Protein AF-A0A0D7ADA8-F1 (afdb_monomer)

Radius of gyration: 44.38 Å; Cα contacts (8 Å, |Δi|>4): 176; chains: 1; bounding box: 100×110×118 Å

Sequence (399 aa):
MSAPSDAFVVPSPTFPLQNDAFPFSFSVSSGVSNNANGSPLSYSKDSFSQSRFEQGPRHSTNMATVTPTATLSRASALVLMPTEPTPIGPSMGDIPQSFIQLLHHQFNLDDSQEDVLQTVMTLGQQGVALLSKADLACRLYHTAQLESIQMLLRHESNAQALQRQKGQELVQDLHKVLDEHFKLNKEQQFNVLIICDTFIDKRHQAQLSKSPEQYGMKNVFRSPHKEKAMRAFCKEMGTAERNKLQRELVASVSMRAVSLERFTYNSSAKFKMGGLDINGDVTIVAHNVLLHAATLNLLQKYGRDKLDEEGADSHGQEGSATPPSKKCKAQGRMPKGGSFWEKVEAWFNSEVLSWGKYDLSSTAWKRWVEQLTQADQALFGEYSLEDTSAGELVQGHST

Solvent-accessible surface area (backbone atoms only — not comparable to full-atom values): 25901 Å² total; per-residue (Å²): 140,82,83,83,83,84,77,85,79,78,81,74,86,78,74,82,84,70,87,68,74,76,94,77,83,83,83,88,78,94,78,88,81,92,86,87,86,84,85,87,86,85,82,86,87,80,89,81,82,88,80,87,79,84,86,78,86,85,83,84,80,85,80,83,85,83,79,85,82,83,81,81,80,84,76,80,86,81,87,76,80,90,76,83,87,81,87,82,74,82,80,78,77,74,84,58,70,67,57,57,54,48,46,32,63,74,50,65,52,53,75,72,54,44,51,50,47,53,48,54,50,52,51,42,71,71,37,98,68,67,55,52,72,68,55,48,52,52,49,49,51,51,49,44,52,52,53,38,52,51,5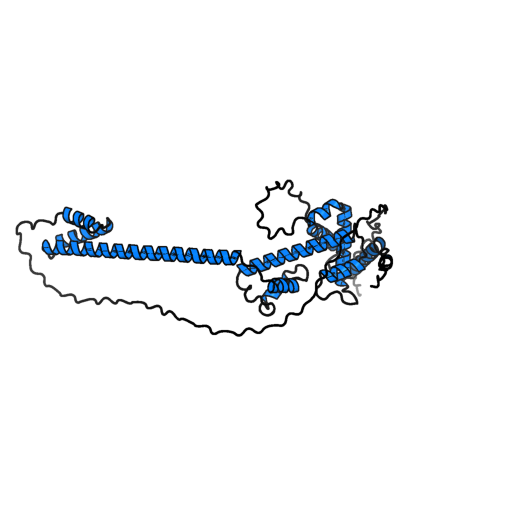0,52,52,49,51,52,50,50,51,52,50,52,51,50,49,53,52,51,52,52,52,51,50,51,51,48,53,54,50,72,67,56,68,80,51,74,68,44,50,49,46,49,46,68,59,49,41,61,81,86,50,77,61,42,60,56,52,49,69,73,47,26,68,86,52,74,33,59,88,34,57,96,38,73,54,47,45,47,47,51,52,51,49,54,52,50,52,53,49,50,52,49,42,49,49,48,52,50,53,54,34,32,74,53,91,52,64,44,27,70,67,60,47,49,53,54,48,30,64,73,58,35,86,91,49,67,57,98,83,53,55,68,68,57,52,49,53,51,45,52,52,51,53,43,50,52,53,49,37,74,74,64,40,62,75,68,62,60,63,78,61,68,83,82,78,80,93,81,84,73,97,65,78,85,72,78,80,73,76,83,82,67,79,75,69,95,68,72,53,73,65,56,51,45,49,54,52,48,51,53,50,33,68,74,74,39,83,90,44,79,86,39,70,65,48,42,53,49,49,50,52,50,44,53,52,48,42,74,75,29,50,85,75,64,79,71,84,77,76,82,79,79,86,74,77,80,80,86,128

Structure (mmCIF, N/CA/C/O backbone):
data_AF-A0A0D7ADA8-F1
#
_entry.id   AF-A0A0D7ADA8-F1
#
loop_
_atom_site.group_PDB
_atom_site.id
_atom_site.type_symbol
_atom_site.label_atom_id
_atom_site.label_alt_id
_atom_site.label_comp_id
_atom_site.label_asym_id
_atom_site.label_entity_id
_atom_site.label_seq_id
_atom_site.pdbx_PDB_ins_code
_atom_site.Cartn_x
_atom_site.Cartn_y
_atom_site.Cartn_z
_atom_site.occupancy
_atom_site.B_iso_or_equiv
_atom_site.auth_seq_id
_atom_site.auth_comp_id
_atom_site.auth_asym_id
_atom_site.auth_atom_id
_atom_site.pdbx_PDB_model_num
ATOM 1 N N . MET A 1 1 ? 42.608 -60.941 -27.410 1.00 42.28 1 MET A N 1
ATOM 2 C CA . MET A 1 1 ? 41.394 -60.587 -28.172 1.00 42.28 1 MET A CA 1
ATOM 3 C C . MET A 1 1 ? 40.698 -59.493 -27.387 1.00 42.28 1 MET A C 1
ATOM 5 O O . MET A 1 1 ? 40.030 -59.793 -26.409 1.00 42.28 1 MET A O 1
ATOM 9 N N . SER A 1 2 ? 40.986 -58.241 -27.731 1.00 37.28 2 SER A N 1
ATOM 10 C CA . SER A 1 2 ? 40.467 -57.056 -27.044 1.00 37.28 2 SER A CA 1
ATOM 11 C C . SER A 1 2 ? 39.406 -56.429 -27.939 1.00 37.28 2 SER A C 1
ATOM 13 O O . SER A 1 2 ? 39.697 -56.116 -29.092 1.00 37.28 2 SER A O 1
ATOM 15 N N . ALA A 1 3 ? 38.181 -56.322 -27.433 1.00 44.38 3 ALA A N 1
ATOM 16 C CA . ALA A 1 3 ? 37.078 -55.660 -28.118 1.00 44.38 3 ALA A CA 1
ATOM 17 C C . ALA A 1 3 ? 37.224 -54.130 -27.996 1.00 44.38 3 ALA A C 1
ATOM 19 O O . ALA A 1 3 ? 37.675 -53.661 -26.947 1.00 44.38 3 ALA A O 1
ATOM 20 N N . PRO A 1 4 ? 36.876 -53.350 -29.034 1.00 51.28 4 PRO A N 1
ATOM 21 C CA . PRO A 1 4 ? 36.928 -51.898 -28.977 1.00 51.28 4 PRO A CA 1
ATOM 22 C C . PRO A 1 4 ? 35.694 -51.337 -28.259 1.00 51.28 4 PRO A C 1
ATOM 24 O O . PRO A 1 4 ? 34.573 -51.801 -28.453 1.00 51.28 4 PRO A O 1
ATOM 27 N N . SER A 1 5 ? 35.931 -50.332 -27.422 1.00 48.91 5 SER A N 1
ATOM 28 C CA . SER A 1 5 ? 34.905 -49.549 -26.740 1.00 48.91 5 SER A CA 1
ATOM 29 C C . SER A 1 5 ? 34.323 -48.514 -27.703 1.00 48.91 5 SER A C 1
ATOM 31 O O . SER A 1 5 ? 35.020 -47.572 -28.082 1.00 48.91 5 SER A O 1
ATOM 33 N N . ASP A 1 6 ? 33.053 -48.669 -28.072 1.00 42.69 6 ASP A N 1
ATOM 34 C CA . ASP A 1 6 ? 32.308 -47.661 -28.825 1.00 42.69 6 ASP A CA 1
ATOM 35 C C . ASP A 1 6 ? 31.996 -46.455 -27.929 1.00 42.69 6 ASP A C 1
ATOM 37 O O . ASP A 1 6 ? 31.254 -46.537 -26.946 1.00 42.69 6 ASP A O 1
ATOM 41 N N . ALA A 1 7 ? 32.595 -45.316 -28.271 1.00 41.50 7 ALA A N 1
ATOM 42 C CA . ALA A 1 7 ? 32.301 -44.029 -27.670 1.00 41.50 7 ALA A CA 1
ATOM 43 C C . ALA A 1 7 ? 30.978 -43.488 -28.236 1.00 41.50 7 ALA A C 1
ATOM 45 O O . ALA A 1 7 ? 30.870 -43.178 -29.422 1.00 41.50 7 ALA A O 1
ATOM 46 N N . PHE A 1 8 ? 29.977 -43.344 -27.369 1.00 36.53 8 PHE A N 1
ATOM 47 C CA . PHE A 1 8 ? 28.739 -42.625 -27.663 1.00 36.53 8 PHE A CA 1
ATOM 48 C C . PHE A 1 8 ? 29.050 -41.135 -27.880 1.00 36.53 8 PHE A C 1
ATOM 50 O O . PHE A 1 8 ? 29.253 -40.378 -26.930 1.00 36.53 8 PHE A O 1
ATOM 57 N N . VAL A 1 9 ? 29.088 -40.710 -29.142 1.00 40.50 9 VAL A N 1
ATOM 58 C CA . VAL A 1 9 ? 29.107 -39.294 -29.525 1.00 40.50 9 VAL A CA 1
ATOM 59 C C . VAL A 1 9 ? 27.675 -38.772 -29.425 1.00 40.50 9 VAL A C 1
ATOM 61 O O . VAL A 1 9 ? 26.824 -39.097 -30.249 1.00 40.50 9 VAL A O 1
ATOM 64 N N . VAL A 1 10 ? 27.396 -37.976 -28.393 1.00 37.38 10 VAL A N 1
ATOM 65 C CA . VAL A 1 10 ? 26.149 -37.207 -28.292 1.00 37.38 10 VAL A CA 1
ATOM 66 C C . VAL A 1 10 ? 26.245 -36.039 -29.281 1.00 37.38 10 VAL A C 1
ATOM 68 O O . VAL A 1 10 ? 27.181 -35.245 -29.165 1.00 37.38 10 VAL A O 1
ATOM 71 N N . PRO A 1 11 ? 25.334 -35.905 -30.262 1.00 33.88 11 PRO A N 1
ATOM 72 C CA . PRO A 1 11 ? 25.368 -34.778 -31.182 1.00 33.88 11 PRO A CA 1
ATOM 73 C C . PRO A 1 11 ? 25.036 -33.481 -30.436 1.00 33.88 11 PRO A C 1
ATOM 75 O O . PRO A 1 11 ? 23.972 -33.343 -29.832 1.00 33.88 11 PRO A O 1
ATOM 78 N N . SER A 1 12 ? 25.962 -32.524 -30.487 1.00 32.34 12 SER A N 1
ATOM 79 C CA . SER A 1 12 ? 25.741 -31.151 -30.037 1.00 32.34 12 SER A CA 1
ATOM 80 C C . SER A 1 12 ? 24.554 -30.533 -30.789 1.00 32.34 12 SER A C 1
ATOM 82 O O . SER A 1 12 ? 24.484 -30.672 -32.016 1.00 32.34 12 SER A O 1
ATOM 84 N N . PRO A 1 13 ? 23.634 -29.823 -30.109 1.00 31.88 13 PRO A N 1
ATOM 85 C CA . PRO A 1 13 ? 22.543 -29.133 -30.778 1.00 31.88 13 PRO A CA 1
ATOM 86 C C . PRO A 1 13 ? 23.129 -28.047 -31.679 1.00 31.88 13 PRO A C 1
ATOM 88 O O . PRO A 1 13 ? 23.690 -27.050 -31.223 1.00 31.88 13 PRO A O 1
ATOM 91 N N . THR A 1 14 ? 23.025 -28.280 -32.982 1.00 31.91 14 THR A N 1
ATOM 92 C CA . THR A 1 14 ? 23.343 -27.287 -34.001 1.00 31.91 14 THR A CA 1
ATOM 93 C C . THR A 1 14 ? 22.164 -26.325 -34.036 1.00 31.91 14 THR A C 1
ATOM 95 O O . THR A 1 14 ? 21.100 -26.661 -34.549 1.00 31.91 14 THR A O 1
ATOM 98 N N . PHE A 1 15 ? 22.324 -25.156 -33.419 1.00 32.06 15 PHE A N 1
ATOM 99 C CA . PHE A 1 15 ? 21.358 -24.074 -33.557 1.00 32.06 15 PHE A CA 1
ATOM 100 C C . PHE A 1 15 ? 21.415 -23.568 -35.002 1.00 32.06 15 PHE A C 1
ATOM 102 O O . PHE A 1 15 ? 22.510 -23.242 -35.475 1.00 32.06 15 PHE A O 1
ATOM 109 N N . PRO A 1 16 ? 20.287 -23.508 -35.728 1.00 35.12 16 PRO A N 1
ATOM 110 C CA . PRO A 1 16 ? 20.278 -22.890 -37.039 1.00 35.12 16 PRO A CA 1
ATOM 111 C C . PRO A 1 16 ? 20.618 -21.406 -36.867 1.00 35.12 16 PRO A C 1
ATOM 113 O O . PRO A 1 16 ? 19.888 -20.659 -36.220 1.00 35.12 16 PRO A O 1
ATOM 116 N N . LEU A 1 17 ? 21.743 -20.979 -37.447 1.00 34.62 17 LEU A N 1
ATOM 117 C CA . LEU A 1 17 ? 21.990 -19.575 -37.767 1.00 34.62 17 LEU A CA 1
ATOM 118 C C . LEU A 1 17 ? 21.013 -19.204 -38.882 1.00 34.62 17 LEU A C 1
ATOM 120 O O . LEU A 1 17 ? 21.334 -19.272 -40.069 1.00 34.62 17 LEU A O 1
ATOM 124 N N . GLN A 1 18 ? 19.778 -18.916 -38.492 1.00 36.44 18 GLN A N 1
ATOM 125 C CA . GLN A 1 18 ? 18.768 -18.412 -39.396 1.00 36.44 18 GLN A CA 1
ATOM 126 C C . GLN A 1 18 ? 19.123 -16.950 -39.680 1.00 36.44 18 GLN A C 1
ATOM 128 O O . GLN A 1 18 ? 18.967 -16.079 -38.828 1.00 36.44 18 GLN A O 1
ATOM 133 N N . ASN A 1 19 ? 19.674 -16.710 -40.873 1.00 34.88 19 ASN A N 1
ATOM 134 C CA . ASN A 1 19 ? 19.850 -15.394 -41.494 1.00 34.88 19 ASN A CA 1
ATOM 135 C C . ASN A 1 19 ? 18.474 -14.798 -41.857 1.00 34.88 19 ASN A C 1
ATOM 137 O O .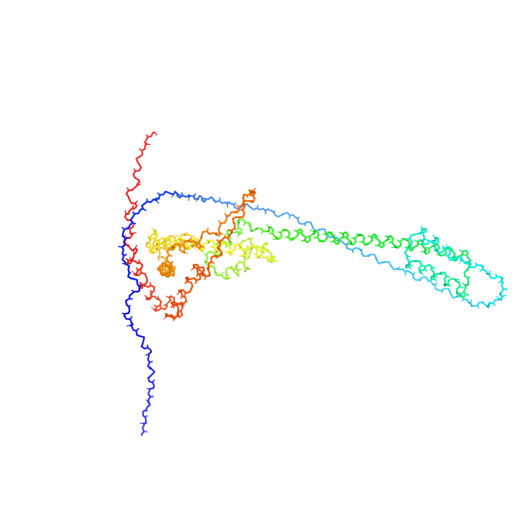 ASN A 1 19 ? 18.216 -14.452 -43.010 1.00 34.88 19 ASN A O 1
ATOM 141 N N . ASP A 1 20 ? 17.572 -14.708 -40.884 1.00 31.95 20 ASP A N 1
ATOM 142 C CA . ASP A 1 20 ? 16.373 -13.903 -41.037 1.00 31.95 20 ASP A CA 1
ATOM 143 C C . ASP A 1 20 ? 16.789 -12.445 -40.860 1.00 31.95 20 ASP A C 1
ATOM 145 O O . ASP A 1 20 ? 17.442 -12.063 -39.887 1.00 31.95 20 ASP A O 1
ATOM 149 N N . ALA A 1 21 ? 16.467 -11.645 -41.871 1.00 38.59 21 ALA A N 1
ATOM 150 C CA . ALA A 1 21 ? 16.665 -10.210 -41.863 1.00 38.59 21 ALA A CA 1
ATOM 151 C C . ALA A 1 21 ? 16.181 -9.603 -40.535 1.00 38.59 21 ALA A C 1
ATOM 153 O O . ALA A 1 21 ? 15.123 -9.968 -40.020 1.00 38.59 21 ALA A O 1
ATOM 154 N N . PHE A 1 22 ? 16.964 -8.659 -40.004 1.00 35.09 22 PHE A N 1
ATOM 155 C CA . PHE A 1 22 ? 16.597 -7.840 -38.850 1.00 35.09 22 PHE A CA 1
ATOM 156 C C . PHE A 1 22 ? 15.132 -7.367 -38.986 1.00 35.09 22 PHE A C 1
ATOM 158 O O . PHE A 1 22 ? 14.791 -6.788 -40.019 1.00 35.09 22 PHE A O 1
ATOM 165 N N . PRO A 1 23 ? 14.259 -7.547 -37.976 1.00 38.81 23 PRO A N 1
ATOM 166 C CA . PRO A 1 23 ? 12.827 -7.228 -38.084 1.00 38.81 23 PRO A CA 1
ATOM 167 C C . PRO A 1 23 ? 12.511 -5.719 -38.150 1.00 38.81 23 PRO A C 1
ATOM 169 O O . PRO A 1 23 ? 11.345 -5.323 -38.144 1.00 38.81 23 PRO A O 1
ATOM 172 N N . PHE A 1 24 ? 13.532 -4.865 -38.222 1.00 36.19 24 PHE A N 1
ATOM 173 C CA . PHE A 1 24 ? 13.419 -3.415 -38.179 1.00 36.19 24 PHE A CA 1
ATOM 174 C C . PHE A 1 24 ? 13.913 -2.791 -39.493 1.00 36.19 24 PHE A C 1
ATOM 176 O O . PHE A 1 24 ? 15.051 -2.338 -39.584 1.00 36.19 24 PHE A O 1
ATOM 183 N N . SER A 1 25 ? 13.068 -2.754 -40.530 1.00 31.48 25 SER A N 1
ATOM 184 C CA . SER A 1 25 ? 13.300 -1.893 -41.700 1.00 31.48 25 SER A CA 1
ATOM 185 C C . SER A 1 25 ? 12.502 -0.596 -41.542 1.00 31.48 25 SER A C 1
ATOM 187 O O . SER A 1 25 ? 11.271 -0.626 -41.602 1.00 31.48 25 SER A O 1
ATOM 189 N N . PHE A 1 26 ? 13.177 0.537 -41.349 1.00 34.75 26 PHE A N 1
ATOM 190 C CA . PHE A 1 26 ? 12.529 1.847 -41.241 1.00 34.75 26 PHE A CA 1
ATOM 191 C C . PHE A 1 26 ? 12.723 2.665 -42.523 1.00 34.75 26 PHE A C 1
ATOM 193 O O . PHE A 1 26 ? 13.843 2.861 -42.986 1.00 34.75 26 PHE A O 1
ATOM 200 N N . SER A 1 27 ? 11.623 3.174 -43.084 1.00 27.77 27 SER A N 1
ATOM 201 C CA . SER A 1 27 ? 11.638 4.229 -44.102 1.00 27.77 27 SER A CA 1
ATOM 202 C C . SER A 1 27 ? 11.464 5.575 -43.402 1.00 27.77 27 SER A C 1
ATOM 204 O O . SER A 1 27 ? 10.384 5.885 -42.900 1.00 27.77 27 SER A O 1
ATOM 206 N N . VAL A 1 28 ? 12.535 6.365 -43.331 1.00 29.48 28 VAL A N 1
ATOM 207 C CA . VAL A 1 28 ? 12.525 7.689 -42.694 1.00 29.48 28 VAL A CA 1
ATOM 208 C C . VAL A 1 28 ? 11.731 8.661 -43.572 1.00 29.48 28 VAL A C 1
ATOM 210 O O . VAL A 1 28 ? 12.122 8.945 -44.700 1.00 29.48 28 VAL A O 1
ATOM 213 N N . SER A 1 29 ? 10.600 9.160 -43.068 1.00 28.16 29 SER A N 1
ATOM 214 C CA . SER A 1 29 ? 9.854 10.269 -43.677 1.00 28.16 29 SER A CA 1
ATOM 215 C C . SER A 1 29 ? 10.071 11.525 -42.838 1.00 28.16 29 SER A C 1
ATOM 217 O O . SER A 1 29 ? 9.552 11.641 -41.730 1.00 28.16 29 SER A O 1
ATOM 219 N N . SER A 1 30 ? 10.872 12.453 -43.355 1.00 29.62 30 SER A N 1
ATOM 220 C CA . SER A 1 30 ? 11.250 13.694 -42.677 1.00 29.62 30 SER A CA 1
ATOM 221 C C . SER A 1 30 ? 10.092 14.700 -42.690 1.00 29.62 30 SER A C 1
ATOM 223 O O . SER A 1 30 ? 9.851 15.365 -43.694 1.00 29.62 30 SER A O 1
ATOM 225 N N . GLY A 1 31 ? 9.374 14.826 -41.573 1.00 29.75 31 GLY A N 1
ATOM 226 C CA . GLY A 1 31 ? 8.365 15.866 -41.347 1.00 29.75 31 GLY A CA 1
ATOM 227 C C . GLY A 1 31 ? 8.666 16.624 -40.059 1.00 29.75 31 GLY A C 1
ATOM 228 O O . GLY A 1 31 ? 8.329 16.158 -38.975 1.00 29.75 31 GLY A O 1
ATOM 229 N N . VAL A 1 32 ? 9.328 17.777 -40.170 1.00 30.55 32 VAL A N 1
ATOM 230 C CA . VAL A 1 32 ? 9.709 18.626 -39.031 1.00 30.55 32 VAL A CA 1
ATOM 231 C C . VAL A 1 32 ? 8.608 19.653 -38.764 1.00 30.55 32 VAL A C 1
ATOM 233 O O . VAL A 1 32 ? 8.248 20.423 -39.650 1.00 30.55 32 VAL A O 1
ATOM 236 N N . SER A 1 33 ? 8.111 19.706 -37.528 1.00 29.31 33 SER A N 1
ATOM 237 C CA . SER A 1 33 ? 7.335 20.837 -37.010 1.00 29.31 33 SER A CA 1
ATOM 238 C C . SER A 1 33 ? 7.832 21.172 -35.605 1.00 29.31 33 SER A C 1
ATOM 240 O O . SER A 1 33 ? 7.621 20.410 -34.662 1.00 29.31 33 SER A O 1
ATOM 242 N N . ASN A 1 34 ? 8.507 22.314 -35.478 1.00 29.88 34 ASN A N 1
ATOM 243 C CA . ASN A 1 34 ? 9.082 22.817 -34.233 1.00 29.88 34 ASN A CA 1
ATOM 244 C C . ASN A 1 34 ? 8.034 23.562 -33.402 1.00 29.88 34 ASN A C 1
ATOM 246 O O . ASN A 1 34 ? 7.414 24.504 -33.892 1.00 29.88 34 ASN A O 1
ATOM 250 N N . ASN A 1 35 ? 7.901 23.207 -32.122 1.00 28.59 35 ASN A N 1
ATOM 251 C CA . ASN A 1 35 ? 7.433 24.144 -31.102 1.00 28.59 35 ASN A CA 1
ATOM 252 C C . ASN A 1 35 ? 7.954 23.717 -29.718 1.00 28.59 35 ASN A C 1
ATOM 254 O O . ASN A 1 35 ? 7.573 22.664 -29.205 1.00 28.59 35 ASN A O 1
ATOM 258 N N . ALA A 1 36 ? 8.844 24.511 -29.122 1.00 30.97 36 ALA A N 1
ATOM 259 C CA . ALA A 1 36 ? 9.392 24.276 -27.789 1.00 30.97 36 ALA A CA 1
ATOM 260 C C . ALA A 1 36 ? 9.512 25.606 -27.036 1.00 30.97 36 ALA A C 1
ATOM 262 O O . ALA A 1 36 ? 10.201 26.513 -27.488 1.00 30.97 36 ALA A O 1
ATOM 263 N N . ASN A 1 37 ? 8.853 25.700 -25.880 1.00 30.20 37 ASN A N 1
ATOM 264 C CA . ASN A 1 37 ? 9.139 26.687 -24.844 1.00 30.20 37 ASN A CA 1
ATOM 265 C C . ASN A 1 37 ? 8.843 26.044 -23.482 1.00 30.20 37 ASN A C 1
ATOM 267 O O . ASN A 1 37 ? 7.718 25.616 -23.227 1.00 30.20 37 ASN A O 1
ATOM 271 N N . GLY A 1 38 ? 9.857 25.947 -22.623 1.00 27.59 38 GLY A N 1
ATOM 272 C CA . GLY A 1 38 ? 9.728 25.417 -21.266 1.00 27.59 38 GLY A CA 1
ATOM 273 C C . GLY A 1 38 ? 11.063 25.447 -20.525 1.00 27.59 38 GLY A C 1
ATOM 274 O O . GLY A 1 38 ? 11.937 24.627 -20.795 1.00 27.59 38 GLY A O 1
ATOM 275 N N . SER A 1 39 ? 11.209 26.407 -19.612 1.00 29.11 39 SER A N 1
ATOM 276 C CA . SER A 1 39 ? 12.407 26.647 -18.797 1.00 29.11 39 SER A CA 1
ATOM 277 C C . SER A 1 39 ? 12.591 25.611 -17.671 1.00 29.11 39 SER A C 1
ATOM 279 O O . SER A 1 39 ? 11.596 25.108 -17.142 1.00 29.11 39 SER A O 1
ATOM 281 N N . PRO A 1 40 ? 13.835 25.321 -17.238 1.00 33.53 40 PRO A N 1
ATOM 282 C CA . PRO A 1 40 ? 14.104 24.417 -16.121 1.00 33.53 40 PRO A CA 1
ATOM 283 C C . PRO A 1 40 ? 14.093 25.131 -14.753 1.00 33.53 40 PRO A C 1
ATOM 285 O O . PRO A 1 40 ? 14.643 26.218 -14.594 1.00 33.53 40 PRO A O 1
ATOM 288 N N . LEU A 1 41 ? 13.491 24.479 -13.750 1.00 29.95 41 LEU A N 1
ATOM 289 C CA . LEU A 1 41 ? 13.550 24.846 -12.329 1.00 29.95 41 LEU A CA 1
ATOM 290 C C . LEU A 1 41 ? 14.868 24.363 -11.700 1.00 29.95 41 LEU A C 1
ATOM 292 O O . LEU A 1 41 ? 15.186 23.175 -11.770 1.00 29.95 41 LEU A O 1
ATOM 296 N N . SER A 1 42 ? 15.593 25.266 -11.036 1.00 26.70 42 SER A N 1
ATOM 297 C CA . SER A 1 42 ? 16.746 24.949 -10.189 1.00 26.70 42 SER A CA 1
ATOM 298 C C . SER A 1 42 ? 16.309 24.721 -8.735 1.00 26.70 42 SER A C 1
ATOM 300 O O . SER A 1 42 ? 15.427 25.406 -8.220 1.00 26.70 42 SER A O 1
ATOM 302 N N . TYR A 1 43 ? 16.926 23.747 -8.061 1.00 30.22 43 TYR A N 1
ATOM 303 C CA . TYR A 1 43 ? 16.758 23.501 -6.626 1.00 30.22 43 TYR A CA 1
ATOM 304 C C . TYR A 1 43 ? 18.103 23.703 -5.920 1.00 30.22 43 TYR A C 1
ATOM 306 O O . TYR A 1 43 ? 19.067 22.990 -6.202 1.00 30.22 43 TYR A O 1
ATOM 314 N N . SER A 1 44 ? 18.155 24.665 -4.996 1.00 28.20 44 SER A N 1
ATOM 315 C CA . SER A 1 44 ? 19.285 24.875 -4.084 1.00 28.20 44 SER A CA 1
ATOM 316 C C . SER A 1 44 ? 19.301 23.828 -2.970 1.00 28.20 44 SER A C 1
ATOM 318 O O . SER A 1 44 ? 18.273 23.525 -2.363 1.00 28.20 44 SER A O 1
ATOM 320 N N . LYS A 1 45 ? 20.496 23.299 -2.691 1.00 31.44 45 LYS A N 1
ATOM 321 C CA . LYS A 1 45 ? 20.826 22.509 -1.500 1.00 31.44 45 LYS A CA 1
ATOM 322 C C . LYS A 1 45 ? 21.252 23.467 -0.390 1.00 31.44 45 LYS A C 1
ATOM 324 O O . LYS A 1 45 ? 22.342 24.018 -0.488 1.00 31.44 45 LYS A O 1
ATOM 329 N N . ASP A 1 46 ? 20.454 23.586 0.665 1.00 31.08 46 ASP A N 1
ATOM 330 C CA . ASP A 1 46 ? 20.906 24.187 1.921 1.00 31.08 46 ASP A CA 1
ATOM 331 C C . ASP A 1 46 ? 21.049 23.126 3.014 1.00 31.08 46 ASP A C 1
ATOM 333 O O . ASP A 1 46 ? 20.153 22.322 3.284 1.00 31.08 46 ASP A O 1
ATOM 337 N N . SER A 1 47 ? 22.238 23.132 3.610 1.00 36.75 47 SER A N 1
ATOM 338 C CA . SER A 1 47 ? 22.695 22.292 4.711 1.00 36.75 47 SER A CA 1
ATOM 339 C C . SER A 1 47 ? 21.937 22.611 6.000 1.00 36.75 47 SER A C 1
ATOM 341 O O . SER A 1 47 ? 21.936 23.756 6.448 1.00 36.75 47 SER A O 1
ATOM 343 N N . PHE A 1 48 ? 21.348 21.597 6.640 1.00 32.06 48 PHE A N 1
ATOM 344 C CA . PHE A 1 48 ? 20.679 21.749 7.934 1.00 32.06 48 PHE A CA 1
ATOM 345 C C . PHE A 1 48 ? 21.456 21.025 9.041 1.00 32.06 48 PHE A C 1
ATOM 347 O O . PHE A 1 48 ? 21.600 19.802 9.039 1.00 32.06 48 PHE A O 1
ATOM 354 N N . SER A 1 49 ? 21.974 21.814 9.980 1.00 33.72 49 SER A N 1
ATOM 355 C CA . SER A 1 49 ? 22.713 21.375 11.164 1.00 33.72 49 SER A CA 1
ATOM 356 C C . SER A 1 49 ? 21.785 20.723 12.198 1.00 33.72 49 SER A C 1
ATOM 358 O O . SER A 1 49 ? 20.722 21.249 12.520 1.00 33.72 49 SER A O 1
ATOM 360 N N . GLN A 1 50 ? 22.211 19.582 12.746 1.00 32.78 50 GLN A N 1
ATOM 361 C CA . GLN A 1 50 ? 21.513 18.821 13.786 1.00 32.78 50 GLN A CA 1
ATOM 362 C C . GLN A 1 50 ? 21.463 19.585 15.121 1.00 32.78 50 GLN A C 1
ATOM 364 O O . GLN A 1 50 ? 22.492 19.796 15.761 1.00 32.78 50 GLN A O 1
ATOM 369 N N . SER A 1 51 ? 20.260 19.935 15.588 1.00 32.53 51 SER A N 1
ATOM 370 C CA . SER A 1 51 ? 20.029 20.393 16.963 1.00 32.53 51 SER A CA 1
ATOM 371 C C . SER A 1 51 ? 19.699 19.210 17.877 1.00 32.53 51 SER A C 1
ATOM 373 O O . SER A 1 51 ? 18.684 18.530 17.711 1.00 32.53 51 SER A O 1
ATOM 375 N N . ARG A 1 52 ? 20.568 18.992 18.862 1.00 36.47 52 ARG A N 1
ATOM 376 C CA . ARG A 1 52 ? 20.454 18.037 19.970 1.00 36.47 52 ARG A CA 1
ATOM 377 C C . ARG A 1 52 ? 19.346 18.489 20.934 1.00 36.47 52 ARG A C 1
ATOM 379 O O . ARG A 1 52 ? 19.493 19.533 21.557 1.00 36.47 52 ARG A O 1
ATOM 386 N N . PHE A 1 53 ? 18.267 17.715 21.069 1.00 36.94 53 PHE A N 1
ATOM 387 C CA . PHE A 1 53 ? 17.214 17.960 22.065 1.00 36.94 53 PHE A CA 1
ATOM 388 C C . PHE A 1 53 ? 17.372 17.023 23.267 1.00 36.94 53 PHE A C 1
ATOM 390 O O . PHE A 1 53 ? 17.476 15.803 23.116 1.00 36.94 53 PHE A O 1
ATOM 397 N N . GLU A 1 54 ? 17.419 17.624 24.454 1.00 36.78 54 GLU A N 1
ATOM 398 C CA . GLU A 1 54 ? 17.526 16.970 25.755 1.00 36.78 54 GLU A CA 1
ATOM 399 C C . GLU A 1 54 ? 16.251 16.197 26.124 1.00 36.78 54 GLU A C 1
ATOM 401 O O . GLU A 1 54 ? 15.128 16.602 25.821 1.00 36.78 54 GLU A O 1
ATOM 406 N N . GLN A 1 55 ? 16.442 15.060 26.794 1.00 35.34 55 GLN A N 1
ATOM 407 C CA . GLN A 1 55 ? 15.378 14.206 27.313 1.00 35.34 55 GLN A CA 1
ATOM 408 C C . GLN A 1 55 ? 14.906 14.724 28.677 1.00 35.34 55 GLN A C 1
ATOM 410 O O . GLN A 1 55 ? 15.683 14.772 29.627 1.00 35.34 55 GLN A O 1
ATOM 415 N N . GLY A 1 56 ? 13.621 15.071 28.781 1.00 37.19 56 GLY A N 1
ATOM 416 C CA . GLY A 1 56 ? 12.963 15.382 30.053 1.00 37.19 56 GLY A CA 1
ATOM 417 C C . GLY A 1 56 ? 12.528 14.131 30.843 1.00 37.19 56 GLY A C 1
ATOM 418 O O . GLY A 1 56 ? 12.422 13.041 30.267 1.00 37.19 56 GLY A O 1
ATOM 419 N N . PRO A 1 57 ? 12.252 14.261 32.157 1.00 44.91 57 PRO A N 1
ATOM 420 C CA . PRO A 1 57 ? 12.052 13.133 33.064 1.00 44.91 57 PRO A CA 1
ATOM 421 C C . PRO A 1 57 ? 10.639 12.548 32.953 1.00 44.91 57 PRO A C 1
ATOM 423 O O . PRO A 1 57 ? 9.642 13.267 32.918 1.00 44.91 57 PRO A O 1
ATOM 426 N N . ARG A 1 58 ? 10.548 11.215 32.948 1.00 37.97 58 ARG A N 1
ATOM 427 C CA . ARG A 1 58 ? 9.284 10.469 33.002 1.00 37.97 58 ARG A CA 1
ATOM 428 C C . ARG A 1 58 ? 8.822 10.327 34.453 1.00 37.97 58 ARG A C 1
ATOM 430 O O . ARG A 1 58 ? 9.464 9.629 35.232 1.00 37.97 58 ARG A O 1
ATOM 437 N N . HIS A 1 59 ? 7.688 10.931 34.796 1.00 35.03 59 HIS A N 1
ATOM 438 C CA . HIS A 1 59 ? 6.971 10.623 36.031 1.00 35.03 59 HIS A CA 1
ATOM 439 C C . HIS A 1 59 ? 6.091 9.382 35.821 1.00 35.03 59 HIS A C 1
ATOM 441 O O . HIS A 1 59 ? 5.116 9.420 35.075 1.00 35.03 59 HIS A O 1
ATOM 447 N N . SER A 1 60 ? 6.458 8.275 36.472 1.00 35.91 60 SER A N 1
ATOM 448 C CA . SER A 1 60 ? 5.600 7.098 36.651 1.00 35.91 60 SER A CA 1
ATOM 449 C C . SER A 1 60 ? 4.640 7.348 37.808 1.00 35.91 60 SER A C 1
ATOM 451 O O . SER A 1 60 ? 5.074 7.464 38.953 1.00 35.91 60 SER A O 1
ATOM 453 N N . THR A 1 61 ? 3.340 7.380 37.532 1.00 39.97 61 THR A N 1
ATOM 454 C CA . THR A 1 61 ? 2.303 7.364 38.569 1.00 39.97 61 THR A CA 1
ATOM 455 C C . THR A 1 61 ? 1.717 5.957 38.643 1.00 39.97 61 THR A C 1
ATOM 457 O O . THR A 1 61 ? 0.922 5.551 37.800 1.00 39.97 61 THR A O 1
ATOM 460 N N . ASN A 1 62 ? 2.156 5.199 39.648 1.00 40.28 62 ASN A N 1
ATOM 461 C CA . ASN A 1 62 ? 1.570 3.917 40.026 1.00 40.28 62 ASN A CA 1
ATOM 462 C C . ASN A 1 62 ? 0.196 4.163 40.664 1.00 40.28 62 ASN A C 1
ATOM 464 O O . ASN A 1 62 ? 0.118 4.780 41.724 1.00 40.28 62 ASN A O 1
ATOM 468 N N . MET A 1 63 ? -0.874 3.652 40.054 1.00 40.28 63 MET A N 1
ATOM 469 C CA . MET A 1 63 ? -2.187 3.554 40.695 1.00 40.28 63 MET A CA 1
ATOM 470 C C . MET A 1 63 ? -2.343 2.144 41.266 1.00 40.28 63 MET A C 1
ATOM 472 O O . MET A 1 63 ? -2.528 1.172 40.534 1.00 40.28 63 MET A O 1
ATOM 476 N N . ALA A 1 64 ? -2.211 2.037 42.588 1.00 36.06 64 ALA A N 1
ATOM 477 C CA . ALA A 1 64 ? -2.474 0.817 43.334 1.00 36.06 64 ALA A CA 1
ATOM 478 C C . ALA A 1 64 ? -3.976 0.496 43.292 1.00 36.06 64 ALA A C 1
ATOM 480 O O . ALA A 1 64 ? -4.816 1.317 43.655 1.00 36.06 64 ALA A O 1
ATOM 481 N N . THR A 1 65 ? -4.304 -0.713 42.842 1.00 41.88 65 THR A N 1
ATOM 482 C CA . THR A 1 65 ? -5.660 -1.269 42.883 1.00 41.88 65 THR A CA 1
ATOM 483 C C . THR A 1 65 ? -5.913 -1.782 44.298 1.00 41.88 65 THR A C 1
ATOM 485 O O . THR A 1 65 ? -5.273 -2.737 44.731 1.00 41.88 65 THR A O 1
ATOM 488 N N . VAL A 1 66 ? -6.800 -1.117 45.038 1.00 42.62 66 VAL A N 1
ATOM 489 C CA . VAL A 1 66 ? -7.212 -1.531 46.385 1.00 42.62 66 VAL A CA 1
ATOM 490 C C . VAL A 1 66 ? -8.462 -2.395 46.255 1.00 42.62 66 VAL A C 1
ATOM 492 O O . VAL A 1 66 ? -9.521 -1.913 45.861 1.00 42.62 66 VAL A O 1
ATOM 495 N N . THR A 1 67 ? -8.326 -3.679 46.574 1.00 43.16 67 THR A N 1
ATOM 496 C CA . THR A 1 67 ? -9.423 -4.652 46.638 1.00 43.16 67 THR A CA 1
ATOM 497 C C . THR A 1 67 ? -10.015 -4.643 48.051 1.00 43.16 67 THR A C 1
ATOM 499 O O . THR A 1 67 ? -9.294 -4.980 48.993 1.00 43.16 67 THR A O 1
ATOM 502 N N . PRO A 1 68 ? -11.295 -4.290 48.258 1.00 47.22 68 PRO A N 1
ATOM 503 C CA . PRO A 1 68 ? -11.925 -4.456 49.561 1.00 47.22 68 PRO A CA 1
ATOM 504 C C . PRO A 1 68 ? -12.437 -5.896 49.716 1.00 47.22 68 PRO A C 1
ATOM 506 O O . PRO A 1 68 ? -13.479 -6.270 49.182 1.00 47.22 68 PRO A O 1
ATOM 509 N N . THR A 1 69 ? -11.700 -6.709 50.473 1.00 41.22 69 THR A N 1
ATOM 510 C CA . THR A 1 69 ? -12.170 -8.005 50.982 1.00 41.22 69 THR A CA 1
ATOM 511 C C . THR A 1 69 ? -12.993 -7.756 52.244 1.00 41.22 69 THR A C 1
ATOM 513 O O . THR A 1 69 ? -12.438 -7.548 53.321 1.00 41.22 69 THR A O 1
ATOM 516 N N . ALA A 1 70 ? -14.319 -7.752 52.118 1.00 38.69 70 ALA A N 1
ATOM 517 C CA . ALA A 1 70 ? -15.228 -7.728 53.260 1.00 38.69 70 ALA A CA 1
ATOM 518 C C . ALA A 1 70 ? -15.552 -9.167 53.690 1.00 38.69 70 ALA A C 1
ATOM 520 O O . ALA A 1 70 ? -16.400 -9.842 53.108 1.00 38.69 70 ALA A O 1
ATOM 521 N N . THR A 1 71 ? -14.846 -9.648 54.710 1.00 36.88 71 THR A N 1
ATOM 522 C CA . THR A 1 71 ? -15.100 -10.926 55.381 1.00 36.88 71 THR A CA 1
ATOM 523 C C . THR A 1 71 ? -16.246 -10.733 56.377 1.00 36.88 71 THR A C 1
ATOM 525 O O . THR A 1 71 ? -16.057 -10.161 57.449 1.00 36.88 71 THR A O 1
ATOM 528 N N . LEU A 1 72 ? -17.457 -11.173 56.027 1.00 38.94 72 LEU A N 1
ATOM 529 C CA . LEU A 1 72 ? -18.599 -11.166 56.945 1.00 38.94 72 LEU A CA 1
ATOM 530 C C . LEU A 1 72 ? -18.465 -12.308 57.963 1.00 38.94 72 LEU A C 1
ATOM 532 O O . LEU A 1 72 ? -18.529 -13.490 57.628 1.00 38.94 72 LEU A O 1
ATOM 536 N N . SER A 1 73 ? -18.266 -11.907 59.218 1.00 37.34 73 SER A N 1
ATOM 537 C CA . SER A 1 73 ? -18.252 -12.747 60.414 1.00 37.34 73 SER A CA 1
ATOM 538 C C . SER A 1 73 ? -19.559 -13.523 60.576 1.00 37.34 73 SER A C 1
ATOM 540 O O . SER A 1 73 ? -20.638 -12.948 60.714 1.00 37.34 73 SER A O 1
ATOM 542 N N . ARG A 1 74 ? -19.437 -14.851 60.617 1.00 40.34 74 ARG A N 1
ATOM 543 C CA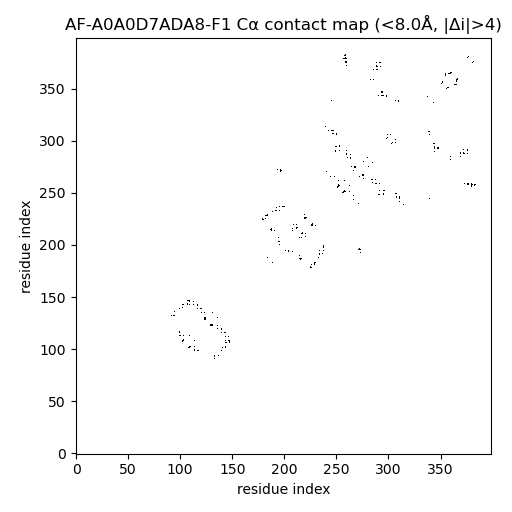 . ARG A 1 74 ? -20.499 -15.807 60.937 1.00 40.34 74 ARG A CA 1
ATOM 544 C C . ARG A 1 74 ? -20.724 -15.805 62.452 1.00 40.34 74 ARG A C 1
ATOM 546 O O . ARG A 1 74 ? -19.960 -16.422 63.188 1.00 40.34 74 ARG A O 1
ATOM 553 N N . ALA A 1 75 ? -21.741 -15.080 62.908 1.00 38.09 75 ALA A N 1
ATOM 554 C CA . ALA A 1 75 ? -22.160 -15.083 64.305 1.00 38.09 75 ALA A CA 1
ATOM 555 C C . ALA A 1 75 ? -22.905 -16.380 64.669 1.00 38.09 75 ALA A C 1
ATOM 557 O O . ALA A 1 75 ? -23.595 -16.992 63.853 1.00 38.09 75 ALA A O 1
ATOM 558 N N . SER A 1 76 ? -22.690 -16.780 65.916 1.00 42.75 76 SER A N 1
ATOM 559 C CA . SER A 1 76 ? -23.014 -18.039 66.576 1.00 42.75 76 SER A CA 1
ATOM 560 C C . SER A 1 76 ? -24.472 -18.495 66.479 1.00 42.75 76 SER A C 1
ATOM 562 O O . SER A 1 76 ? -25.404 -17.727 66.704 1.00 42.75 76 SER A O 1
ATOM 564 N N . ALA A 1 77 ? -24.648 -19.797 66.243 1.00 35.50 77 ALA A N 1
ATO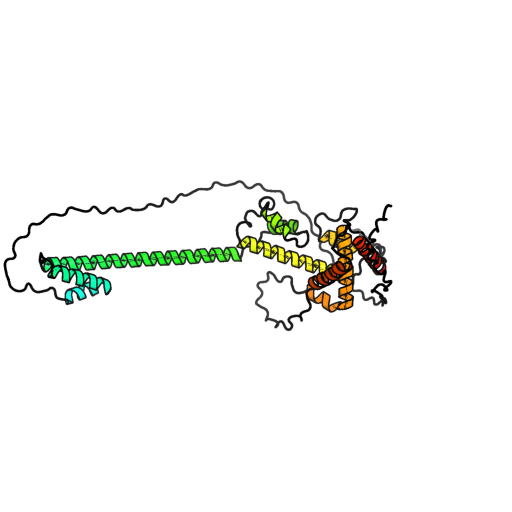M 565 C CA . ALA A 1 77 ? -25.918 -20.494 66.389 1.00 35.50 77 ALA A CA 1
ATOM 566 C C . ALA A 1 77 ? -26.214 -20.738 67.880 1.00 35.50 77 ALA A C 1
ATOM 568 O O . ALA A 1 77 ? -25.502 -21.489 68.546 1.00 35.50 77 ALA A O 1
ATOM 569 N N . LEU A 1 78 ? -27.268 -20.103 68.396 1.00 37.19 78 LEU A N 1
ATOM 570 C CA . LEU A 1 78 ? -27.896 -20.464 69.666 1.00 37.19 78 LEU A CA 1
ATOM 571 C C . LEU A 1 78 ? -28.861 -21.626 69.414 1.00 37.19 78 LEU A C 1
ATOM 573 O O . LEU A 1 78 ? -29.826 -21.499 68.663 1.00 37.19 78 LEU A O 1
ATOM 577 N N . VAL A 1 79 ? -28.571 -22.764 70.039 1.00 41.53 79 VAL A N 1
ATOM 578 C CA . VAL A 1 79 ? -29.432 -23.948 70.074 1.00 41.53 79 VAL A CA 1
ATOM 579 C C . VAL A 1 79 ? -30.589 -23.659 71.034 1.00 41.53 79 VAL A C 1
ATOM 581 O O . VAL A 1 79 ? -30.398 -23.630 72.247 1.00 41.53 79 VAL A O 1
ATOM 584 N N . LEU A 1 80 ? -31.780 -23.414 70.487 1.00 37.00 80 LEU A N 1
ATOM 585 C CA . LEU A 1 80 ? -33.035 -23.340 71.238 1.00 37.00 80 LEU A CA 1
ATOM 586 C C . LEU A 1 80 ? -33.669 -24.736 71.304 1.00 37.00 80 LEU A C 1
ATOM 588 O O . LEU A 1 80 ? -33.819 -25.412 70.288 1.00 37.00 80 LEU A O 1
ATOM 592 N N . MET A 1 81 ? -33.999 -25.162 72.523 1.00 44.19 81 MET A N 1
ATOM 593 C CA . MET A 1 81 ? -34.695 -26.415 72.825 1.00 44.19 81 MET A CA 1
ATOM 594 C C . MET A 1 81 ? -36.153 -26.377 72.324 1.00 44.19 81 MET A C 1
ATOM 596 O O . MET A 1 81 ? -36.762 -25.306 72.350 1.00 44.19 81 MET A O 1
ATOM 600 N N . PRO A 1 82 ? -36.737 -27.519 71.910 1.00 46.66 82 PRO A N 1
ATOM 601 C CA . PRO A 1 82 ? -38.115 -27.582 71.445 1.00 46.66 82 PRO A CA 1
ATOM 602 C C . PRO A 1 82 ? -39.078 -27.647 72.636 1.00 46.66 82 PRO A C 1
ATOM 604 O O . PRO A 1 82 ? -39.110 -28.636 73.366 1.00 46.66 82 PRO A O 1
ATOM 607 N N . THR A 1 83 ? -39.863 -26.591 72.832 1.00 42.44 83 THR A N 1
ATOM 608 C CA . THR A 1 83 ? -41.031 -26.584 73.721 1.00 42.44 83 THR A CA 1
ATOM 609 C C . THR A 1 83 ? -42.258 -27.100 72.968 1.00 42.44 83 THR A C 1
ATOM 611 O O . THR A 1 83 ? -42.500 -26.717 71.824 1.00 42.44 83 THR A O 1
ATOM 614 N N . GLU A 1 84 ? -43.016 -27.989 73.613 1.00 42.53 84 GLU A N 1
ATOM 615 C CA . GLU A 1 84 ? -44.223 -28.621 73.071 1.00 42.53 84 GLU A CA 1
ATOM 616 C C . GLU A 1 84 ? -45.313 -27.607 72.667 1.00 42.53 84 GLU A C 1
ATOM 618 O O . GLU A 1 84 ? -45.510 -26.599 73.353 1.00 42.53 84 GLU A O 1
ATOM 623 N N . PRO A 1 85 ? -46.059 -27.878 71.578 1.00 51.09 85 PRO A N 1
ATOM 624 C CA . PRO A 1 85 ? -47.106 -26.995 71.081 1.00 51.09 85 PRO A CA 1
ATOM 625 C C . PRO A 1 85 ? -48.419 -27.153 71.865 1.00 51.09 85 PRO A C 1
ATOM 627 O O . PRO A 1 85 ? -49.095 -28.179 71.800 1.00 51.09 85 PRO A O 1
ATOM 630 N N . THR A 1 86 ? -48.822 -26.092 72.562 1.00 47.09 86 THR A N 1
ATOM 631 C CA . THR A 1 86 ? -50.155 -25.942 73.167 1.00 47.09 86 THR A CA 1
ATOM 632 C C . THR A 1 86 ? -51.202 -25.618 72.084 1.00 47.09 86 THR A C 1
ATOM 634 O O . THR A 1 86 ? -50.941 -24.755 71.241 1.00 47.09 86 THR A O 1
ATOM 637 N N . PRO A 1 87 ? -52.396 -26.247 72.071 1.00 55.00 87 PRO A N 1
ATOM 638 C CA . PRO A 1 87 ? -53.344 -26.085 70.974 1.00 55.00 87 PRO A CA 1
ATOM 639 C C . PRO A 1 87 ? -54.262 -24.854 71.102 1.00 55.00 87 PRO A C 1
ATOM 641 O O . PRO A 1 87 ? -54.931 -24.654 72.111 1.00 55.00 87 PRO A O 1
ATOM 644 N N . ILE A 1 88 ? -54.333 -24.121 69.983 1.00 54.25 88 ILE A N 1
ATOM 645 C CA . ILE A 1 88 ? -55.501 -23.445 69.383 1.00 54.25 88 ILE A CA 1
ATOM 646 C C . ILE A 1 88 ? -56.153 -22.335 70.226 1.00 54.25 88 ILE A C 1
ATOM 648 O O . ILE A 1 88 ? -57.192 -22.505 70.861 1.00 54.25 88 ILE A O 1
ATOM 652 N N . GLY A 1 89 ? -55.570 -21.139 70.113 1.00 54.34 89 GLY A N 1
ATOM 653 C CA . GLY A 1 89 ? -56.287 -19.868 70.235 1.00 54.34 89 GLY A CA 1
ATOM 654 C C . GLY A 1 89 ? -56.827 -19.394 68.872 1.00 54.34 89 GLY A C 1
ATOM 655 O O . GLY A 1 89 ? -56.407 -19.914 67.836 1.00 54.34 89 GLY A O 1
ATOM 656 N N . PRO A 1 90 ? -57.761 -18.425 68.852 1.00 49.34 90 PRO A N 1
ATOM 657 C CA . PRO A 1 90 ? -58.430 -17.951 67.641 1.00 49.34 90 PRO A CA 1
ATOM 658 C C . PRO A 1 90 ? -57.414 -17.497 66.589 1.00 49.34 90 PRO A C 1
ATOM 660 O O . PRO A 1 90 ? -56.566 -16.660 66.886 1.00 49.34 90 PRO A O 1
ATOM 663 N N . SER A 1 91 ? -57.529 -18.075 65.385 1.00 54.94 91 SER A N 1
ATOM 664 C CA . SER A 1 91 ? -56.897 -17.681 64.117 1.00 54.94 91 SER A CA 1
ATOM 665 C C . SER A 1 91 ? -56.283 -16.279 64.178 1.00 54.94 91 SER A C 1
ATOM 667 O O . SER A 1 91 ? -56.987 -15.284 63.979 1.00 54.94 91 SER A O 1
ATOM 669 N N . MET A 1 92 ? -54.983 -16.187 64.480 1.00 56.91 92 MET A N 1
ATOM 670 C CA . MET A 1 92 ? -54.261 -14.918 64.410 1.00 56.91 92 MET A CA 1
ATOM 671 C C . MET A 1 92 ? -54.364 -14.412 62.972 1.00 56.91 92 MET A C 1
ATOM 673 O O . MET A 1 92 ? -53.818 -15.023 62.066 1.00 56.91 92 MET A O 1
ATOM 677 N N . GLY A 1 93 ? -55.137 -13.343 62.767 1.00 67.56 93 GLY A N 1
ATOM 678 C CA . GLY A 1 93 ? -55.536 -12.891 61.438 1.00 67.56 93 GLY A CA 1
ATOM 679 C C . GLY A 1 93 ? -54.341 -12.612 60.532 1.00 67.56 93 GLY A C 1
ATOM 680 O O . GLY A 1 93 ? -53.504 -11.758 60.857 1.00 67.56 93 GLY A O 1
ATOM 681 N N . ASP A 1 94 ? -54.320 -13.294 59.389 1.00 83.75 94 ASP A N 1
ATOM 682 C CA . ASP A 1 94 ? -53.270 -13.218 58.380 1.00 83.75 94 ASP A CA 1
ATOM 683 C C . ASP A 1 94 ? -52.940 -11.767 57.990 1.00 83.75 94 ASP A C 1
ATOM 685 O O . ASP A 1 94 ? -53.767 -10.844 58.076 1.00 83.75 94 ASP A O 1
ATOM 689 N N . ILE A 1 95 ? -51.686 -11.527 57.601 1.00 90.06 95 ILE A N 1
ATOM 690 C CA . ILE A 1 95 ? -51.326 -10.272 56.938 1.00 90.06 95 ILE A CA 1
ATOM 691 C C . ILE A 1 95 ? -52.005 -10.295 55.564 1.00 90.06 95 ILE A C 1
ATOM 693 O O . ILE A 1 95 ? -51.807 -11.249 54.816 1.00 90.06 95 ILE A O 1
ATOM 697 N N . PRO A 1 96 ? -52.826 -9.289 55.224 1.00 92.81 96 PRO A N 1
ATOM 698 C CA . PRO A 1 96 ? -53.524 -9.284 53.949 1.00 92.81 96 PRO A CA 1
ATOM 699 C C . PRO A 1 96 ? -52.533 -9.094 52.797 1.00 92.81 96 PRO A C 1
ATOM 701 O O . PRO A 1 96 ? -51.613 -8.282 52.898 1.00 92.81 96 PRO A O 1
ATOM 704 N N . GLN A 1 97 ? -52.776 -9.765 51.669 1.00 92.88 97 GLN A N 1
ATOM 705 C CA . GLN A 1 97 ? -51.964 -9.643 50.448 1.00 92.88 97 GLN A CA 1
ATOM 706 C C . GLN A 1 97 ? -51.822 -8.189 49.969 1.00 92.88 97 GLN A C 1
ATOM 708 O O . GLN A 1 97 ? -50.792 -7.797 49.423 1.00 92.88 97 GLN A O 1
ATOM 713 N N . SER A 1 98 ? -52.832 -7.355 50.236 1.00 95.25 98 SER A N 1
ATOM 714 C CA . SER A 1 98 ? -52.810 -5.922 49.934 1.00 95.25 98 SER A CA 1
ATOM 715 C C . SER A 1 98 ? -51.656 -5.178 50.617 1.00 95.25 98 SER A C 1
ATOM 717 O O . SER A 1 98 ? -51.254 -4.122 50.140 1.00 95.25 98 SER A O 1
ATOM 719 N N . PHE A 1 99 ? -51.106 -5.704 51.720 1.00 96.31 99 PHE A N 1
ATOM 720 C CA . PHE A 1 99 ? -49.927 -5.135 52.371 1.00 96.31 99 PHE A CA 1
ATOM 721 C C . PHE A 1 99 ? -48.662 -5.322 51.524 1.00 96.31 99 PHE A C 1
ATOM 723 O O . PHE A 1 99 ? -47.889 -4.379 51.392 1.00 96.31 99 PHE A O 1
ATOM 730 N N . ILE A 1 100 ? -48.478 -6.486 50.889 1.00 97.31 100 ILE A N 1
ATOM 731 C CA . ILE A 1 100 ? -47.361 -6.714 49.957 1.00 97.31 100 ILE A CA 1
ATOM 732 C C . ILE A 1 100 ? -47.495 -5.794 48.746 1.00 97.31 100 ILE A C 1
ATOM 734 O O . ILE A 1 100 ? -46.533 -5.121 48.397 1.00 97.31 100 ILE A O 1
ATOM 738 N N . GLN A 1 101 ? -48.696 -5.685 48.171 1.00 97.12 101 GLN A N 1
ATOM 739 C CA . GLN A 1 101 ? -48.954 -4.786 47.039 1.00 97.12 101 GLN A CA 1
ATOM 740 C C . GLN A 1 101 ? -48.673 -3.319 47.389 1.00 97.12 101 GLN A C 1
ATOM 742 O O . GLN A 1 101 ? -48.113 -2.580 46.579 1.00 97.12 101 GLN A O 1
ATOM 747 N N . LEU A 1 102 ? -49.023 -2.899 48.612 1.00 97.94 102 LEU A N 1
ATOM 748 C CA . LEU A 1 102 ? -48.698 -1.566 49.109 1.00 97.94 102 LEU A CA 1
ATOM 749 C C . LEU A 1 102 ? -47.182 -1.360 49.190 1.00 97.94 102 LEU A C 1
ATOM 751 O O . LEU A 1 102 ? -46.703 -0.331 48.724 1.00 97.94 102 LEU A O 1
ATOM 755 N N . LEU A 1 103 ? -46.428 -2.318 49.744 1.00 97.75 103 LEU A N 1
ATOM 756 C CA . LEU A 1 103 ? -44.964 -2.235 49.816 1.00 97.75 103 LEU A CA 1
ATOM 757 C C . LEU A 1 103 ? -44.323 -2.247 48.425 1.00 97.75 103 LEU A C 1
ATOM 759 O O . LEU A 1 103 ? -43.440 -1.435 48.167 1.00 97.75 103 LEU A O 1
ATOM 763 N N . HIS A 1 104 ? -44.796 -3.110 47.527 1.00 97.56 104 HIS A N 1
ATOM 764 C CA . HIS A 1 104 ? -44.358 -3.174 46.135 1.00 97.56 104 HIS A CA 1
ATOM 765 C C . HIS A 1 104 ? -44.500 -1.809 45.453 1.00 97.56 104 HIS A C 1
ATOM 767 O O . HIS A 1 104 ? -43.522 -1.269 44.941 1.00 97.56 104 HIS A O 1
ATOM 773 N N . HIS A 1 105 ? -45.676 -1.182 45.554 1.00 97.69 105 HIS A N 1
ATOM 774 C CA . HIS A 1 105 ? -45.901 0.150 44.995 1.00 97.69 105 HIS A CA 1
ATOM 775 C C . HIS A 1 105 ? -45.119 1.247 45.742 1.00 97.69 105 HIS A C 1
ATOM 777 O O . HIS A 1 105 ? -44.625 2.189 45.122 1.00 97.69 105 HIS A O 1
ATOM 783 N N . GLN A 1 106 ? -45.015 1.179 47.071 1.00 98.00 106 GLN A N 1
ATOM 784 C CA . GLN A 1 106 ? -44.345 2.208 47.874 1.00 98.00 106 GLN A CA 1
ATOM 785 C C . GLN A 1 106 ? -42.836 2.248 47.614 1.00 98.00 106 GLN A C 1
ATOM 787 O O . GLN A 1 106 ? -42.257 3.330 47.529 1.00 98.00 106 GLN A O 1
ATOM 792 N N . PHE A 1 107 ? -42.208 1.079 47.498 1.00 97.81 107 PHE A N 1
ATOM 793 C CA . PHE A 1 107 ? -40.775 0.933 47.245 1.00 97.81 107 PHE A CA 1
ATOM 794 C C . PHE A 1 107 ? -40.437 0.784 45.758 1.00 97.81 107 PHE A C 1
ATOM 796 O O . PHE A 1 107 ? -39.260 0.690 45.415 1.00 97.81 107 PHE A O 1
ATOM 803 N N . ASN A 1 108 ? -41.456 0.821 44.892 1.00 97.00 108 ASN A N 1
ATOM 804 C CA . ASN A 1 108 ? -41.346 0.703 43.442 1.00 97.00 108 ASN A CA 1
ATOM 805 C C . ASN A 1 108 ? -40.569 -0.556 43.021 1.00 97.00 108 ASN A C 1
ATOM 807 O O . ASN A 1 108 ? -39.680 -0.494 42.174 1.00 97.00 108 ASN A O 1
ATOM 811 N N . LEU A 1 109 ? -40.864 -1.664 43.703 1.00 96.50 109 LEU A N 1
ATOM 812 C CA . LEU A 1 109 ? -40.210 -2.951 43.496 1.00 96.50 109 LEU A CA 1
ATOM 813 C C . LEU A 1 109 ? -40.582 -3.526 42.124 1.00 96.50 109 LEU A C 1
ATOM 815 O O . LEU A 1 109 ? -41.578 -3.119 41.530 1.00 96.50 109 LEU A O 1
ATOM 819 N N . ASP A 1 110 ? -39.763 -4.444 41.620 1.00 96.88 110 ASP A N 1
ATOM 820 C CA . ASP A 1 110 ? -40.121 -5.251 40.453 1.00 96.88 110 ASP A CA 1
ATOM 821 C C . ASP A 1 110 ? -40.841 -6.551 40.862 1.00 96.88 110 ASP A C 1
ATOM 823 O O . ASP A 1 110 ? -40.831 -6.946 42.033 1.00 96.88 110 ASP A O 1
ATOM 827 N N . ASP A 1 111 ? -41.436 -7.243 39.886 1.00 97.00 111 ASP A N 1
ATOM 828 C CA . ASP A 1 111 ? -42.176 -8.492 40.116 1.00 97.00 111 ASP A CA 1
ATOM 829 C C . ASP A 1 111 ? -41.304 -9.560 40.814 1.00 97.00 111 ASP A C 1
ATOM 831 O O . ASP A 1 111 ? -41.772 -10.308 41.671 1.00 97.00 111 ASP A O 1
ATOM 835 N N . SER A 1 112 ? -40.000 -9.601 40.507 1.00 97.00 112 SER A N 1
ATOM 836 C CA . SER A 1 112 ? -39.076 -10.569 41.113 1.00 97.00 112 SER A CA 1
ATOM 837 C C . SER A 1 112 ? -38.799 -10.272 42.588 1.00 97.00 112 SER A C 1
ATOM 839 O O . SER A 1 112 ? -38.601 -11.183 43.392 1.00 97.00 112 SER A O 1
ATOM 841 N N . GLN A 1 113 ? -38.808 -8.998 42.966 1.00 96.88 113 GLN A N 1
ATOM 842 C CA . GLN A 1 113 ? -38.684 -8.542 44.344 1.00 96.88 113 GLN A CA 1
ATOM 843 C C . GLN A 1 113 ? -40.003 -8.701 45.105 1.00 96.88 113 GLN A C 1
ATOM 845 O O . GLN A 1 113 ? -39.981 -8.998 46.303 1.00 96.88 113 GLN A O 1
ATOM 850 N N . GLU A 1 114 ? -41.149 -8.572 44.429 1.00 96.94 114 GLU A N 1
ATOM 851 C CA . GLU A 1 114 ? -42.446 -8.950 44.998 1.00 96.94 114 GLU A CA 1
ATOM 852 C C . GLU A 1 114 ? -42.468 -10.437 45.380 1.00 96.94 114 GLU A C 1
ATOM 854 O O . GLU A 1 114 ? -42.871 -10.776 46.497 1.00 96.94 114 GLU A O 1
ATOM 859 N N . ASP A 1 115 ? -41.948 -11.316 44.519 1.00 97.31 115 ASP A N 1
ATOM 860 C CA . ASP A 1 115 ? -41.827 -12.753 44.803 1.00 97.31 115 ASP A CA 1
ATOM 861 C C . ASP A 1 115 ? -40.962 -13.032 46.046 1.00 97.31 115 ASP A C 1
ATOM 863 O O . ASP A 1 115 ? -41.266 -13.927 46.847 1.00 97.31 115 ASP A O 1
ATOM 867 N N . VAL A 1 116 ? -39.907 -12.236 46.271 1.00 97.44 116 VAL A N 1
ATOM 868 C CA . VAL A 1 116 ? -39.091 -12.310 47.497 1.00 97.44 116 VAL A CA 1
ATOM 869 C C . VAL A 1 116 ? -39.931 -11.951 48.726 1.00 97.44 116 VAL A C 1
ATOM 871 O O . VAL A 1 116 ? -39.875 -12.664 49.733 1.00 97.44 116 VAL A O 1
ATOM 874 N N . LEU A 1 117 ? -40.758 -10.903 48.654 1.00 97.38 117 LEU A N 1
ATOM 875 C CA . LEU A 1 117 ? -41.671 -10.542 49.746 1.00 97.38 117 LEU A CA 1
ATOM 876 C C . LEU A 1 117 ? -42.720 -11.630 50.000 1.00 97.38 117 LEU A C 1
ATOM 878 O O . LEU A 1 117 ? -42.967 -11.978 51.159 1.00 97.38 117 LEU A O 1
ATOM 882 N N . GLN A 1 118 ? -43.294 -12.216 48.946 1.00 96.56 118 GLN A N 1
ATOM 883 C CA . GLN A 1 118 ? -44.237 -13.331 49.080 1.00 96.56 118 GLN A CA 1
ATOM 884 C C . GLN A 1 118 ? -43.583 -14.563 49.709 1.00 96.56 118 GLN A C 1
ATOM 886 O O . GLN A 1 118 ? -44.185 -15.231 50.557 1.00 96.56 118 GLN A O 1
ATOM 891 N N . THR A 1 119 ? -42.326 -14.833 49.364 1.00 96.56 119 THR A N 1
ATOM 892 C CA . THR A 1 119 ? -41.548 -15.922 49.961 1.00 96.56 119 THR A CA 1
ATOM 893 C C . THR A 1 119 ? -41.320 -15.679 51.455 1.00 96.56 119 THR A C 1
ATOM 895 O O . THR A 1 119 ? -41.555 -16.575 52.266 1.00 96.56 119 THR A O 1
ATOM 898 N N . VAL A 1 120 ? -40.931 -14.460 51.851 1.00 95.94 120 VAL A N 1
ATOM 899 C CA . VAL A 1 120 ? -40.759 -14.089 53.269 1.00 95.94 120 VAL A CA 1
ATOM 900 C C . VAL A 1 120 ? -42.074 -14.209 54.041 1.00 95.94 120 VAL A C 1
ATOM 902 O O . VAL A 1 120 ? -42.076 -14.729 55.159 1.00 95.94 120 VAL A O 1
ATOM 905 N N . MET A 1 121 ? -43.193 -13.782 53.448 1.00 95.75 121 MET A N 1
ATOM 906 C CA . MET A 1 121 ? -44.521 -13.929 54.048 1.00 95.75 121 MET A CA 1
ATOM 907 C C . MET A 1 121 ? -44.872 -15.406 54.268 1.00 95.75 121 MET A C 1
ATOM 909 O O . MET A 1 121 ? -45.227 -15.790 55.384 1.00 95.75 121 MET A O 1
ATOM 913 N N . THR A 1 122 ? -44.705 -16.236 53.236 1.00 93.94 122 THR A N 1
ATOM 914 C CA . THR A 1 122 ? -45.014 -17.674 53.275 1.00 93.94 122 THR A CA 1
ATOM 915 C C . THR A 1 122 ? -44.185 -18.391 54.341 1.00 93.94 122 THR A C 1
ATOM 917 O O . THR A 1 122 ? -44.725 -19.134 55.162 1.00 93.94 122 THR A O 1
ATOM 920 N N . LEU A 1 123 ? -42.878 -18.117 54.398 1.00 93.12 123 LEU A N 1
ATOM 921 C CA . LEU A 1 123 ? -41.983 -18.688 55.409 1.00 93.12 123 LEU A CA 1
ATOM 922 C C . LEU A 1 123 ? -42.335 -18.222 56.829 1.00 93.12 123 LEU A C 1
ATOM 924 O O . LEU A 1 123 ? -42.260 -19.011 57.770 1.00 93.12 123 LEU A O 1
ATOM 928 N N . GLY A 1 124 ? -42.736 -16.959 56.991 1.00 92.06 124 GLY A N 1
ATOM 929 C CA . GLY A 1 124 ? -43.144 -16.408 58.283 1.00 92.06 124 GLY A CA 1
ATOM 930 C C . GLY A 1 124 ? -44.446 -17.000 58.826 1.00 92.06 124 GLY A C 1
ATOM 931 O O . GLY A 1 124 ? -44.610 -17.077 60.043 1.00 92.06 124 GLY A O 1
ATOM 932 N N . GLN A 1 125 ? -45.340 -17.444 57.937 1.00 90.00 125 GLN A N 1
ATOM 933 C CA . GLN A 1 125 ? -46.616 -18.083 58.282 1.00 90.00 125 GLN A CA 1
ATOM 934 C C . GLN A 1 125 ? -46.497 -19.599 58.502 1.00 90.00 125 GLN A C 1
ATOM 936 O O . GLN A 1 125 ? -47.252 -20.156 59.293 1.00 90.00 125 GLN A O 1
ATOM 941 N N . GLN A 1 126 ? -45.565 -20.273 57.820 1.00 88.62 126 GLN A N 1
ATOM 942 C CA . GLN A 1 126 ? -45.416 -21.738 57.871 1.00 88.62 126 GLN A CA 1
ATOM 943 C C . GLN A 1 126 ? -44.323 -22.227 58.842 1.00 88.62 126 GLN A C 1
ATOM 945 O O . GLN A 1 126 ? -44.162 -23.432 59.037 1.00 88.62 126 GLN A O 1
ATOM 950 N N . GLY A 1 127 ? -43.542 -21.320 59.436 1.00 82.50 127 GLY A N 1
ATOM 951 C CA . GLY A 1 127 ? -42.417 -21.663 60.307 1.00 82.50 127 GLY A CA 1
ATOM 952 C C . GLY A 1 127 ? -42.814 -22.300 61.647 1.00 82.50 127 GLY A C 1
ATOM 953 O O . GLY A 1 127 ? -43.846 -21.981 62.229 1.00 82.50 127 GLY A O 1
ATOM 954 N N . VAL A 1 128 ? -41.927 -23.152 62.185 1.00 74.69 128 VAL A N 1
ATOM 955 C CA . VAL A 1 128 ? -42.077 -23.832 63.496 1.00 74.69 128 VAL A CA 1
ATOM 956 C C . VAL A 1 128 ? -42.238 -22.836 64.658 1.00 74.69 128 VAL A C 1
ATOM 958 O O . VAL A 1 128 ? -42.876 -23.147 65.659 1.00 74.69 128 VAL A O 1
ATOM 961 N N . ALA A 1 129 ? -41.699 -21.622 64.512 1.00 80.75 129 ALA A N 1
ATOM 962 C CA . ALA A 1 129 ? -41.954 -20.493 65.398 1.00 80.75 129 ALA A CA 1
ATOM 963 C C . ALA A 1 129 ? -42.751 -19.429 64.631 1.00 80.75 129 ALA A C 1
ATOM 965 O O . ALA A 1 129 ? -42.179 -18.666 63.851 1.00 80.75 129 ALA A O 1
ATOM 966 N N . LEU A 1 130 ? -44.068 -19.400 64.847 1.00 85.31 130 LEU A N 1
ATOM 967 C CA . LEU A 1 130 ? -44.956 -18.400 64.259 1.00 85.31 130 LEU A CA 1
ATOM 968 C C . LEU A 1 130 ? -44.511 -17.002 64.701 1.00 85.31 130 LEU A C 1
ATOM 970 O O . LEU A 1 130 ? -44.502 -16.684 65.892 1.00 85.31 130 LEU A O 1
ATOM 974 N N . LEU A 1 131 ? -44.123 -16.171 63.734 1.00 89.56 131 LEU A N 1
ATOM 975 C CA . LEU A 1 131 ? -43.791 -14.777 64.000 1.00 89.56 131 LEU A CA 1
ATOM 976 C C . LEU A 1 131 ? -45.064 -14.015 64.369 1.00 89.56 131 LEU A C 1
ATOM 978 O O . LEU A 1 131 ? -46.134 -14.244 63.800 1.00 89.56 131 LEU A O 1
ATOM 982 N N . SER A 1 132 ? -44.944 -13.066 65.298 1.00 92.81 132 SER A N 1
ATOM 983 C CA . SER A 1 132 ? -46.044 -12.144 65.562 1.00 92.81 132 SER A CA 1
ATOM 984 C C . SER A 1 132 ? -46.362 -11.341 64.294 1.00 92.81 132 SER A C 1
ATOM 986 O O . SER A 1 132 ? -45.484 -11.060 63.475 1.00 92.81 132 SER A O 1
ATOM 988 N N . LYS A 1 133 ? -47.622 -10.925 64.130 1.00 91.00 133 LYS A N 1
ATOM 989 C CA . LYS A 1 133 ? -48.045 -10.113 62.977 1.00 91.00 133 LYS A CA 1
ATOM 990 C C . LYS A 1 133 ? -47.208 -8.839 62.828 1.00 91.00 133 LYS A C 1
ATOM 992 O O . LYS A 1 133 ? -46.850 -8.462 61.716 1.00 91.00 133 LYS A O 1
ATOM 997 N N . ALA A 1 134 ? -46.895 -8.198 63.954 1.00 93.81 134 ALA A N 1
ATOM 998 C CA . ALA A 1 134 ? -46.063 -7.004 63.986 1.00 93.81 134 ALA A CA 1
ATOM 999 C C . ALA A 1 134 ? -44.634 -7.307 63.513 1.00 93.81 134 ALA A C 1
ATOM 1001 O O . ALA A 1 134 ? -44.119 -6.585 62.662 1.00 93.81 134 ALA A O 1
ATOM 1002 N N . ASP A 1 135 ? -44.027 -8.401 63.987 1.00 94.88 135 ASP A N 1
ATOM 1003 C CA . ASP A 1 135 ? -42.679 -8.793 63.560 1.00 94.88 135 ASP A CA 1
ATOM 1004 C C . ASP A 1 135 ? -42.622 -9.145 62.076 1.00 94.88 135 ASP A C 1
ATOM 1006 O O . ASP A 1 135 ? -41.698 -8.718 61.382 1.00 94.88 135 ASP A O 1
ATOM 1010 N N . LEU A 1 136 ? -43.600 -9.904 61.568 1.00 94.62 136 LEU A N 1
ATOM 1011 C CA . LEU A 1 136 ? -43.641 -10.277 60.155 1.00 94.62 136 LEU A CA 1
ATOM 1012 C C . LEU A 1 136 ? -43.833 -9.045 59.258 1.00 94.62 136 LEU A C 1
ATOM 1014 O O . LEU A 1 136 ? -43.111 -8.900 58.274 1.00 94.62 136 LEU A O 1
ATOM 1018 N N . ALA A 1 137 ? -44.731 -8.122 59.619 1.00 95.50 137 ALA A N 1
ATOM 1019 C CA . ALA A 1 137 ? -44.910 -6.867 58.887 1.00 95.50 137 ALA A CA 1
ATOM 1020 C C . ALA A 1 137 ? -43.635 -6.006 58.895 1.00 95.50 137 ALA A C 1
ATOM 1022 O O . ALA A 1 137 ? -43.257 -5.454 57.862 1.00 95.50 137 ALA A O 1
ATOM 1023 N N . CYS A 1 138 ? -42.941 -5.933 60.036 1.00 97.19 138 CYS A N 1
ATOM 1024 C CA . CYS A 1 138 ? -41.689 -5.190 60.172 1.00 97.19 138 CYS A CA 1
ATOM 1025 C C . CYS A 1 138 ? -40.573 -5.803 59.308 1.00 97.19 138 CYS A C 1
ATOM 1027 O O . CYS A 1 138 ? -39.851 -5.083 58.617 1.00 97.19 138 CYS A O 1
ATOM 1029 N N . ARG A 1 139 ? -40.476 -7.140 59.273 1.00 96.81 139 ARG A N 1
ATOM 1030 C CA . ARG A 1 139 ? -39.541 -7.861 58.395 1.00 96.81 139 ARG A CA 1
ATOM 1031 C C . ARG A 1 139 ? -39.857 -7.640 56.920 1.00 96.81 139 ARG A C 1
ATOM 1033 O O . ARG A 1 139 ? -38.939 -7.317 56.181 1.00 96.81 139 ARG A O 1
ATOM 1040 N N . LEU A 1 140 ? -41.123 -7.746 56.508 1.00 97.38 140 LEU A N 1
ATOM 1041 C CA . LEU A 1 140 ? -41.542 -7.475 55.125 1.00 97.38 140 LEU A CA 1
ATOM 1042 C C . LEU A 1 140 ? -41.193 -6.044 54.699 1.00 97.38 140 LEU A C 1
ATOM 1044 O O . LEU A 1 140 ? -40.622 -5.851 53.630 1.00 97.38 140 LEU A O 1
ATOM 1048 N N . TYR A 1 141 ? -41.468 -5.054 55.553 1.00 98.19 141 TYR A N 1
ATOM 1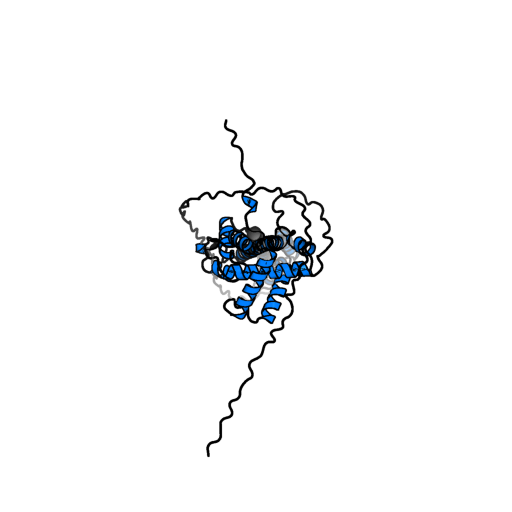049 C CA . TYR A 1 141 ? -41.097 -3.661 55.298 1.00 98.19 141 TYR A CA 1
ATOM 1050 C C . TYR A 1 141 ? -39.578 -3.494 55.149 1.00 98.19 141 TYR A C 1
ATOM 1052 O O . TYR A 1 141 ? -39.108 -2.847 54.214 1.00 98.19 141 TYR A O 1
ATOM 1060 N N . HIS A 1 142 ? -38.793 -4.106 56.041 1.00 97.81 142 HIS A N 1
ATOM 1061 C CA . HIS A 1 142 ? -37.335 -4.023 55.980 1.00 97.81 142 HIS A CA 1
ATOM 1062 C C . HIS A 1 142 ? -36.764 -4.727 54.741 1.00 97.81 142 HIS A C 1
ATOM 1064 O O . HIS A 1 142 ? -35.863 -4.196 54.096 1.00 97.81 142 HIS A O 1
ATOM 1070 N N . THR A 1 143 ? -37.314 -5.884 54.363 1.00 97.69 143 THR A N 1
ATOM 1071 C CA . THR A 1 143 ? -36.951 -6.577 53.121 1.00 97.69 143 THR A CA 1
ATOM 1072 C C . THR A 1 143 ? -37.274 -5.718 51.901 1.00 97.69 143 THR A C 1
ATOM 1074 O O . THR A 1 143 ? -36.402 -5.546 51.056 1.00 97.69 143 THR A O 1
ATOM 1077 N N . ALA A 1 144 ? -38.463 -5.109 51.835 1.00 98.00 144 ALA A N 1
ATOM 1078 C CA . ALA A 1 144 ? -38.843 -4.214 50.739 1.00 98.00 144 ALA A CA 1
ATOM 1079 C C . ALA A 1 144 ? -37.871 -3.028 50.615 1.00 98.00 144 ALA A C 1
ATOM 1081 O O . ALA A 1 144 ? -37.392 -2.705 49.528 1.00 98.00 144 ALA A O 1
ATOM 1082 N N . GLN A 1 145 ? -37.497 -2.427 51.747 1.00 98.06 145 GLN A N 1
ATOM 1083 C CA . GLN A 1 145 ? -36.502 -1.361 51.778 1.00 98.06 145 GLN A CA 1
ATOM 1084 C C . GLN A 1 145 ? -35.132 -1.835 51.263 1.00 98.06 145 GLN A C 1
ATOM 1086 O O . GLN A 1 145 ? -34.523 -1.150 50.440 1.00 98.06 145 GLN A O 1
ATOM 1091 N N . LEU A 1 146 ? -34.643 -2.995 51.711 1.00 97.56 146 LEU A N 1
ATOM 1092 C CA . LEU A 1 146 ? -33.358 -3.546 51.265 1.00 97.56 146 LEU A CA 1
ATOM 1093 C C . LEU A 1 146 ? -33.347 -3.849 49.763 1.00 97.56 146 LEU A C 1
ATOM 1095 O O . LEU A 1 146 ? -32.376 -3.504 49.089 1.00 97.56 146 LEU A O 1
ATOM 1099 N N . GLU A 1 147 ? -34.419 -4.435 49.236 1.00 97.62 147 GLU A N 1
ATOM 1100 C CA . GLU A 1 147 ? -34.561 -4.719 47.805 1.00 97.62 147 GLU A CA 1
ATOM 1101 C C . GLU A 1 147 ? -34.553 -3.433 46.966 1.00 97.62 147 GLU A C 1
ATOM 1103 O O . GLU A 1 147 ? -33.844 -3.354 45.958 1.00 97.62 147 GLU A O 1
ATOM 1108 N N . SER A 1 148 ? -35.229 -2.374 47.426 1.00 97.38 148 SER A N 1
ATOM 1109 C CA . SER A 1 148 ? -35.199 -1.072 46.741 1.00 97.38 148 SER A CA 1
ATOM 1110 C C . SER A 1 148 ? -33.786 -0.469 46.674 1.00 97.38 148 SER A C 1
ATOM 1112 O O . SER A 1 148 ? -33.362 0.042 45.635 1.00 97.38 148 SER A O 1
ATOM 1114 N N . ILE A 1 149 ? -33.003 -0.593 47.754 1.00 96.81 149 ILE A N 1
ATOM 1115 C CA . ILE A 1 149 ? -31.613 -0.118 47.802 1.00 96.81 149 ILE A CA 1
ATOM 1116 C C . ILE A 1 149 ? -30.735 -0.949 46.861 1.00 96.81 149 ILE A C 1
ATOM 1118 O O . ILE A 1 149 ? -29.924 -0.392 46.118 1.00 96.81 149 ILE A O 1
ATOM 1122 N N . GLN A 1 150 ? -30.895 -2.276 46.856 1.00 95.62 150 GLN A N 1
ATOM 1123 C CA . GLN A 1 150 ? -30.139 -3.151 45.958 1.00 95.62 150 GLN A CA 1
ATOM 1124 C C . GLN A 1 150 ? -30.422 -2.850 44.485 1.00 95.62 150 GLN A C 1
ATOM 1126 O O . GLN A 1 150 ? -29.491 -2.825 43.679 1.00 95.62 150 GLN A O 1
ATOM 1131 N N . MET A 1 151 ? -31.680 -2.593 44.133 1.00 95.38 151 MET A N 1
ATOM 1132 C CA . MET A 1 151 ? -32.077 -2.214 42.779 1.00 95.38 151 MET A CA 1
ATOM 1133 C C . MET A 1 151 ? -31.393 -0.914 42.340 1.00 95.38 151 MET A C 1
ATOM 1135 O O . MET A 1 151 ? -30.807 -0.862 41.257 1.00 95.38 151 MET A O 1
ATOM 1139 N N . LEU A 1 152 ? -31.375 0.107 43.203 1.00 95.00 152 LEU A N 1
ATOM 1140 C CA . LEU A 1 152 ? -30.704 1.377 42.916 1.00 95.00 152 LEU A CA 1
ATOM 1141 C C . LEU A 1 152 ? -29.194 1.190 42.702 1.00 95.00 152 LEU A C 1
ATOM 1143 O O . LEU A 1 152 ? -28.643 1.710 41.730 1.00 95.00 152 LEU A O 1
ATOM 1147 N N . LEU A 1 153 ? -28.540 0.373 43.534 1.00 95.38 153 LEU A N 1
ATOM 1148 C CA . LEU A 1 153 ? -27.124 0.025 43.363 1.00 95.38 153 LEU A CA 1
ATOM 1149 C C . LEU A 1 153 ? -26.862 -0.737 42.054 1.00 95.38 153 LEU A C 1
ATOM 1151 O O . LEU A 1 153 ? -25.855 -0.485 41.388 1.00 95.38 153 LEU A O 1
ATOM 1155 N N . ARG A 1 154 ? -27.760 -1.645 41.647 1.00 94.88 154 ARG A N 1
ATOM 1156 C CA . ARG A 1 154 ? -27.666 -2.341 40.351 1.00 94.88 154 ARG A CA 1
ATOM 1157 C C . ARG A 1 154 ? -27.826 -1.367 39.187 1.00 94.88 154 ARG A C 1
ATOM 1159 O O . ARG A 1 154 ? -27.046 -1.437 38.240 1.00 94.88 154 ARG A O 1
ATOM 1166 N N . HIS A 1 155 ? -28.781 -0.442 39.257 1.00 93.88 155 HIS A N 1
ATOM 1167 C CA . HIS A 1 155 ? -28.961 0.587 38.232 1.00 93.88 155 HIS A CA 1
ATOM 1168 C C . HIS A 1 155 ? -27.739 1.492 38.104 1.00 93.88 155 HIS A C 1
ATOM 1170 O O . HIS A 1 155 ? -27.283 1.731 36.986 1.00 93.88 155 HIS A O 1
ATOM 1176 N N . GLU A 1 156 ? -27.172 1.948 39.221 1.00 95.94 156 GLU A N 1
ATOM 1177 C CA . GLU A 1 156 ? -25.953 2.753 39.202 1.00 95.94 156 GLU A CA 1
ATOM 1178 C C . GLU A 1 156 ? -24.769 1.956 38.637 1.00 95.94 156 GLU A C 1
ATOM 1180 O O . GLU A 1 156 ? -24.057 2.445 37.759 1.00 95.94 156 GLU A O 1
ATOM 1185 N N . SER A 1 157 ? -24.595 0.701 39.064 1.00 96.44 157 SER A N 1
ATOM 1186 C CA . SER A 1 157 ? -23.554 -0.189 38.538 1.00 96.44 157 SER A CA 1
ATOM 1187 C C . SER A 1 157 ? -23.686 -0.395 37.024 1.00 96.44 157 SER A C 1
ATOM 1189 O O . SER A 1 157 ? -22.704 -0.261 36.290 1.00 96.44 157 SER A O 1
ATOM 1191 N N . ASN A 1 158 ? -24.908 -0.625 36.535 1.00 96.19 158 ASN A N 1
ATOM 1192 C CA . ASN A 1 158 ? -25.204 -0.773 35.111 1.00 96.19 158 ASN A CA 1
ATOM 1193 C C . ASN A 1 158 ? -24.964 0.531 34.337 1.00 96.19 158 ASN A C 1
ATOM 1195 O O . ASN A 1 158 ? -24.393 0.502 33.247 1.00 96.19 158 ASN A O 1
ATOM 1199 N N . ALA A 1 159 ? -25.345 1.682 34.898 1.00 95.88 159 ALA A N 1
ATOM 1200 C CA . ALA A 1 159 ? -25.089 2.987 34.296 1.00 95.88 159 ALA A CA 1
ATOM 1201 C C . ALA A 1 159 ? -23.581 3.272 34.195 1.00 95.88 159 ALA A C 1
ATOM 1203 O O . ALA A 1 159 ? -23.105 3.704 33.142 1.00 95.88 159 ALA A O 1
ATOM 1204 N N . GLN A 1 160 ? -22.809 2.956 35.240 1.00 96.44 160 GLN A N 1
ATOM 1205 C CA . GLN A 1 160 ? -21.348 3.056 35.224 1.00 96.44 160 GLN A CA 1
ATOM 1206 C C . GLN A 1 160 ? -20.722 2.090 34.208 1.00 96.44 160 GLN A C 1
ATOM 1208 O O . GLN A 1 160 ? -19.795 2.474 33.492 1.00 96.44 160 GLN A O 1
ATOM 1213 N N . ALA A 1 161 ? -21.218 0.853 34.109 1.00 95.88 161 ALA A N 1
ATOM 1214 C CA . ALA A 1 161 ? -20.756 -0.117 33.117 1.00 95.88 161 ALA A CA 1
ATOM 1215 C C . ALA A 1 161 ? -21.008 0.382 31.685 1.00 95.88 161 ALA A C 1
ATOM 1217 O O . ALA A 1 161 ? -20.089 0.379 30.865 1.00 95.88 161 ALA A O 1
ATOM 1218 N N . LEU A 1 162 ? -22.206 0.910 31.415 1.00 96.94 162 LEU A N 1
ATOM 1219 C CA . LEU A 1 162 ? -22.557 1.501 30.124 1.00 96.94 162 LEU A CA 1
ATOM 1220 C C . LEU A 1 162 ? -21.692 2.728 29.805 1.00 96.94 162 LEU A C 1
ATOM 1222 O O . LEU A 1 162 ? -21.251 2.900 28.669 1.00 96.94 162 LEU A O 1
ATOM 1226 N N . GLN A 1 163 ? -21.411 3.579 30.794 1.00 96.94 163 GLN A N 1
ATOM 1227 C CA . GLN A 1 163 ? -20.529 4.732 30.614 1.00 96.94 163 GLN A CA 1
ATOM 1228 C C . GLN A 1 163 ? -19.089 4.305 30.299 1.00 96.94 163 GLN A C 1
ATOM 1230 O O . GLN A 1 163 ? -18.462 4.887 29.412 1.00 96.94 163 GLN A O 1
ATOM 1235 N N . ARG A 1 164 ? -18.568 3.272 30.976 1.00 95.62 164 ARG A N 1
ATOM 1236 C CA . ARG A 1 164 ? -17.245 2.702 30.671 1.00 95.62 164 ARG A CA 1
ATOM 1237 C C . ARG A 1 164 ? -17.204 2.117 29.266 1.00 95.62 164 ARG A C 1
ATOM 1239 O O . ARG A 1 164 ? -16.237 2.375 28.557 1.00 95.62 164 ARG A O 1
ATOM 1246 N N . GLN A 1 165 ? -18.244 1.393 28.854 1.00 97.00 165 GLN A N 1
ATOM 1247 C CA . GLN A 1 165 ? -18.346 0.854 27.500 1.00 97.00 165 GLN A CA 1
ATOM 1248 C C . GLN A 1 165 ? -18.314 1.977 26.455 1.00 97.00 165 GLN A C 1
ATOM 1250 O O . GLN A 1 165 ? -17.469 1.954 25.566 1.00 97.00 165 GLN A O 1
ATOM 1255 N N . LYS A 1 166 ? -19.149 3.013 26.611 1.00 96.12 166 LYS A N 1
ATOM 1256 C CA . LYS A 1 166 ? -19.149 4.182 25.712 1.00 96.12 166 LYS A CA 1
ATOM 1257 C C . LYS A 1 166 ? -17.790 4.887 25.668 1.00 96.12 166 LYS A C 1
ATOM 1259 O O . LYS A 1 166 ? -17.342 5.312 24.609 1.00 96.12 166 LYS A O 1
ATOM 1264 N N . GLY A 1 167 ? -17.117 5.002 26.815 1.00 95.44 167 GLY A N 1
ATOM 1265 C CA . GLY A 1 167 ? -15.761 5.547 26.886 1.00 95.44 167 GLY A CA 1
ATOM 1266 C C . GLY A 1 167 ? -14.739 4.691 26.130 1.00 95.44 167 GLY A C 1
ATOM 1267 O O . GLY A 1 167 ? -13.894 5.233 25.423 1.00 95.44 167 GLY A O 1
ATOM 1268 N N . GLN A 1 168 ? -14.832 3.363 26.236 1.00 97.56 168 GLN A N 1
ATOM 1269 C CA . GLN A 1 168 ? -13.977 2.433 25.493 1.00 97.56 168 GLN A CA 1
ATOM 1270 C C . GLN A 1 168 ? -14.221 2.508 23.982 1.00 97.56 168 GLN A C 1
ATOM 1272 O O . GLN A 1 168 ? -13.252 2.535 23.227 1.00 97.56 168 GLN A O 1
ATOM 1277 N N . GLU A 1 169 ? -15.480 2.590 23.549 1.00 96.56 169 GLU A N 1
ATOM 1278 C CA . GLU A 1 169 ? -15.852 2.765 22.137 1.00 96.56 169 GLU A CA 1
ATOM 1279 C C . GLU A 1 169 ? -15.257 4.063 21.566 1.00 96.56 169 GLU A C 1
ATOM 1281 O O . GLU A 1 169 ? -14.574 4.028 20.545 1.00 96.56 169 GLU A O 1
ATOM 1286 N N . LEU A 1 170 ? -15.387 5.188 22.281 1.00 97.06 170 LEU A N 1
ATOM 1287 C CA . LEU A 1 170 ? -14.789 6.461 21.862 1.00 97.06 170 LEU A CA 1
ATOM 1288 C C . LEU A 1 170 ? -13.257 6.385 21.749 1.00 97.06 170 LEU A C 1
ATOM 1290 O O . LEU A 1 170 ? -12.671 6.933 20.817 1.00 97.06 170 LEU A O 1
ATOM 1294 N N . VAL A 1 171 ? -12.590 5.713 22.692 1.00 96.31 171 VAL A N 1
ATOM 1295 C CA . VAL A 1 171 ? -11.131 5.522 22.646 1.00 96.31 171 VAL A CA 1
ATOM 1296 C C . VAL A 1 171 ? -10.727 4.673 21.438 1.00 96.31 171 VAL A C 1
ATOM 1298 O O . VAL A 1 171 ? -9.746 5.000 20.771 1.00 96.31 171 VAL A O 1
ATOM 1301 N N . GLN A 1 172 ? -11.482 3.619 21.117 1.00 95.69 172 GLN A N 1
ATOM 1302 C CA . GLN A 1 172 ? -11.240 2.802 19.923 1.00 95.69 172 GLN A CA 1
ATOM 1303 C C . GLN A 1 172 ? -11.427 3.608 18.632 1.00 95.69 172 GLN A C 1
ATOM 1305 O O . GLN A 1 172 ? -10.589 3.513 17.732 1.00 95.69 172 GLN A O 1
ATOM 1310 N N . ASP A 1 173 ? -12.460 4.447 18.562 1.00 94.88 173 ASP A N 1
ATOM 1311 C CA . ASP A 1 173 ? -12.689 5.333 17.418 1.00 94.88 173 ASP A CA 1
ATOM 1312 C C . ASP A 1 173 ? -11.555 6.351 17.250 1.00 94.88 173 ASP A C 1
ATOM 1314 O O . ASP A 1 173 ? -11.051 6.538 16.142 1.00 94.88 173 ASP A O 1
ATOM 1318 N N . LEU A 1 174 ? -11.077 6.958 18.342 1.00 94.31 174 LEU A N 1
ATOM 1319 C CA . LEU A 1 174 ? -9.921 7.860 18.300 1.00 94.31 174 LEU A CA 1
ATOM 1320 C C . LEU A 1 174 ? -8.657 7.146 17.809 1.00 94.31 174 LEU A C 1
ATOM 1322 O O . LEU A 1 174 ? -7.927 7.700 16.986 1.00 94.31 174 LEU A O 1
ATOM 1326 N N . HIS A 1 175 ? -8.409 5.915 18.264 1.00 90.75 175 HIS A N 1
ATOM 1327 C CA . HIS A 1 175 ? -7.304 5.100 17.756 1.00 90.75 175 HIS A CA 1
ATOM 1328 C C . HIS A 1 175 ? -7.430 4.849 16.252 1.00 90.75 175 HIS A C 1
ATOM 1330 O O . HIS A 1 175 ? -6.464 5.058 15.520 1.00 90.75 175 HIS A O 1
ATOM 1336 N N . LYS A 1 176 ? -8.624 4.484 15.780 1.00 90.06 176 LYS A N 1
ATOM 1337 C CA . LYS A 1 176 ? -8.888 4.252 14.358 1.00 90.06 176 LYS A CA 1
ATOM 1338 C C . LYS A 1 176 ? -8.655 5.509 13.517 1.00 90.06 176 LYS A C 1
ATOM 1340 O O . LYS A 1 176 ? -7.980 5.428 12.498 1.00 90.06 176 LYS A O 1
ATOM 1345 N N . VAL A 1 177 ? -9.156 6.666 13.953 1.00 91.75 177 VAL A N 1
ATOM 1346 C CA . VAL A 1 177 ? -8.953 7.952 13.261 1.00 91.75 177 VAL A CA 1
ATOM 1347 C C . VAL A 1 177 ? -7.464 8.309 13.212 1.00 91.75 177 VAL A C 1
ATOM 1349 O O . VAL A 1 177 ? -6.951 8.687 12.159 1.00 91.75 177 VAL A O 1
ATOM 1352 N N . LEU A 1 178 ? -6.736 8.143 14.320 1.00 88.88 178 LEU A N 1
ATOM 1353 C CA . LEU A 1 178 ? -5.288 8.378 14.352 1.00 88.88 178 LEU A CA 1
ATOM 1354 C C . LEU A 1 178 ? -4.524 7.438 13.408 1.00 88.88 178 LEU A C 1
ATOM 1356 O O . LEU A 1 178 ? -3.573 7.872 12.756 1.00 88.88 178 LEU A O 1
ATOM 1360 N N . ASP A 1 179 ? -4.948 6.179 13.309 1.00 86.25 179 ASP A N 1
ATOM 1361 C CA . ASP A 1 179 ? -4.344 5.190 12.417 1.00 86.25 179 ASP A CA 1
ATOM 1362 C C . ASP A 1 179 ? -4.675 5.451 10.937 1.00 86.25 179 ASP A C 1
ATOM 1364 O O . ASP A 1 179 ? -3.808 5.280 10.077 1.00 86.25 179 ASP A O 1
ATOM 1368 N N . GLU A 1 180 ? -5.895 5.897 10.622 1.00 87.25 180 GLU A N 1
ATOM 1369 C CA . GLU A 1 180 ? -6.329 6.242 9.260 1.00 87.25 180 GLU A CA 1
ATOM 1370 C C . GLU A 1 180 ? -5.654 7.514 8.731 1.00 87.25 180 GLU A C 1
ATOM 1372 O O . GLU A 1 180 ? -5.329 7.596 7.545 1.00 87.25 180 GLU A O 1
ATOM 1377 N N . HIS A 1 181 ? -5.396 8.489 9.604 1.00 90.62 181 HIS A N 1
ATOM 1378 C CA . HIS A 1 181 ? -4.749 9.752 9.239 1.00 90.62 181 HIS A CA 1
ATOM 1379 C C . HIS A 1 181 ? -3.230 9.750 9.417 1.00 90.62 181 HIS A C 1
ATOM 1381 O O . HIS A 1 181 ? -2.584 10.784 9.210 1.00 90.62 181 HIS A O 1
ATOM 1387 N N . PHE A 1 182 ? -2.633 8.612 9.771 1.00 94.12 182 PHE A N 1
ATOM 1388 C CA . PHE A 1 182 ? -1.187 8.516 9.866 1.00 94.12 182 PHE A CA 1
ATOM 1389 C C . PHE A 1 182 ? -0.536 8.774 8.500 1.00 94.12 182 PHE A C 1
ATOM 1391 O O . PHE A 1 182 ? -0.742 8.041 7.532 1.00 94.12 182 PHE A O 1
ATOM 1398 N N . LYS A 1 183 ? 0.315 9.799 8.444 1.00 94.06 183 LYS A N 1
ATOM 1399 C CA . LYS A 1 183 ? 1.184 10.090 7.303 1.00 94.06 183 LYS A CA 1
ATOM 1400 C C . LYS A 1 183 ? 2.638 9.987 7.743 1.00 94.06 183 LYS A C 1
ATOM 1402 O O . LYS A 1 183 ? 2.994 10.424 8.838 1.00 94.06 183 LYS A O 1
ATOM 1407 N N . LEU A 1 184 ? 3.482 9.432 6.875 1.00 93.44 184 LEU A N 1
ATOM 1408 C CA . LEU A 1 184 ? 4.929 9.492 7.067 1.00 93.44 184 LEU A CA 1
ATOM 1409 C C . LEU A 1 184 ? 5.365 10.958 7.088 1.00 93.44 184 LEU A C 1
ATOM 1411 O O . LEU A 1 184 ? 4.897 11.755 6.271 1.00 93.44 184 LEU A O 1
ATOM 1415 N N . ASN A 1 185 ? 6.264 11.317 8.000 1.00 95.25 185 ASN A N 1
ATOM 1416 C CA . ASN A 1 185 ? 6.840 12.658 7.991 1.00 95.25 185 ASN A CA 1
ATOM 1417 C C . ASN A 1 185 ? 7.808 12.824 6.794 1.00 95.25 185 ASN A C 1
ATOM 1419 O O . ASN A 1 185 ? 8.196 11.844 6.157 1.00 95.25 185 ASN A O 1
ATOM 1423 N N . LYS A 1 186 ? 8.203 14.064 6.473 1.00 94.19 186 LYS A N 1
ATOM 1424 C CA . LYS A 1 186 ? 9.044 14.355 5.293 1.00 94.19 186 LYS A CA 1
ATOM 1425 C C . LYS A 1 186 ? 10.395 13.627 5.319 1.00 94.19 186 LYS A C 1
ATOM 1427 O O . LYS A 1 186 ? 10.844 13.142 4.288 1.00 94.19 186 LYS A O 1
ATOM 1432 N N . GLU A 1 187 ? 11.019 13.522 6.489 1.00 93.19 187 GLU A N 1
ATOM 1433 C CA . GLU A 1 187 ? 12.300 12.829 6.671 1.00 93.19 187 GLU A CA 1
ATOM 1434 C C . GLU A 1 187 ? 12.167 11.318 6.432 1.00 93.19 187 GLU A C 1
ATOM 1436 O O . GLU A 1 187 ? 12.961 10.721 5.714 1.00 93.19 187 GLU A O 1
ATOM 1441 N N . GLN A 1 188 ? 11.114 10.699 6.963 1.00 93.31 188 GLN A N 1
ATOM 1442 C CA . GLN A 1 188 ? 10.800 9.287 6.760 1.00 93.31 188 GLN A CA 1
ATOM 1443 C C . GLN A 1 188 ? 10.480 8.994 5.297 1.00 93.31 188 GLN A C 1
ATOM 1445 O O . GLN A 1 188 ? 10.962 8.001 4.764 1.00 93.31 188 GLN A O 1
ATOM 1450 N N . GLN A 1 189 ? 9.701 9.857 4.638 1.00 93.25 189 GLN A N 1
ATOM 1451 C CA . GLN A 1 189 ? 9.443 9.751 3.201 1.00 93.25 189 GLN A CA 1
ATOM 1452 C C . GLN A 1 189 ? 10.755 9.786 2.408 1.00 93.25 189 GLN A C 1
ATOM 1454 O O . GLN A 1 189 ? 10.982 8.920 1.568 1.00 93.25 189 GLN A O 1
ATOM 1459 N N . PHE A 1 190 ? 11.647 10.727 2.724 1.00 89.31 190 PHE A N 1
ATOM 1460 C CA . PHE A 1 190 ? 12.961 10.831 2.094 1.00 89.31 190 PHE A CA 1
ATOM 1461 C C . PHE A 1 190 ? 13.837 9.591 2.341 1.00 89.31 190 PHE A C 1
ATOM 1463 O O . PHE A 1 190 ? 14.402 9.041 1.399 1.00 89.31 190 PHE A O 1
ATOM 1470 N N . ASN A 1 191 ? 13.885 9.077 3.571 1.00 89.38 191 ASN A N 1
ATOM 1471 C CA . ASN A 1 191 ? 14.639 7.862 3.892 1.00 89.38 191 ASN A CA 1
ATOM 1472 C C . ASN A 1 191 ? 14.078 6.624 3.176 1.00 89.38 191 ASN A C 1
ATOM 1474 O O . ASN A 1 191 ? 14.844 5.782 2.708 1.00 89.38 191 ASN A O 1
ATOM 1478 N N . VAL A 1 192 ? 12.750 6.520 3.047 1.00 88.75 192 VAL A N 1
ATOM 1479 C CA . VAL A 1 192 ? 12.112 5.476 2.233 1.00 88.75 192 VAL A CA 1
ATOM 1480 C C . VAL A 1 192 ? 12.547 5.592 0.777 1.00 88.75 192 VAL A C 1
ATOM 1482 O O . VAL A 1 192 ? 12.869 4.566 0.181 1.00 88.75 192 VAL A O 1
ATOM 1485 N N . LEU A 1 193 ? 12.592 6.805 0.219 1.00 85.31 193 LEU A N 1
ATOM 1486 C CA . LEU A 1 193 ? 13.030 7.032 -1.160 1.00 85.31 193 LEU A CA 1
ATOM 1487 C C . LEU A 1 193 ? 14.482 6.609 -1.376 1.00 85.31 193 LEU A C 1
ATOM 1489 O O . LEU A 1 193 ? 14.740 5.874 -2.319 1.00 85.31 193 LEU A O 1
ATOM 1493 N N . ILE A 1 194 ? 15.396 6.970 -0.470 1.00 83.56 194 ILE A N 1
ATOM 1494 C CA . ILE A 1 194 ? 16.813 6.572 -0.564 1.00 83.56 194 ILE A CA 1
ATOM 1495 C C . ILE A 1 194 ? 16.973 5.047 -0.633 1.00 83.56 194 ILE A C 1
ATOM 1497 O O . ILE A 1 194 ? 17.841 4.545 -1.337 1.00 83.56 194 ILE A O 1
ATOM 1501 N N . ILE A 1 195 ? 16.159 4.296 0.111 1.00 80.19 195 ILE A N 1
ATOM 1502 C CA . ILE A 1 195 ? 16.296 2.833 0.196 1.00 80.19 195 ILE A CA 1
ATOM 1503 C C . ILE A 1 195 ? 15.526 2.126 -0.918 1.00 80.19 195 ILE A C 1
ATOM 1505 O O . ILE A 1 195 ? 15.928 1.055 -1.364 1.00 80.19 195 ILE A O 1
ATOM 1509 N N . CYS A 1 196 ? 14.407 2.701 -1.360 1.00 74.38 196 CYS A N 1
ATOM 1510 C CA . CYS A 1 196 ? 13.620 2.174 -2.475 1.00 74.38 196 CYS A CA 1
ATOM 1511 C C . CYS A 1 196 ? 14.174 2.585 -3.846 1.00 74.38 196 CYS A C 1
ATOM 1513 O O . CYS A 1 196 ? 13.592 2.191 -4.855 1.00 74.38 196 CYS A O 1
ATOM 1515 N N . ASP A 1 197 ? 15.257 3.363 -3.864 1.00 66.25 197 ASP A N 1
ATOM 1516 C CA . ASP A 1 197 ? 15.916 3.936 -5.037 1.00 66.25 197 ASP A CA 1
ATOM 1517 C C . ASP A 1 197 ? 16.240 2.901 -6.126 1.00 66.25 197 ASP A C 1
ATOM 1519 O O . ASP A 1 197 ? 16.108 3.151 -7.320 1.00 66.25 197 ASP A O 1
ATOM 1523 N N . THR A 1 198 ? 16.540 1.669 -5.733 1.00 56.22 198 THR A N 1
ATOM 1524 C CA . THR A 1 198 ? 16.598 0.544 -6.658 1.00 56.22 198 THR A CA 1
ATOM 1525 C C . THR A 1 198 ? 15.185 0.034 -6.933 1.00 56.22 198 THR A C 1
ATOM 1527 O O . THR A 1 198 ? 14.535 -0.534 -6.057 1.00 56.22 198 THR A O 1
ATOM 1530 N N . PHE A 1 199 ? 14.700 0.237 -8.162 1.00 52.72 199 PHE A N 1
ATOM 1531 C CA . PHE A 1 199 ? 13.417 -0.258 -8.670 1.00 52.72 199 PHE A CA 1
ATOM 1532 C C . PHE A 1 199 ? 12.951 -1.560 -7.991 1.00 52.72 199 PHE A C 1
ATOM 1534 O O . PHE A 1 199 ? 13.448 -2.645 -8.270 1.00 52.72 199 PHE A O 1
ATOM 1541 N N . ILE A 1 200 ? 11.947 -1.430 -7.118 1.00 49.62 200 ILE A N 1
ATOM 1542 C CA . ILE A 1 200 ? 10.924 -2.449 -6.833 1.00 49.62 200 ILE A CA 1
ATOM 1543 C C . ILE A 1 200 ? 11.503 -3.829 -6.499 1.00 49.62 200 ILE A C 1
ATOM 1545 O O . ILE A 1 200 ? 11.058 -4.850 -7.016 1.00 49.62 200 ILE A O 1
ATOM 1549 N N . ASP A 1 201 ? 12.456 -3.889 -5.573 1.00 59.38 201 ASP A N 1
ATOM 1550 C CA . ASP A 1 201 ? 12.714 -5.149 -4.884 1.00 59.38 201 ASP A CA 1
ATOM 1551 C C . ASP A 1 201 ? 11.958 -5.184 -3.550 1.00 59.38 201 ASP A C 1
ATOM 1553 O O . ASP A 1 201 ? 12.101 -4.310 -2.689 1.00 59.38 201 ASP A O 1
ATOM 1557 N N . LYS A 1 202 ? 11.175 -6.251 -3.341 1.00 63.62 202 LYS A N 1
ATOM 1558 C CA . LYS A 1 202 ? 10.569 -6.582 -2.038 1.00 63.62 202 LYS A CA 1
ATOM 1559 C C . LYS A 1 202 ? 11.636 -6.673 -0.934 1.00 63.62 202 LYS A C 1
ATOM 1561 O O . LYS A 1 202 ? 11.312 -6.528 0.246 1.00 63.62 202 LYS A O 1
ATOM 1566 N N . ARG A 1 203 ? 12.907 -6.874 -1.302 1.00 66.75 203 ARG A N 1
ATOM 1567 C CA . ARG A 1 203 ? 14.059 -6.866 -0.389 1.00 66.75 203 ARG A CA 1
ATOM 1568 C C . ARG A 1 203 ? 14.273 -5.530 0.335 1.00 66.75 203 ARG A C 1
ATOM 1570 O O . ARG A 1 203 ? 14.733 -5.568 1.476 1.00 66.75 203 ARG A O 1
ATOM 1577 N N . HIS A 1 204 ? 13.890 -4.384 -0.235 1.00 74.12 204 HIS A N 1
ATOM 1578 C CA . HIS A 1 204 ? 14.078 -3.073 0.415 1.00 74.12 204 HIS A CA 1
ATOM 1579 C C . HIS A 1 204 ? 13.225 -2.918 1.678 1.00 74.12 204 HIS A C 1
ATOM 1581 O O . HIS A 1 204 ? 13.688 -2.396 2.693 1.00 74.12 204 HIS A O 1
ATOM 1587 N N . GLN A 1 205 ? 12.009 -3.477 1.680 1.00 76.44 205 GLN A N 1
ATOM 1588 C CA . GLN A 1 205 ? 11.178 -3.508 2.885 1.00 76.44 205 GLN A CA 1
ATOM 1589 C C . GLN A 1 205 ? 11.849 -4.327 3.999 1.00 76.44 205 GLN A C 1
ATOM 1591 O O . GLN A 1 205 ? 11.838 -3.927 5.164 1.00 76.44 205 GLN A O 1
ATOM 1596 N N . ALA A 1 206 ? 12.469 -5.456 3.641 1.00 83.50 206 ALA A N 1
ATOM 1597 C CA . ALA A 1 206 ? 13.198 -6.275 4.601 1.00 83.50 206 ALA A CA 1
ATOM 1598 C C . ALA A 1 206 ? 14.408 -5.519 5.179 1.00 83.50 206 ALA A C 1
ATOM 1600 O O . ALA A 1 206 ? 14.659 -5.613 6.377 1.00 83.50 206 ALA A O 1
ATOM 1601 N N . GLN A 1 207 ? 15.125 -4.731 4.374 1.00 83.25 207 GLN A N 1
ATOM 1602 C CA . GLN A 1 207 ? 16.243 -3.905 4.850 1.00 83.25 207 GLN A CA 1
ATOM 1603 C C . GLN A 1 207 ? 15.791 -2.816 5.830 1.00 83.25 207 GLN A C 1
ATOM 1605 O O . GLN A 1 207 ? 16.350 -2.721 6.923 1.00 83.25 207 GLN A O 1
ATOM 1610 N N . LEU A 1 208 ? 14.730 -2.076 5.497 1.00 85.44 208 LEU A N 1
ATOM 1611 C CA . LEU A 1 208 ? 14.131 -1.081 6.393 1.00 85.44 208 LEU A CA 1
ATOM 1612 C C . LEU A 1 208 ? 13.730 -1.688 7.750 1.00 85.44 208 LEU A C 1
ATOM 1614 O O . LEU A 1 208 ? 13.953 -1.080 8.795 1.00 85.44 208 LEU A O 1
ATOM 1618 N N . SER A 1 209 ? 13.180 -2.908 7.738 1.00 88.75 209 SER A N 1
ATOM 1619 C CA . SER A 1 209 ? 12.767 -3.610 8.960 1.00 88.75 209 SER A CA 1
ATOM 1620 C C . SER A 1 209 ? 13.931 -4.139 9.810 1.00 88.75 209 SER A C 1
ATOM 1622 O O . SER A 1 209 ? 13.763 -4.320 11.015 1.00 88.75 209 SER A O 1
ATOM 1624 N N . LYS A 1 210 ? 15.107 -4.379 9.209 1.00 92.56 210 LYS A N 1
ATOM 1625 C CA . LYS A 1 210 ? 16.300 -4.880 9.917 1.00 92.56 210 LYS A CA 1
ATOM 1626 C C . LYS A 1 210 ? 16.966 -3.796 10.763 1.00 92.56 210 LYS A C 1
ATOM 1628 O O . LYS A 1 210 ? 17.421 -4.094 11.862 1.00 92.56 210 LYS A O 1
ATOM 1633 N N . SER A 1 211 ? 16.977 -2.556 10.271 1.00 91.56 211 SER A N 1
ATOM 1634 C CA . SER A 1 211 ? 17.649 -1.424 10.922 1.00 91.56 211 SER A CA 1
ATOM 1635 C C . SER A 1 211 ? 16.747 -0.183 11.004 1.00 91.56 211 SER A C 1
ATOM 1637 O O . SER A 1 211 ? 17.111 0.877 10.497 1.00 91.56 211 SER A O 1
ATOM 1639 N N . PRO A 1 212 ? 15.569 -0.254 11.653 1.00 93.31 212 PRO A N 1
ATOM 1640 C CA . PRO A 1 212 ? 14.609 0.853 11.653 1.00 93.31 212 PRO A CA 1
ATOM 1641 C C . PRO A 1 212 ? 15.127 2.106 12.373 1.00 93.31 212 PRO A C 1
ATOM 1643 O O . PRO A 1 212 ? 14.656 3.212 12.120 1.00 93.31 21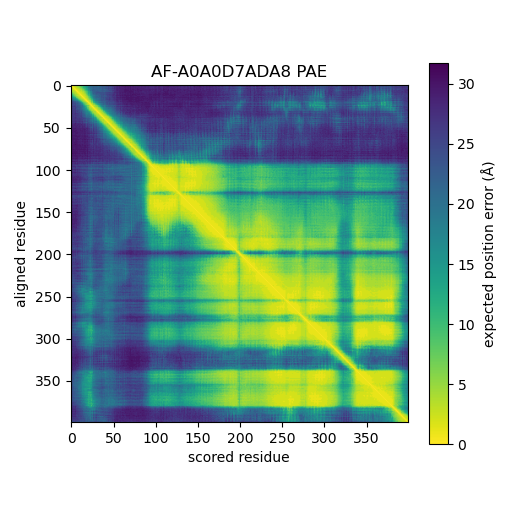2 PRO A O 1
ATOM 1646 N N . GLU A 1 213 ? 16.093 1.948 13.277 1.00 94.19 213 GLU A N 1
ATOM 1647 C CA . GLU A 1 213 ? 16.698 3.040 14.046 1.00 94.19 213 GLU A CA 1
ATOM 1648 C C . GLU A 1 213 ? 17.623 3.899 13.185 1.00 94.19 213 GLU A C 1
ATOM 1650 O O . GLU A 1 213 ? 17.588 5.121 13.300 1.00 94.19 213 GLU A O 1
ATOM 1655 N N . GLN A 1 214 ? 18.360 3.278 12.259 1.00 92.19 214 GLN A N 1
ATOM 1656 C CA . GLN A 1 214 ? 19.266 3.965 11.335 1.00 92.19 214 GLN A CA 1
ATOM 1657 C C . GLN A 1 214 ? 18.533 4.954 10.416 1.00 92.19 214 GLN A C 1
ATOM 1659 O O . GLN A 1 214 ? 19.118 5.938 9.979 1.00 92.19 214 GLN A O 1
ATOM 1664 N N . TYR A 1 215 ? 17.249 4.705 10.153 1.00 88.81 215 TYR A N 1
ATOM 1665 C CA . TYR A 1 215 ? 16.435 5.478 9.214 1.00 88.81 215 TYR A CA 1
ATOM 1666 C C . TYR A 1 215 ? 15.346 6.324 9.891 1.00 88.81 215 TYR A C 1
ATOM 1668 O O . TYR A 1 215 ? 14.454 6.831 9.212 1.00 88.81 215 TYR A O 1
ATOM 1676 N N . GLY A 1 216 ? 15.351 6.444 11.225 1.00 91.94 216 GLY A N 1
ATOM 1677 C CA . GLY A 1 216 ? 14.316 7.205 11.945 1.00 91.94 216 GLY A CA 1
ATOM 1678 C C . GLY A 1 216 ? 12.910 6.582 11.867 1.00 91.94 216 GLY A C 1
ATOM 1679 O O . GLY A 1 216 ? 11.893 7.258 12.046 1.00 91.94 216 GLY A O 1
ATOM 1680 N N . MET A 1 217 ? 12.830 5.272 11.615 1.00 94.00 217 MET A N 1
ATOM 1681 C CA . MET A 1 217 ? 11.587 4.525 11.380 1.00 94.00 217 MET A CA 1
ATOM 1682 C C . MET A 1 217 ? 11.135 3.695 12.589 1.00 94.00 217 MET A C 1
ATOM 1684 O O . MET A 1 217 ? 10.166 2.941 12.498 1.00 94.00 217 MET A O 1
ATOM 1688 N N . LYS A 1 218 ? 11.780 3.847 13.755 1.00 94.81 218 LYS A N 1
ATOM 1689 C CA . LYS A 1 218 ? 11.446 3.101 14.987 1.00 94.81 218 LYS A CA 1
ATOM 1690 C C . LYS A 1 218 ? 9.964 3.198 15.379 1.00 94.81 218 LYS A C 1
ATOM 1692 O O . LYS A 1 218 ? 9.414 2.238 15.904 1.00 94.81 218 LYS A O 1
ATOM 1697 N N . ASN A 1 219 ? 9.324 4.335 15.093 1.00 93.44 219 ASN A N 1
ATOM 1698 C CA . ASN A 1 219 ? 7.915 4.599 15.409 1.00 93.44 219 ASN A CA 1
ATOM 1699 C C . ASN A 1 219 ? 6.923 4.105 14.339 1.00 93.44 219 ASN A C 1
ATOM 1701 O O . ASN A 1 219 ? 5.712 4.213 14.554 1.00 93.44 219 ASN A O 1
ATOM 1705 N N . VAL A 1 220 ? 7.423 3.638 13.189 1.00 94.12 220 VAL A N 1
ATOM 1706 C CA . VAL A 1 220 ? 6.632 3.105 12.067 1.00 94.12 220 VAL A CA 1
ATOM 1707 C C . VAL A 1 220 ? 6.512 1.590 12.197 1.00 94.12 220 VAL A C 1
ATOM 1709 O O . VAL A 1 220 ? 5.409 1.054 12.147 1.00 94.12 220 VAL A O 1
ATOM 1712 N N . PHE A 1 221 ? 7.637 0.911 12.424 1.00 93.06 221 PHE A N 1
ATOM 1713 C CA . PHE A 1 221 ? 7.665 -0.536 12.621 1.00 93.06 221 PHE A CA 1
ATOM 1714 C C . PHE A 1 221 ? 7.021 -0.940 13.951 1.00 93.06 221 PHE A C 1
ATOM 1716 O O . PHE A 1 221 ? 7.081 -0.188 14.925 1.00 93.06 221 PHE A O 1
ATOM 1723 N N . ARG A 1 222 ? 6.432 -2.144 13.998 1.00 91.62 222 ARG A N 1
ATOM 1724 C CA . ARG A 1 222 ? 5.620 -2.700 15.110 1.00 91.62 222 ARG A CA 1
ATOM 1725 C C . ARG A 1 222 ? 4.179 -2.191 15.182 1.00 91.62 222 ARG A C 1
ATOM 1727 O O . ARG A 1 222 ? 3.409 -2.698 15.992 1.00 91.62 222 ARG A O 1
ATOM 1734 N N . SER A 1 223 ? 3.797 -1.232 14.340 1.00 92.69 223 SER A N 1
ATOM 1735 C CA . SER A 1 223 ? 2.402 -0.825 14.163 1.00 92.69 223 SER A CA 1
ATOM 1736 C C . SER A 1 223 ? 1.915 -1.282 12.783 1.00 92.69 223 SER A C 1
ATOM 1738 O O . SER A 1 223 ? 2.343 -0.717 11.773 1.00 92.69 223 SER A O 1
ATOM 1740 N N . PRO A 1 224 ? 1.004 -2.274 12.701 1.00 91.25 224 PRO A N 1
ATOM 1741 C CA . PRO A 1 224 ? 0.517 -2.799 11.423 1.00 91.25 224 PRO A CA 1
ATOM 1742 C C . PRO A 1 224 ? -0.065 -1.722 10.498 1.00 91.25 224 PRO A C 1
ATOM 1744 O O . PRO A 1 224 ? 0.111 -1.784 9.279 1.00 91.25 224 PRO A O 1
ATOM 1747 N N . HIS A 1 225 ? -0.731 -0.716 11.073 1.00 91.00 225 HIS A N 1
ATOM 1748 C CA . HIS A 1 225 ? -1.333 0.399 10.341 1.00 91.00 225 HIS A CA 1
ATOM 1749 C C . HIS A 1 225 ? -0.273 1.325 9.742 1.00 91.00 225 HIS A C 1
ATOM 1751 O O . HIS A 1 225 ? -0.310 1.609 8.544 1.00 91.00 225 HIS A O 1
ATOM 1757 N N . LYS A 1 226 ? 0.734 1.718 10.527 1.00 93.81 226 LYS A N 1
ATOM 1758 C CA . LYS A 1 226 ? 1.836 2.558 10.036 1.00 93.81 226 LYS A CA 1
ATOM 1759 C C . LYS A 1 226 ? 2.689 1.833 8.998 1.00 93.81 226 LYS A C 1
ATOM 1761 O O . LYS A 1 226 ? 3.059 2.424 7.987 1.00 93.81 226 LYS A O 1
ATOM 1766 N N . GLU A 1 227 ? 2.930 0.536 9.180 1.00 93.44 227 GLU A N 1
ATOM 1767 C CA . GLU A 1 227 ? 3.596 -0.298 8.173 1.00 93.44 227 GLU A CA 1
ATOM 1768 C C . GLU A 1 227 ? 2.765 -0.438 6.889 1.00 93.44 227 GLU A C 1
ATOM 1770 O O . GLU A 1 227 ? 3.316 -0.519 5.788 1.00 93.44 227 GLU A O 1
ATOM 1775 N N . LYS A 1 228 ? 1.429 -0.467 6.992 1.00 91.88 228 LYS A N 1
ATOM 1776 C CA . LYS A 1 228 ? 0.534 -0.424 5.827 1.00 91.88 228 LYS A CA 1
ATOM 1777 C C . LYS A 1 228 ? 0.627 0.924 5.106 1.00 91.88 228 LYS A C 1
ATOM 1779 O O . LYS A 1 228 ? 0.757 0.916 3.885 1.00 91.88 228 LYS A O 1
ATOM 1784 N N . ALA A 1 229 ? 0.618 2.043 5.831 1.00 91.56 229 ALA A N 1
ATOM 1785 C CA . ALA A 1 229 ? 0.784 3.380 5.256 1.00 91.56 229 ALA A CA 1
ATOM 1786 C C . ALA A 1 229 ? 2.147 3.540 4.562 1.00 91.56 229 ALA A C 1
ATOM 1788 O O . ALA A 1 229 ? 2.212 3.999 3.426 1.00 91.56 229 ALA A O 1
ATOM 1789 N N . MET A 1 230 ? 3.228 3.063 5.188 1.00 92.81 230 MET A N 1
ATOM 1790 C CA . MET A 1 230 ? 4.559 3.045 4.578 1.00 92.81 230 MET A CA 1
ATOM 1791 C C . MET A 1 230 ? 4.587 2.215 3.291 1.00 92.81 230 MET A C 1
ATOM 1793 O O . MET A 1 230 ? 5.086 2.683 2.274 1.00 92.81 230 MET A O 1
ATOM 1797 N N . ARG A 1 231 ? 4.009 1.006 3.296 1.00 90.19 231 ARG A N 1
ATOM 1798 C CA . ARG A 1 231 ? 3.907 0.177 2.081 1.00 90.19 231 ARG A CA 1
ATOM 1799 C C . ARG A 1 231 ? 3.102 0.855 0.976 1.00 90.19 231 ARG A C 1
ATOM 1801 O O . ARG A 1 231 ? 3.474 0.739 -0.189 1.00 90.19 231 ARG A O 1
ATOM 1808 N N . ALA A 1 232 ? 2.008 1.530 1.329 1.00 90.19 232 ALA A N 1
ATOM 1809 C CA . ALA A 1 232 ? 1.212 2.292 0.375 1.00 90.19 232 ALA A CA 1
ATOM 1810 C C . ALA A 1 232 ? 2.046 3.417 -0.253 1.00 90.19 232 ALA A C 1
ATOM 1812 O O . ALA A 1 232 ? 2.096 3.501 -1.475 1.00 90.19 232 ALA A O 1
ATOM 1813 N N . PHE A 1 233 ? 2.786 4.173 0.562 1.00 91.00 233 PHE A N 1
ATOM 1814 C CA . PHE A 1 233 ? 3.700 5.212 0.091 1.00 91.00 233 PHE A CA 1
ATOM 1815 C C . PHE A 1 233 ? 4.803 4.655 -0.825 1.00 91.00 233 PHE A C 1
ATOM 1817 O O . PHE A 1 233 ? 5.008 5.170 -1.920 1.00 91.00 233 PHE A O 1
ATOM 1824 N N . CYS A 1 234 ? 5.466 3.552 -0.448 1.00 88.25 234 CYS A N 1
ATOM 1825 C CA . CYS A 1 234 ? 6.455 2.887 -1.308 1.00 88.25 234 CYS A CA 1
ATOM 1826 C C . CYS A 1 234 ? 5.857 2.485 -2.663 1.00 88.25 234 CYS A C 1
ATOM 1828 O O . CYS A 1 234 ? 6.494 2.649 -3.702 1.00 88.25 234 CYS A O 1
ATOM 1830 N N . LYS A 1 235 ? 4.632 1.941 -2.657 1.00 86.81 235 LYS A N 1
ATOM 1831 C CA . LYS A 1 235 ? 3.932 1.530 -3.878 1.00 86.81 235 LYS A CA 1
ATOM 1832 C C . LYS A 1 235 ? 3.587 2.733 -4.753 1.00 86.81 235 LYS A C 1
ATOM 1834 O O . LYS A 1 235 ? 3.768 2.660 -5.966 1.00 86.81 235 LYS A O 1
ATOM 1839 N N . GLU A 1 236 ? 3.085 3.806 -4.151 1.00 88.56 236 GLU A N 1
ATOM 1840 C CA . GLU A 1 236 ? 2.737 5.047 -4.840 1.00 88.56 236 GLU A CA 1
ATOM 1841 C C . GLU A 1 236 ? 3.968 5.678 -5.491 1.00 88.56 236 GLU A C 1
ATOM 1843 O O . GLU A 1 236 ? 3.972 5.872 -6.704 1.00 88.56 236 GLU A O 1
ATOM 1848 N N . MET A 1 237 ? 5.044 5.882 -4.727 1.00 86.00 237 MET A N 1
ATOM 1849 C CA . MET A 1 237 ? 6.297 6.438 -5.244 1.00 86.00 237 MET A CA 1
ATOM 1850 C C . MET A 1 237 ? 6.921 5.551 -6.321 1.00 86.00 237 MET A C 1
ATOM 1852 O O . MET A 1 237 ? 7.312 6.044 -7.374 1.00 86.00 237 MET A O 1
ATOM 1856 N N . GLY A 1 238 ? 6.946 4.230 -6.115 1.00 84.50 238 GLY A N 1
ATOM 1857 C CA . GLY A 1 238 ? 7.430 3.298 -7.132 1.00 84.50 238 GLY A CA 1
ATOM 1858 C C . GLY A 1 238 ? 6.604 3.355 -8.421 1.00 84.50 238 GLY A C 1
ATOM 1859 O O . GLY A 1 238 ? 7.162 3.278 -9.512 1.00 84.50 238 GLY A O 1
ATOM 1860 N N . THR A 1 239 ? 5.284 3.533 -8.319 1.00 84.94 239 THR A N 1
ATOM 1861 C CA . THR A 1 239 ? 4.408 3.721 -9.488 1.00 84.94 239 THR A CA 1
ATOM 1862 C C . THR A 1 239 ? 4.687 5.063 -10.172 1.00 84.94 239 THR A C 1
ATOM 1864 O O . THR A 1 239 ? 4.773 5.113 -11.398 1.00 84.94 239 THR A O 1
ATOM 1867 N N . ALA A 1 240 ? 4.902 6.127 -9.396 1.00 86.38 240 ALA A N 1
ATOM 1868 C CA . ALA A 1 240 ? 5.218 7.459 -9.902 1.00 86.38 240 ALA A CA 1
ATOM 1869 C C . ALA A 1 240 ? 6.514 7.497 -10.709 1.00 86.38 240 ALA A C 1
ATOM 1871 O O . ALA A 1 240 ? 6.524 7.957 -11.854 1.00 86.38 240 ALA A O 1
ATOM 1872 N N . GLU A 1 241 ? 7.591 6.958 -10.139 1.00 86.81 241 GLU A N 1
ATOM 1873 C CA . GLU A 1 241 ? 8.896 6.921 -10.796 1.00 86.81 241 GLU A CA 1
ATOM 1874 C C . GLU A 1 241 ? 8.876 6.007 -12.023 1.00 86.81 241 GLU A C 1
ATOM 1876 O O . GLU A 1 241 ? 9.404 6.379 -13.070 1.00 86.81 241 GLU A O 1
ATOM 1881 N N . ARG A 1 242 ? 8.169 4.868 -11.968 1.00 87.94 242 ARG A N 1
ATOM 1882 C CA . ARG A 1 242 ? 7.914 4.042 -13.158 1.00 87.94 242 ARG A CA 1
ATOM 1883 C C . ARG A 1 242 ? 7.200 4.820 -14.260 1.00 87.94 242 ARG A C 1
ATOM 1885 O O . ARG A 1 242 ? 7.620 4.754 -15.407 1.00 87.94 242 ARG A O 1
ATOM 1892 N N . ASN A 1 243 ? 6.140 5.558 -13.945 1.00 88.38 243 ASN A N 1
ATOM 1893 C CA . ASN A 1 243 ? 5.403 6.334 -14.947 1.00 88.38 243 ASN A CA 1
ATOM 1894 C C . ASN A 1 243 ? 6.263 7.465 -15.530 1.00 88.38 243 ASN A C 1
ATOM 1896 O O . ASN A 1 243 ? 6.178 7.780 -16.718 1.00 88.38 243 ASN A O 1
ATOM 1900 N N . LYS A 1 244 ? 7.126 8.075 -14.714 1.00 90.31 244 LYS A N 1
ATOM 1901 C CA . LYS A 1 244 ? 8.108 9.058 -15.179 1.00 90.31 244 LYS A CA 1
ATOM 1902 C C . LYS A 1 244 ? 9.136 8.416 -16.114 1.00 90.31 244 LYS A C 1
ATOM 1904 O O . LYS A 1 244 ? 9.323 8.930 -17.212 1.00 90.31 244 LYS A O 1
ATOM 1909 N N . LEU A 1 245 ? 9.720 7.277 -15.735 1.00 92.56 245 LEU A N 1
ATOM 1910 C CA . LEU A 1 245 ? 10.646 6.525 -16.584 1.00 92.56 245 LEU A CA 1
ATOM 1911 C C . LEU A 1 245 ? 9.980 6.083 -17.892 1.00 92.56 245 LEU A C 1
ATOM 1913 O O . LEU A 1 245 ? 10.579 6.243 -18.946 1.00 92.56 245 LEU A O 1
ATOM 1917 N N . GLN A 1 246 ? 8.739 5.590 -17.851 1.00 93.31 246 GLN A N 1
ATOM 1918 C CA . GLN A 1 246 ? 7.971 5.242 -19.051 1.00 93.31 246 GLN A CA 1
ATOM 1919 C C . GLN A 1 246 ? 7.862 6.437 -20.001 1.00 93.31 246 GLN A C 1
ATOM 1921 O O . GLN A 1 246 ? 8.153 6.298 -21.183 1.00 93.31 246 GLN A O 1
ATOM 1926 N N . ARG A 1 247 ? 7.470 7.616 -19.500 1.00 92.44 247 ARG A N 1
ATOM 1927 C CA . ARG A 1 247 ? 7.374 8.824 -20.336 1.00 92.44 247 ARG A CA 1
ATOM 1928 C C . ARG A 1 247 ? 8.725 9.216 -20.929 1.00 92.44 247 ARG A C 1
ATOM 1930 O O . ARG A 1 247 ? 8.781 9.609 -22.089 1.00 92.44 247 ARG A O 1
ATOM 1937 N N . GLU A 1 248 ? 9.803 9.100 -20.157 1.00 94.12 248 GLU A N 1
ATOM 1938 C CA . GLU A 1 248 ? 11.156 9.384 -20.646 1.00 94.12 248 GLU A CA 1
ATOM 1939 C C . GLU A 1 248 ? 11.624 8.368 -21.696 1.00 94.12 248 GLU A C 1
ATOM 1941 O O . GLU A 1 248 ? 12.193 8.786 -22.698 1.00 94.12 248 GLU A O 1
ATOM 1946 N N . LEU A 1 249 ? 11.323 7.077 -21.514 1.00 95.19 249 LEU A N 1
ATOM 1947 C CA . LEU A 1 249 ? 11.594 6.008 -22.481 1.00 95.19 249 LEU A CA 1
ATOM 1948 C C . LEU A 1 249 ? 10.812 6.205 -23.779 1.00 95.19 249 LEU A C 1
ATOM 1950 O O . LEU A 1 249 ? 11.373 6.146 -24.863 1.00 95.19 249 LEU A O 1
ATOM 1954 N N . VAL A 1 250 ? 9.504 6.458 -23.696 1.00 94.62 250 VAL A N 1
ATOM 1955 C CA . VAL A 1 250 ? 8.688 6.683 -24.896 1.00 94.62 250 VAL A CA 1
ATOM 1956 C C . VAL A 1 250 ? 9.172 7.931 -25.629 1.00 94.62 250 VAL A C 1
ATOM 1958 O O . VAL A 1 250 ? 9.305 7.907 -26.852 1.00 94.62 250 VAL A O 1
ATOM 1961 N N . ALA A 1 251 ? 9.494 9.008 -24.907 1.00 93.69 251 ALA A N 1
ATOM 1962 C CA . ALA A 1 251 ? 10.039 10.219 -25.510 1.00 93.69 251 ALA A CA 1
ATOM 1963 C C . ALA A 1 251 ? 11.404 9.981 -26.177 1.00 93.69 251 ALA A C 1
ATOM 1965 O O . ALA A 1 251 ? 11.618 10.529 -27.262 1.00 93.69 251 ALA A O 1
ATOM 1966 N N . SER A 1 252 ? 12.280 9.170 -25.564 1.00 95.38 252 SER A N 1
ATOM 1967 C CA . SER A 1 252 ? 13.650 8.930 -26.038 1.00 95.38 252 SER A CA 1
ATOM 1968 C C . SER A 1 252 ? 13.732 8.169 -27.352 1.00 95.38 252 SER A C 1
ATOM 1970 O O . SER A 1 252 ? 14.717 8.329 -28.062 1.00 95.38 252 SER A O 1
ATOM 1972 N N . VAL A 1 253 ? 12.704 7.393 -27.699 1.00 95.06 253 VAL A N 1
ATOM 1973 C CA . VAL A 1 253 ? 12.653 6.626 -28.955 1.00 95.06 253 VAL A CA 1
ATOM 1974 C C . VAL A 1 253 ? 11.619 7.160 -29.959 1.00 95.06 253 VAL A C 1
ATOM 1976 O O . VAL A 1 253 ? 11.407 6.548 -31.003 1.00 95.06 253 VAL A O 1
ATOM 1979 N N . SER A 1 254 ? 10.937 8.275 -29.653 1.00 92.44 254 SER A N 1
ATOM 1980 C CA . SER A 1 254 ? 9.898 8.862 -30.517 1.00 92.44 254 SER A CA 1
ATOM 1981 C C . SER A 1 254 ? 10.161 10.335 -30.866 1.00 92.44 254 SER A C 1
ATOM 1983 O O . SER A 1 254 ? 10.968 10.626 -31.741 1.00 92.44 254 SER A O 1
ATOM 1985 N N . MET A 1 255 ? 9.475 11.284 -30.218 1.00 83.31 255 MET A N 1
ATOM 1986 C CA . MET A 1 255 ? 9.519 12.717 -30.552 1.00 83.31 255 MET A CA 1
ATOM 1987 C C . MET A 1 255 ? 10.869 13.369 -30.295 1.00 83.31 255 MET A C 1
ATOM 1989 O O . MET A 1 255 ? 11.232 14.333 -30.962 1.00 83.31 255 MET A O 1
ATOM 1993 N N . ARG A 1 256 ? 11.543 12.921 -29.239 1.00 85.75 256 ARG A N 1
ATOM 1994 C CA . ARG A 1 256 ? 12.818 13.463 -28.786 1.00 85.75 256 ARG A CA 1
ATOM 1995 C C . ARG A 1 256 ? 13.804 12.318 -28.793 1.00 85.75 256 ARG A C 1
ATOM 1997 O O . ARG A 1 256 ? 14.325 11.954 -27.743 1.00 85.75 256 ARG A O 1
ATOM 2004 N N . ALA A 1 257 ? 13.969 11.745 -29.984 1.00 90.94 257 ALA A N 1
ATOM 2005 C CA . ALA A 1 257 ? 14.958 10.724 -30.249 1.00 90.94 257 ALA A CA 1
ATOM 2006 C C . ALA A 1 257 ? 16.298 11.164 -29.646 1.00 90.94 257 ALA A C 1
ATOM 2008 O O . ALA A 1 257 ? 16.829 12.221 -29.993 1.00 90.94 257 ALA A O 1
ATOM 2009 N N . VAL A 1 258 ? 16.793 10.402 -28.677 1.00 93.75 258 VAL A N 1
ATOM 2010 C CA . VAL A 1 258 ? 18.100 10.632 -28.062 1.00 93.75 258 VAL A CA 1
ATOM 2011 C C . VAL A 1 258 ? 18.909 9.357 -28.171 1.00 93.75 258 VAL A C 1
ATOM 2013 O O . VAL A 1 258 ? 18.366 8.261 -28.057 1.00 93.75 258 VAL A O 1
ATOM 2016 N N . SER A 1 259 ? 20.219 9.509 -28.342 1.00 94.56 259 SER A N 1
ATOM 2017 C CA . SER A 1 259 ? 21.127 8.370 -28.298 1.00 94.56 259 SER A CA 1
ATOM 2018 C C . SER A 1 259 ? 20.997 7.622 -26.968 1.00 94.56 259 SER A C 1
ATOM 2020 O O . SER A 1 259 ? 20.763 8.225 -25.910 1.00 94.56 259 SER A O 1
ATOM 2022 N N . LEU A 1 260 ? 21.196 6.304 -27.007 1.00 94.56 260 LEU A N 1
ATOM 2023 C CA . LEU A 1 260 ? 21.245 5.457 -25.817 1.00 94.56 260 LEU A CA 1
ATOM 2024 C C . LEU A 1 260 ? 22.201 5.981 -24.737 1.00 94.56 260 LEU A C 1
ATOM 2026 O O . LEU A 1 260 ? 21.884 5.894 -23.549 1.00 94.56 260 LEU A O 1
ATOM 2030 N N . GLU A 1 261 ? 23.353 6.532 -25.127 1.00 93.19 261 GLU A N 1
ATOM 2031 C CA . GLU A 1 261 ? 24.328 7.113 -24.199 1.00 93.19 261 GLU A CA 1
ATOM 2032 C C . GLU A 1 261 ? 23.714 8.286 -23.426 1.00 93.19 261 GLU A C 1
ATOM 2034 O O . GLU A 1 261 ? 23.714 8.302 -22.190 1.00 93.19 261 GLU A O 1
ATOM 2039 N N . ARG A 1 262 ? 23.093 9.230 -24.145 1.00 93.12 262 ARG A N 1
ATOM 2040 C CA . ARG A 1 262 ? 22.447 10.397 -23.541 1.00 93.12 262 ARG A CA 1
ATOM 2041 C C . ARG A 1 262 ? 21.244 9.998 -22.696 1.00 93.12 262 ARG A C 1
ATOM 2043 O O . ARG A 1 262 ? 21.057 10.551 -21.610 1.00 93.12 262 ARG A O 1
ATOM 2050 N N . PHE A 1 263 ? 20.437 9.045 -23.163 1.00 94.62 263 PHE A N 1
ATOM 2051 C CA . PHE A 1 263 ? 19.338 8.505 -22.369 1.00 94.62 263 PHE A CA 1
ATOM 2052 C C . PHE A 1 263 ? 19.852 7.862 -21.082 1.00 94.62 263 PHE A C 1
ATOM 2054 O O . PHE A 1 263 ? 19.347 8.181 -20.012 1.00 94.62 263 PHE A O 1
ATOM 2061 N N . THR A 1 264 ? 20.879 7.015 -21.165 1.00 93.25 264 THR A N 1
ATOM 2062 C CA . THR A 1 264 ? 21.454 6.319 -20.007 1.00 93.25 264 THR A CA 1
ATOM 2063 C C . THR A 1 264 ? 22.038 7.284 -18.989 1.00 93.25 264 THR A C 1
ATOM 2065 O O . THR A 1 264 ? 21.808 7.111 -17.790 1.00 93.25 264 THR A O 1
ATOM 2068 N N . TYR A 1 265 ? 22.738 8.321 -19.444 1.00 92.50 265 TYR A N 1
ATOM 2069 C CA . TYR A 1 265 ? 23.230 9.380 -18.570 1.00 92.50 265 TYR A CA 1
ATOM 2070 C C . TYR A 1 265 ? 22.074 10.107 -17.869 1.00 92.50 265 TYR A C 1
ATOM 2072 O O . TYR A 1 265 ? 22.046 10.193 -16.640 1.00 92.50 265 TYR A O 1
ATOM 2080 N N . ASN A 1 266 ? 21.082 10.573 -18.636 1.00 92.31 266 ASN A N 1
ATOM 2081 C CA . ASN A 1 266 ? 19.944 11.329 -18.111 1.00 92.31 266 ASN A CA 1
ATOM 2082 C C . ASN A 1 266 ? 19.077 10.505 -17.152 1.00 92.31 266 ASN A C 1
ATOM 2084 O O . ASN A 1 266 ? 18.666 11.011 -16.107 1.00 92.31 266 ASN A O 1
ATOM 2088 N N . SER A 1 267 ? 18.781 9.253 -17.504 1.00 91.94 267 SER A N 1
ATOM 2089 C CA . SER A 1 267 ? 17.974 8.363 -16.673 1.00 91.94 267 SER A CA 1
ATOM 2090 C C . SER A 1 267 ? 18.726 8.011 -15.393 1.00 91.94 267 SER A C 1
ATOM 2092 O O . SER A 1 267 ? 18.170 8.129 -14.306 1.00 91.94 267 SER A O 1
ATOM 2094 N N . SER A 1 268 ? 20.020 7.705 -15.474 1.00 89.25 268 SER A N 1
ATOM 2095 C CA . SER A 1 268 ? 20.821 7.406 -14.282 1.00 89.25 268 SER A CA 1
ATOM 2096 C C . SER A 1 268 ? 20.964 8.619 -13.367 1.00 89.25 268 SER A C 1
ATOM 2098 O O . SER A 1 268 ? 20.845 8.481 -12.156 1.00 89.25 268 SER A O 1
ATOM 2100 N N . ALA A 1 269 ? 21.132 9.826 -13.913 1.00 88.94 269 ALA A N 1
ATOM 2101 C CA . ALA A 1 269 ? 21.176 11.047 -13.108 1.00 88.94 269 ALA A CA 1
ATOM 2102 C C . ALA A 1 269 ? 19.870 11.307 -12.332 1.00 88.94 269 ALA A C 1
ATOM 2104 O O . ALA A 1 269 ? 19.895 11.954 -11.285 1.00 88.94 269 ALA A O 1
ATOM 2105 N N . LYS A 1 270 ? 18.730 10.822 -12.839 1.00 88.44 270 LYS A N 1
ATOM 2106 C CA . LYS A 1 270 ? 17.406 11.029 -12.233 1.00 88.44 270 LYS A CA 1
ATOM 2107 C C . LYS A 1 270 ? 16.947 9.890 -11.329 1.00 88.44 270 LYS A C 1
ATOM 2109 O O . LYS A 1 270 ? 16.252 10.166 -10.358 1.00 88.44 270 LYS A O 1
ATOM 2114 N N . PHE A 1 271 ? 17.264 8.648 -11.687 1.00 85.62 271 PHE A N 1
ATOM 2115 C CA . PHE A 1 271 ? 16.680 7.442 -11.088 1.00 85.62 271 PHE A CA 1
ATOM 2116 C C . PHE A 1 271 ? 17.705 6.546 -10.379 1.00 85.62 271 PHE A C 1
ATOM 2118 O O . PHE A 1 271 ? 17.321 5.505 -9.860 1.00 85.62 271 PHE A O 1
ATOM 2125 N N . LYS A 1 272 ? 18.996 6.904 -10.381 1.00 82.81 272 LYS A N 1
ATOM 2126 C CA . LYS A 1 272 ? 20.039 6.210 -9.614 1.00 82.81 272 LYS A CA 1
ATOM 2127 C C . LYS A 1 272 ? 20.647 7.166 -8.593 1.00 82.81 272 LYS A C 1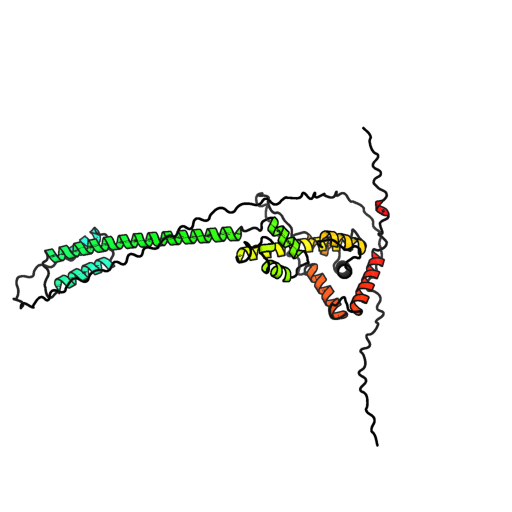
ATOM 2129 O O . LYS A 1 272 ? 21.304 8.146 -8.963 1.00 82.81 272 LYS A O 1
ATOM 2134 N N . MET A 1 273 ? 20.520 6.862 -7.305 1.00 72.69 273 MET A N 1
ATOM 2135 C CA . MET A 1 273 ? 21.240 7.594 -6.266 1.00 72.69 273 MET A CA 1
ATOM 2136 C C . MET A 1 273 ? 22.743 7.357 -6.376 1.00 72.69 273 MET A C 1
ATOM 2138 O O . MET A 1 273 ? 23.224 6.240 -6.554 1.00 72.69 273 MET A O 1
ATOM 2142 N N . GLY A 1 274 ? 23.498 8.445 -6.245 1.00 75.06 274 GLY A N 1
ATOM 2143 C CA . GLY A 1 274 ? 24.957 8.437 -6.362 1.00 75.06 274 GLY A CA 1
ATOM 2144 C C . GLY A 1 274 ? 25.483 8.666 -7.780 1.00 75.06 274 GLY A C 1
ATOM 2145 O O . GLY A 1 274 ? 26.689 8.814 -7.941 1.00 75.06 274 GLY A O 1
ATOM 2146 N N . GLY A 1 275 ? 24.604 8.775 -8.784 1.00 73.88 275 GLY A N 1
ATOM 2147 C CA . GLY A 1 275 ? 24.995 9.055 -10.164 1.00 73.88 275 GLY A CA 1
ATOM 2148 C C . GLY A 1 275 ? 25.662 7.873 -10.875 1.00 73.88 275 GLY A C 1
ATOM 2149 O O . GLY A 1 275 ? 25.785 6.762 -10.347 1.00 73.88 275 GLY A O 1
ATOM 2150 N N . LEU A 1 276 ? 26.046 8.102 -12.130 1.00 76.06 276 LEU A N 1
ATOM 2151 C CA . LEU A 1 276 ? 26.816 7.144 -12.917 1.00 76.06 276 LEU A CA 1
ATOM 2152 C C . LEU A 1 276 ? 28.310 7.330 -12.608 1.00 76.06 276 LEU A C 1
ATOM 2154 O O . LEU A 1 276 ? 28.781 8.463 -12.546 1.00 76.06 276 LEU A O 1
ATOM 2158 N N . ASP A 1 277 ? 29.045 6.231 -12.426 1.00 79.19 277 ASP A N 1
ATOM 2159 C CA . ASP A 1 277 ? 30.510 6.288 -12.391 1.00 79.19 277 ASP A CA 1
ATOM 2160 C C . ASP A 1 277 ? 31.047 6.705 -13.775 1.00 79.19 277 ASP A C 1
ATOM 2162 O O . ASP A 1 277 ? 30.348 6.548 -14.780 1.00 79.19 277 ASP A O 1
ATOM 2166 N N . ILE A 1 278 ? 32.282 7.209 -13.837 1.00 75.81 278 ILE A N 1
ATOM 2167 C CA . ILE A 1 278 ? 32.935 7.733 -15.053 1.00 75.81 278 ILE A CA 1
ATOM 2168 C C . ILE A 1 278 ? 32.914 6.699 -16.188 1.00 75.81 278 ILE A C 1
ATOM 2170 O O . ILE A 1 278 ? 32.773 7.055 -17.353 1.00 75.81 278 ILE A O 1
ATOM 2174 N N . ASN A 1 279 ? 33.006 5.414 -15.841 1.00 78.19 279 ASN A N 1
ATOM 2175 C CA . ASN A 1 279 ? 33.029 4.317 -16.809 1.00 78.19 279 ASN A CA 1
ATOM 2176 C C . ASN A 1 279 ? 31.639 3.770 -17.167 1.00 78.19 279 ASN A C 1
ATOM 2178 O O . ASN A 1 279 ? 31.536 2.856 -17.982 1.00 78.19 279 ASN A O 1
ATOM 2182 N N . GLY A 1 280 ? 30.580 4.299 -16.553 1.00 79.06 280 GLY A N 1
ATOM 2183 C CA . GLY A 1 280 ? 29.241 3.740 -16.647 1.00 79.06 280 GLY A CA 1
ATOM 2184 C C . GLY A 1 280 ? 29.109 2.372 -15.978 1.00 79.06 280 GLY A C 1
ATOM 2185 O O . GLY A 1 280 ? 30.037 1.571 -15.910 1.00 79.06 280 GLY A O 1
ATOM 2186 N N . ASP A 1 281 ? 27.921 2.073 -15.461 1.00 87.50 281 ASP A N 1
ATOM 2187 C CA . ASP A 1 281 ? 27.620 0.704 -15.047 1.00 87.50 281 ASP A CA 1
ATOM 2188 C C . ASP A 1 281 ? 27.137 -0.066 -16.278 1.00 87.50 281 ASP A C 1
ATOM 2190 O O . ASP A 1 281 ? 26.036 0.182 -16.776 1.00 87.50 281 ASP A O 1
ATOM 2194 N N . VAL A 1 282 ? 27.961 -0.995 -16.769 1.00 90.69 282 VAL A N 1
ATOM 2195 C CA . VAL A 1 282 ? 27.660 -1.844 -17.938 1.00 90.69 282 VAL A CA 1
ATOM 2196 C C . VAL A 1 282 ? 26.306 -2.539 -17.784 1.00 90.69 282 VAL A C 1
ATOM 2198 O O . VAL A 1 282 ? 25.572 -2.712 -18.757 1.00 90.69 282 VAL A O 1
ATOM 2201 N N . THR A 1 283 ? 25.934 -2.886 -16.551 1.00 91.12 283 THR A N 1
ATOM 2202 C CA . THR A 1 283 ? 24.639 -3.494 -16.242 1.00 91.12 283 THR A CA 1
ATOM 2203 C C . THR A 1 283 ? 23.502 -2.530 -16.549 1.00 91.12 283 THR A C 1
ATOM 2205 O O . THR A 1 283 ? 22.504 -2.930 -17.141 1.00 91.12 283 THR A O 1
ATOM 2208 N N . ILE A 1 284 ? 23.635 -1.259 -16.174 1.00 90.69 284 ILE A N 1
ATOM 2209 C CA . ILE A 1 284 ? 22.607 -0.236 -16.409 1.00 90.69 284 ILE A CA 1
ATOM 2210 C C . ILE A 1 284 ? 22.467 0.048 -17.898 1.00 90.69 284 ILE A C 1
ATOM 2212 O O . ILE A 1 284 ? 21.345 0.096 -18.398 1.00 90.69 284 ILE A O 1
ATOM 2216 N N . VAL A 1 285 ? 23.591 0.170 -18.609 1.00 93.12 285 VAL A N 1
ATOM 2217 C CA 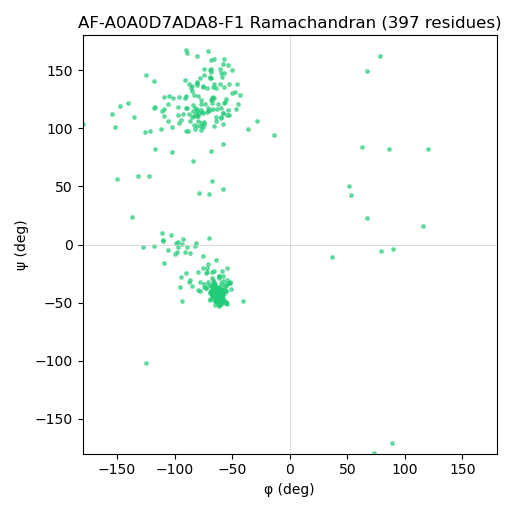. VAL A 1 285 ? 23.589 0.341 -20.067 1.00 93.12 285 VAL A CA 1
ATOM 2218 C C . VAL A 1 285 ? 22.831 -0.815 -20.721 1.00 93.12 285 VAL A C 1
ATOM 2220 O O . VAL A 1 285 ? 21.884 -0.574 -21.464 1.00 93.12 285 VAL A O 1
ATOM 2223 N N . ALA A 1 286 ? 23.157 -2.063 -20.370 1.00 94.44 286 ALA A N 1
ATOM 2224 C CA . ALA A 1 286 ? 22.476 -3.241 -20.905 1.00 94.44 286 ALA A CA 1
ATOM 2225 C C . ALA A 1 286 ? 20.961 -3.243 -20.620 1.00 94.44 286 ALA A C 1
ATOM 2227 O O . ALA A 1 286 ? 20.170 -3.567 -21.505 1.00 94.44 286 ALA A O 1
ATOM 2228 N N . HIS A 1 287 ? 20.530 -2.848 -19.416 1.00 94.25 287 HIS A N 1
ATOM 2229 C CA . HIS A 1 287 ? 19.099 -2.735 -19.107 1.00 94.25 287 HIS A CA 1
ATOM 2230 C C . HIS A 1 287 ? 18.418 -1.643 -19.939 1.00 94.25 287 HIS A C 1
ATOM 2232 O O . HIS A 1 287 ? 17.323 -1.870 -20.453 1.00 94.25 287 HIS A O 1
ATOM 2238 N N . ASN A 1 288 ? 19.054 -0.484 -20.112 1.00 95.31 288 ASN A N 1
ATOM 2239 C CA . ASN A 1 288 ? 18.495 0.606 -20.910 1.00 95.31 288 ASN A CA 1
ATOM 2240 C C . ASN A 1 288 ? 18.391 0.239 -22.395 1.00 95.31 288 ASN A C 1
ATOM 2242 O O . ASN A 1 288 ? 17.373 0.554 -23.005 1.00 95.31 288 ASN A O 1
ATOM 2246 N N . VAL A 1 289 ? 19.370 -0.491 -22.944 1.00 96.75 289 VAL A N 1
ATOM 2247 C CA . VAL A 1 289 ? 19.308 -1.061 -24.305 1.00 96.75 289 VAL A CA 1
ATOM 2248 C C . VAL A 1 289 ? 18.064 -1.932 -24.464 1.00 96.75 289 VAL A C 1
ATOM 2250 O O . VAL A 1 289 ? 17.289 -1.762 -25.405 1.00 96.75 289 VAL A O 1
ATOM 2253 N N . LEU A 1 290 ? 17.841 -2.850 -23.519 1.00 96.94 290 LEU A N 1
ATOM 2254 C CA . LEU A 1 290 ? 16.695 -3.760 -23.553 1.00 96.94 290 LEU A CA 1
ATOM 2255 C C . LEU A 1 290 ? 15.369 -2.996 -23.426 1.00 96.94 290 LEU A C 1
ATOM 2257 O O . LEU A 1 290 ? 14.412 -3.314 -24.128 1.00 96.94 290 LEU A O 1
ATOM 2261 N N . LEU A 1 291 ? 15.310 -1.962 -22.581 1.00 96.69 291 LEU A N 1
ATOM 2262 C CA . LEU A 1 291 ? 14.124 -1.112 -22.438 1.00 96.69 291 LEU A CA 1
ATOM 2263 C C . LEU A 1 291 ? 13.841 -0.275 -23.694 1.00 96.69 291 LEU A C 1
ATOM 2265 O O . LEU A 1 291 ? 12.677 -0.162 -24.084 1.00 96.69 291 LEU A O 1
ATOM 2269 N N . HIS A 1 292 ? 14.866 0.280 -24.344 1.00 96.75 292 HIS A N 1
ATOM 2270 C CA . HIS A 1 292 ? 14.740 0.970 -25.631 1.00 96.75 292 HIS A CA 1
ATOM 2271 C C . HIS A 1 292 ? 14.190 0.031 -26.709 1.00 96.75 292 HIS A C 1
ATOM 2273 O O . HIS A 1 292 ? 13.176 0.342 -27.338 1.00 96.75 292 HIS A O 1
ATOM 2279 N N . ALA A 1 293 ? 14.796 -1.151 -26.860 1.00 97.44 293 ALA A N 1
ATOM 2280 C CA . ALA A 1 293 ? 14.369 -2.157 -27.830 1.00 97.44 293 ALA A CA 1
ATOM 2281 C C . ALA A 1 293 ? 12.917 -2.611 -27.593 1.00 97.44 293 ALA A C 1
ATOM 2283 O O . ALA A 1 293 ? 12.115 -2.650 -28.531 1.00 97.44 293 ALA A O 1
ATOM 2284 N N . ALA A 1 294 ? 12.547 -2.877 -26.334 1.00 97.50 294 ALA A N 1
ATOM 2285 C CA . ALA A 1 294 ? 11.174 -3.205 -25.961 1.00 97.50 294 ALA A CA 1
ATOM 2286 C C . ALA A 1 294 ? 10.210 -2.073 -26.337 1.00 97.50 294 ALA A C 1
ATOM 2288 O O . ALA A 1 294 ? 9.179 -2.306 -26.964 1.00 97.50 294 ALA A O 1
ATOM 2289 N N . THR A 1 295 ? 10.551 -0.832 -25.986 1.00 96.69 295 THR A N 1
ATOM 2290 C CA . THR A 1 295 ? 9.698 0.339 -26.233 1.00 96.69 295 THR A CA 1
ATOM 2291 C C . THR A 1 295 ? 9.496 0.576 -27.730 1.00 96.69 295 THR A C 1
ATOM 2293 O O . THR A 1 295 ? 8.366 0.814 -28.159 1.00 96.69 295 THR A O 1
ATOM 2296 N N . LEU A 1 296 ? 10.547 0.425 -28.539 1.00 96.50 296 LEU A N 1
ATOM 2297 C CA . LEU A 1 296 ? 10.466 0.477 -30.001 1.00 96.50 296 LEU A CA 1
ATOM 2298 C C . LEU A 1 296 ? 9.538 -0.598 -30.570 1.00 96.50 296 LEU A C 1
ATOM 2300 O O . LEU A 1 296 ? 8.667 -0.289 -31.387 1.00 96.50 296 LEU A O 1
ATOM 2304 N N . ASN A 1 297 ? 9.667 -1.844 -30.104 1.00 96.56 297 ASN A N 1
ATOM 2305 C CA . ASN A 1 297 ? 8.781 -2.932 -30.517 1.00 96.56 297 ASN A CA 1
ATOM 2306 C C . ASN A 1 297 ? 7.309 -2.620 -30.191 1.00 96.56 297 ASN A C 1
ATOM 2308 O O . ASN A 1 297 ? 6.419 -2.822 -31.022 1.00 96.56 297 ASN A O 1
ATOM 2312 N N . LEU A 1 298 ? 7.048 -2.073 -28.999 1.00 95.25 298 LEU A N 1
ATOM 2313 C CA . LEU A 1 298 ? 5.703 -1.678 -28.585 1.00 95.25 298 LEU A CA 1
ATOM 2314 C C . LEU A 1 298 ? 5.153 -0.527 -29.435 1.00 95.25 298 LEU A C 1
ATOM 2316 O O . LEU A 1 298 ? 3.989 -0.586 -29.837 1.00 95.25 298 LEU A O 1
ATOM 2320 N N . LEU A 1 299 ? 5.967 0.483 -29.745 1.00 94.56 299 LEU A N 1
ATOM 2321 C CA . LEU A 1 299 ? 5.570 1.597 -30.611 1.00 94.56 299 LEU A CA 1
ATOM 2322 C C . LEU A 1 299 ? 5.206 1.117 -32.015 1.00 94.56 299 LEU A C 1
ATOM 2324 O O . LEU A 1 299 ? 4.175 1.528 -32.547 1.00 94.56 299 LEU A O 1
ATOM 2328 N N . GLN A 1 300 ? 5.991 0.200 -32.583 1.00 93.94 300 GLN A N 1
ATOM 2329 C CA . GLN A 1 300 ? 5.707 -0.395 -33.889 1.00 93.94 300 GLN A CA 1
ATOM 2330 C C . GLN A 1 300 ? 4.405 -1.209 -33.876 1.00 93.94 300 GLN A C 1
ATOM 2332 O O . GLN A 1 300 ? 3.619 -1.147 -34.821 1.00 93.94 300 GLN A O 1
ATOM 2337 N N . LYS A 1 301 ? 4.157 -1.968 -32.802 1.00 94.12 301 LYS A N 1
ATOM 2338 C CA . LYS A 1 301 ? 3.003 -2.872 -32.703 1.00 94.12 301 LYS A CA 1
ATOM 2339 C C . LYS A 1 301 ? 1.688 -2.161 -32.385 1.00 94.12 301 LYS A C 1
ATOM 2341 O O . LYS A 1 301 ? 0.640 -2.554 -32.898 1.00 94.12 301 LYS A O 1
ATOM 2346 N N . TYR A 1 302 ? 1.714 -1.169 -31.499 1.00 91.75 302 TYR A N 1
ATOM 2347 C CA . TYR A 1 302 ? 0.500 -0.544 -30.961 1.00 91.75 302 TYR A CA 1
ATOM 2348 C C . TYR A 1 302 ? 0.272 0.884 -31.458 1.00 91.75 302 TYR A C 1
ATOM 2350 O O . TYR A 1 302 ? -0.855 1.376 -31.359 1.00 91.75 302 TYR A O 1
ATOM 2358 N N . GLY A 1 303 ? 1.296 1.517 -32.029 1.00 90.69 303 GLY A N 1
ATOM 2359 C CA . GLY A 1 303 ? 1.286 2.936 -32.352 1.00 90.69 303 GLY A CA 1
ATOM 2360 C C . GLY A 1 303 ? 1.542 3.803 -31.121 1.00 90.69 303 GLY A C 1
ATOM 2361 O O . GLY A 1 303 ? 1.412 3.370 -29.974 1.00 90.69 303 GLY A O 1
ATOM 2362 N N . ARG A 1 304 ? 1.911 5.056 -31.379 1.00 85.69 304 ARG A N 1
ATOM 2363 C CA . ARG A 1 304 ? 2.315 6.015 -30.351 1.00 85.69 304 ARG A CA 1
ATOM 2364 C C . ARG A 1 304 ? 1.170 6.457 -29.442 1.00 85.69 304 ARG A C 1
ATOM 2366 O O . ARG A 1 304 ? 1.321 6.412 -28.224 1.00 85.69 304 ARG A O 1
ATOM 2373 N N . ASP A 1 305 ? 0.030 6.816 -30.027 1.00 84.06 305 ASP A N 1
ATOM 2374 C CA . ASP A 1 305 ? -1.097 7.408 -29.292 1.00 84.06 305 ASP A CA 1
ATOM 2375 C C . ASP A 1 305 ? -1.593 6.498 -28.156 1.00 84.06 305 ASP A C 1
ATOM 2377 O O . ASP A 1 305 ? -1.971 6.966 -27.089 1.00 84.06 305 ASP A O 1
ATOM 2381 N N . LYS A 1 306 ? -1.491 5.174 -28.332 1.00 84.44 306 LYS A N 1
ATOM 2382 C CA . LYS A 1 306 ? -1.913 4.194 -27.320 1.00 84.44 306 LYS A CA 1
ATOM 2383 C C . LYS A 1 306 ? -0.959 4.061 -26.132 1.00 84.44 306 LYS A C 1
ATOM 2385 O O . LYS A 1 306 ? -1.361 3.514 -25.110 1.00 84.44 306 LYS A O 1
ATOM 2390 N N . LEU A 1 307 ? 0.303 4.469 -26.271 1.00 82.81 307 LEU A N 1
ATOM 2391 C CA . LEU A 1 307 ? 1.313 4.336 -25.213 1.00 82.81 307 LEU A CA 1
ATOM 2392 C C . LEU A 1 307 ? 1.432 5.604 -24.359 1.00 82.81 307 LEU A C 1
ATOM 2394 O O . LEU A 1 307 ? 1.766 5.497 -23.177 1.00 82.81 307 LEU A O 1
ATOM 2398 N N . ASP A 1 308 ? 1.117 6.772 -24.930 1.00 77.56 308 ASP A N 1
ATOM 2399 C CA . ASP A 1 308 ? 1.115 8.056 -24.216 1.00 77.56 308 ASP A CA 1
ATOM 2400 C C . ASP A 1 308 ? -0.111 8.190 -23.278 1.00 77.56 308 ASP A C 1
ATOM 2402 O O . ASP A 1 308 ? 0.017 8.728 -22.175 1.00 77.56 308 ASP A O 1
ATOM 2406 N N . GLU A 1 309 ? -1.277 7.636 -23.648 1.00 76.62 309 GLU A N 1
ATOM 2407 C CA . GLU A 1 309 ? -2.511 7.704 -22.836 1.00 76.62 309 GLU A CA 1
ATOM 2408 C C . GLU A 1 309 ? -2.420 6.944 -21.496 1.00 76.62 309 GLU A C 1
ATOM 2410 O O . GLU A 1 309 ? -2.987 7.381 -20.496 1.00 76.62 309 GLU A O 1
ATOM 2415 N N . GLU A 1 310 ? -1.660 5.846 -21.417 1.00 69.19 310 GLU A N 1
ATOM 2416 C CA . GLU A 1 310 ? -1.572 5.024 -20.194 1.00 69.19 310 GLU A CA 1
ATOM 2417 C C . GLU A 1 310 ? -0.799 5.708 -19.043 1.00 69.19 310 GLU A C 1
ATOM 2419 O O . GLU A 1 310 ? -0.911 5.289 -17.890 1.00 69.19 310 GLU A O 1
ATOM 2424 N N . GLY A 1 311 ? -0.015 6.757 -19.328 1.00 62.91 311 GLY A N 1
ATOM 2425 C CA . GLY A 1 311 ? 0.851 7.428 -18.348 1.00 62.91 311 GLY A CA 1
ATOM 2426 C C . GLY A 1 311 ? 0.295 8.723 -17.740 1.00 62.91 311 GLY A C 1
ATOM 2427 O O . GLY A 1 311 ? 0.923 9.276 -16.833 1.00 62.91 311 GLY A O 1
ATOM 2428 N N . ALA A 1 312 ? -0.836 9.237 -18.237 1.00 61.59 312 ALA A N 1
ATOM 2429 C CA . ALA A 1 312 ? -1.298 10.593 -17.924 1.00 61.59 312 ALA A CA 1
ATOM 2430 C C . ALA A 1 312 ? -2.208 10.701 -16.682 1.00 61.59 312 ALA A C 1
ATOM 2432 O O . ALA A 1 312 ? -2.222 11.746 -16.035 1.00 61.59 312 ALA A O 1
ATOM 2433 N N . ASP A 1 313 ? -2.907 9.634 -16.288 1.00 56.94 313 ASP A N 1
ATOM 2434 C CA . ASP A 1 313 ? -4.095 9.779 -15.425 1.00 56.94 313 ASP A CA 1
ATOM 2435 C C . ASP A 1 313 ? -3.896 9.531 -13.920 1.00 56.94 313 ASP A C 1
ATOM 2437 O O . ASP A 1 313 ? -4.853 9.631 -13.152 1.00 56.94 313 ASP A O 1
ATOM 2441 N N . SER A 1 314 ? -2.684 9.222 -13.444 1.00 55.12 314 SER A N 1
ATOM 2442 C CA . SER A 1 314 ? -2.541 8.686 -12.077 1.00 55.12 314 SER A CA 1
ATOM 2443 C C . SER A 1 314 ? -1.876 9.591 -11.033 1.00 55.12 314 SER A C 1
ATOM 2445 O O . SER A 1 314 ? -1.730 9.143 -9.895 1.00 55.12 314 SER A O 1
ATOM 2447 N N . HIS A 1 315 ? -1.507 10.841 -11.344 1.00 52.09 315 HIS A N 1
ATOM 2448 C CA . HIS A 1 315 ? -0.884 11.729 -10.349 1.00 52.09 315 HIS A CA 1
ATOM 2449 C C . HIS A 1 315 ? -1.640 13.035 -10.100 1.00 52.09 315 HIS A C 1
ATOM 2451 O O . HIS A 1 315 ? -1.414 14.043 -10.756 1.00 52.09 315 HIS A O 1
ATOM 2457 N N . GLY A 1 316 ? -2.430 13.018 -9.026 1.00 52.53 316 GLY A N 1
ATOM 2458 C CA . GLY A 1 316 ? -2.289 14.037 -7.987 1.00 52.53 316 GLY A CA 1
ATOM 2459 C C . GLY A 1 316 ? -3.045 15.344 -8.191 1.00 52.53 316 GLY A C 1
ATOM 2460 O O . GLY A 1 316 ? -2.453 16.375 -8.489 1.00 52.53 316 GLY A O 1
ATOM 2461 N N . GLN A 1 317 ? -4.329 15.330 -7.838 1.00 40.38 317 GLN A N 1
ATOM 2462 C CA . GLN A 1 317 ? -4.989 16.495 -7.254 1.00 40.38 317 GLN A CA 1
ATOM 2463 C C . GLN A 1 317 ? -5.096 16.266 -5.736 1.00 40.38 317 GLN A C 1
ATOM 2465 O O . GLN A 1 317 ? -6.134 15.854 -5.227 1.00 40.38 317 GLN A O 1
ATOM 2470 N N . GLU A 1 318 ? -4.006 16.493 -5.000 1.00 48.19 318 GLU A N 1
ATOM 2471 C CA . GLU A 1 318 ? -4.052 16.637 -3.540 1.00 48.19 318 GLU A CA 1
ATOM 2472 C C . GLU A 1 318 ? -4.089 18.133 -3.192 1.00 48.19 318 GLU A C 1
ATOM 2474 O O . GLU A 1 318 ? -3.151 18.870 -3.485 1.00 48.19 318 GLU A O 1
ATOM 2479 N N . GLY A 1 319 ? -5.161 18.586 -2.529 1.00 45.91 319 GLY A N 1
ATOM 2480 C CA . GLY A 1 319 ? -5.056 19.729 -1.613 1.00 45.91 319 GLY A CA 1
ATOM 2481 C C . GLY A 1 319 ? -5.812 21.023 -1.924 1.00 45.91 319 GLY A C 1
ATOM 2482 O O . GLY A 1 319 ? -5.517 22.026 -1.282 1.00 45.91 319 GLY A O 1
ATOM 2483 N N . SER A 1 320 ? -6.805 21.049 -2.818 1.00 38.88 320 SER A N 1
ATOM 2484 C CA . SER A 1 320 ? -7.745 22.182 -2.871 1.00 38.88 320 SER A CA 1
ATOM 2485 C C . SER A 1 320 ? -9.111 21.743 -2.360 1.00 38.88 320 SER A C 1
ATOM 2487 O O . SER A 1 320 ? -9.755 20.891 -2.964 1.00 38.88 320 SER A O 1
ATOM 2489 N N . ALA A 1 321 ? -9.560 22.339 -1.253 1.00 50.88 321 ALA A N 1
ATOM 2490 C CA . ALA A 1 321 ? -10.914 22.219 -0.708 1.00 50.88 321 ALA A CA 1
ATOM 2491 C C . ALA A 1 321 ? -11.953 22.938 -1.597 1.00 50.88 321 ALA A C 1
ATOM 2493 O O . ALA A 1 321 ? -12.812 23.674 -1.113 1.00 50.88 321 ALA A O 1
ATOM 2494 N N . THR A 1 322 ? -11.846 22.778 -2.915 1.00 49.22 322 THR A N 1
ATOM 2495 C CA . THR A 1 322 ? -12.836 23.269 -3.865 1.00 49.22 322 THR A CA 1
ATOM 2496 C C . THR A 1 322 ? -14.006 22.282 -3.928 1.00 49.22 322 THR A C 1
ATOM 2498 O O . THR A 1 322 ? -13.803 21.068 -3.859 1.00 49.22 322 THR A O 1
ATOM 2501 N N . PRO A 1 323 ? -15.252 22.785 -4.001 1.00 52.16 323 PRO A N 1
ATOM 2502 C CA . PRO A 1 323 ? -16.447 21.954 -3.955 1.00 52.16 323 PRO A CA 1
ATOM 2503 C C . PRO A 1 323 ? -16.452 20.946 -5.115 1.00 52.16 323 PRO A C 1
ATOM 2505 O O . PRO A 1 323 ? -15.941 21.261 -6.192 1.00 52.16 323 PRO A O 1
ATOM 2508 N N . PRO A 1 324 ? -17.028 19.745 -4.911 1.00 52.22 324 PRO A N 1
ATOM 2509 C CA . PRO A 1 324 ? -16.930 18.623 -5.837 1.00 52.22 324 PRO A CA 1
ATOM 2510 C C . PRO A 1 324 ? -17.472 19.026 -7.209 1.00 52.22 324 PRO A C 1
ATOM 2512 O O . PRO A 1 324 ? -18.686 19.128 -7.411 1.00 52.22 324 PRO A O 1
ATOM 2515 N N . SER A 1 325 ? -16.569 19.273 -8.160 1.00 49.00 325 SER A N 1
ATOM 2516 C CA . SER A 1 325 ? -16.967 19.495 -9.540 1.00 49.00 325 SER A CA 1
ATOM 2517 C C . SER A 1 325 ? -17.603 18.204 -10.051 1.00 49.00 325 SER A C 1
ATOM 2519 O O . SER A 1 325 ? -17.180 17.085 -9.750 1.00 49.00 325 SER A O 1
ATOM 2521 N N . LYS A 1 326 ? -18.739 18.377 -10.725 1.00 61.19 326 LYS A N 1
ATOM 2522 C CA . LYS A 1 326 ? -19.631 17.312 -11.179 1.00 61.19 326 LYS A CA 1
ATOM 2523 C C . LYS A 1 326 ? -18.826 16.185 -11.819 1.00 61.19 326 LYS A C 1
ATOM 2525 O O . LYS A 1 326 ? -18.157 16.411 -12.819 1.00 61.19 326 LYS A O 1
ATOM 2530 N N . LYS A 1 327 ? -18.960 14.982 -11.245 1.00 51.41 327 LYS A N 1
ATOM 2531 C CA . LYS A 1 327 ? -18.518 13.697 -11.797 1.00 51.41 327 LYS A CA 1
ATOM 2532 C C . LYS A 1 327 ? -18.717 13.690 -13.314 1.00 51.41 327 LYS A C 1
ATOM 2534 O O . LYS A 1 327 ? -19.824 13.424 -13.788 1.00 51.41 327 LYS A O 1
ATOM 2539 N N . CYS A 1 328 ? -17.649 13.948 -14.065 1.00 48.56 328 CYS A N 1
ATOM 2540 C CA . CYS A 1 328 ? -17.577 13.488 -15.438 1.00 48.56 328 CYS A CA 1
ATOM 2541 C C . CYS A 1 328 ? -17.727 11.973 -15.339 1.00 48.56 328 CYS A C 1
ATOM 2543 O O . CYS A 1 328 ? -16.922 11.300 -14.692 1.00 48.56 328 CYS A O 1
ATOM 2545 N N . LYS A 1 329 ? -18.836 11.445 -15.864 1.00 51.19 329 LYS A N 1
ATOM 2546 C CA . LYS A 1 329 ? -19.023 10.005 -16.010 1.00 51.19 329 LYS A CA 1
ATOM 2547 C C . LYS A 1 329 ? -17.793 9.500 -16.756 1.00 51.19 329 LYS A C 1
ATOM 2549 O O . LYS A 1 329 ? -17.614 9.853 -17.914 1.00 51.19 329 LYS A O 1
ATOM 2554 N N . ALA A 1 330 ? -16.959 8.729 -16.061 1.00 46.53 330 ALA A N 1
ATOM 2555 C CA . ALA A 1 330 ? -15.836 7.994 -16.616 1.00 46.53 330 ALA A CA 1
ATOM 2556 C C . ALA A 1 330 ? -16.378 7.046 -17.695 1.00 46.53 330 ALA A C 1
ATOM 2558 O O . ALA A 1 330 ? -16.790 5.916 -17.427 1.00 46.53 330 ALA A O 1
ATOM 2559 N N . GLN A 1 331 ? -16.496 7.571 -18.907 1.00 41.03 331 GLN A N 1
ATOM 2560 C CA . GLN A 1 331 ? -16.936 6.854 -20.081 1.00 41.03 331 GLN A CA 1
ATOM 2561 C C . GLN A 1 331 ? -15.688 6.233 -20.691 1.00 41.03 331 GLN A C 1
ATOM 2563 O O . GLN A 1 331 ? -14.934 6.894 -21.390 1.00 41.03 331 GLN A O 1
ATOM 2568 N N . GLY A 1 332 ? -15.481 4.958 -20.366 1.00 43.03 332 GLY A N 1
ATOM 2569 C CA . GLY A 1 332 ? -14.418 4.139 -20.933 1.00 43.03 332 GLY A CA 1
ATOM 2570 C C . GLY A 1 332 ? -13.470 3.615 -19.868 1.00 43.03 332 GLY A C 1
ATOM 2571 O O . GLY A 1 332 ? -12.378 4.132 -19.689 1.00 43.03 332 GLY A O 1
ATOM 2572 N N . ARG A 1 333 ? -13.846 2.515 -19.200 1.00 45.97 333 ARG A N 1
ATOM 2573 C CA . ARG A 1 333 ? -12.813 1.566 -18.765 1.00 45.97 333 ARG A CA 1
ATOM 2574 C C . ARG A 1 333 ? -12.023 1.229 -20.023 1.00 45.97 333 ARG A C 1
ATOM 2576 O O . ARG A 1 333 ? -12.626 0.680 -20.948 1.00 45.97 333 ARG A O 1
ATOM 2583 N N . MET A 1 334 ? -10.740 1.592 -20.066 1.00 44.97 334 MET A N 1
ATOM 2584 C CA . MET A 1 334 ? -9.876 1.192 -21.168 1.00 44.97 334 MET A CA 1
ATOM 2585 C C . MET A 1 334 ? -10.080 -0.312 -21.405 1.00 44.97 334 MET A C 1
ATOM 2587 O O . MET A 1 334 ? -10.133 -1.085 -20.436 1.00 44.97 334 MET A O 1
ATOM 2591 N N . PRO A 1 335 ? -10.294 -0.741 -22.660 1.00 54.06 335 PRO A N 1
ATOM 2592 C CA . PRO A 1 335 ? -10.348 -2.159 -22.980 1.00 54.06 335 PRO A CA 1
ATOM 2593 C C . PRO A 1 335 ? -9.072 -2.828 -22.457 1.00 54.06 335 PRO A C 1
ATOM 2595 O O . PRO A 1 335 ? -8.062 -2.158 -22.297 1.00 54.06 335 PRO A O 1
ATOM 2598 N N . LYS A 1 336 ? -9.140 -4.136 -22.177 1.00 58.19 336 LYS A N 1
ATOM 2599 C CA . LYS A 1 336 ? -8.102 -5.003 -21.574 1.00 58.19 336 LYS A CA 1
ATOM 2600 C C . LYS A 1 336 ? -6.752 -5.057 -22.340 1.00 58.19 336 LYS A C 1
ATOM 2602 O O . LYS A 1 336 ? -6.237 -6.141 -22.600 1.00 58.19 336 LYS A O 1
ATOM 2607 N N . GLY A 1 337 ? -6.178 -3.932 -22.744 1.00 63.72 337 GLY A N 1
ATOM 2608 C CA . GLY A 1 337 ? -4.762 -3.815 -23.044 1.00 63.72 337 GLY A CA 1
ATOM 2609 C C . GLY A 1 337 ? -4.041 -3.736 -21.708 1.00 63.72 337 GLY A C 1
ATOM 2610 O O . GLY A 1 337 ? -4.374 -2.883 -20.893 1.00 63.72 337 GLY A O 1
ATOM 2611 N N . GLY A 1 338 ? -3.132 -4.672 -21.441 1.00 81.75 338 GLY A N 1
ATOM 2612 C CA . GLY A 1 338 ? -2.301 -4.613 -20.237 1.00 81.75 338 GLY A CA 1
ATOM 2613 C C . GLY A 1 338 ? -1.509 -3.305 -20.169 1.00 81.75 338 GLY A C 1
ATOM 2614 O O . GLY A 1 338 ? -1.306 -2.648 -21.194 1.00 81.75 338 GLY A O 1
ATOM 2615 N N . SER A 1 339 ? -1.054 -2.939 -18.975 1.00 89.62 339 SER A N 1
ATOM 2616 C CA . SER A 1 339 ? -0.230 -1.739 -18.779 1.00 89.62 339 SER A CA 1
ATOM 2617 C C . SER A 1 339 ? 1.053 -1.787 -19.621 1.00 89.62 339 SER A C 1
ATOM 2619 O O . SER A 1 339 ? 1.551 -2.870 -19.941 1.00 89.62 339 SER A O 1
ATOM 2621 N N . PHE A 1 340 ? 1.632 -0.628 -19.946 1.00 92.19 340 PHE A N 1
ATOM 2622 C CA . PHE A 1 340 ? 2.944 -0.507 -20.597 1.00 92.19 340 PHE A CA 1
ATOM 2623 C C . PHE A 1 340 ? 3.972 -1.496 -20.032 1.00 92.19 340 PHE A C 1
ATOM 2625 O O . PHE A 1 340 ? 4.598 -2.246 -20.776 1.00 92.19 340 PHE A O 1
ATOM 2632 N N . TRP A 1 341 ? 4.085 -1.558 -18.705 1.00 93.19 341 TRP A N 1
ATOM 2633 C CA . TRP A 1 341 ? 5.039 -2.430 -18.031 1.00 93.19 341 TRP A CA 1
ATOM 2634 C C . TRP A 1 341 ? 4.724 -3.920 -18.166 1.00 93.19 341 TRP A C 1
ATOM 2636 O O . TRP A 1 341 ? 5.656 -4.704 -18.307 1.00 93.19 341 TRP A O 1
ATOM 2646 N N . GLU A 1 342 ? 3.448 -4.314 -18.179 1.00 92.62 342 GLU A N 1
ATOM 2647 C CA . GLU A 1 342 ? 3.053 -5.702 -18.470 1.00 92.62 342 GLU A CA 1
ATOM 2648 C C . GLU A 1 342 ? 3.407 -6.084 -19.913 1.00 92.62 342 GLU A C 1
ATOM 2650 O O . GLU A 1 342 ? 3.823 -7.212 -20.174 1.00 92.62 342 GLU A O 1
ATOM 2655 N N . LYS A 1 343 ? 3.290 -5.145 -20.862 1.00 94.12 343 LYS A N 1
ATOM 2656 C CA . LYS A 1 343 ? 3.693 -5.368 -22.258 1.00 94.12 343 LYS A CA 1
ATOM 2657 C C . LYS A 1 343 ? 5.217 -5.487 -22.397 1.00 94.12 343 LYS A C 1
ATOM 2659 O O . LYS A 1 343 ? 5.679 -6.372 -23.116 1.00 94.12 343 LYS A O 1
ATOM 2664 N N . VAL A 1 344 ? 5.983 -4.641 -21.701 1.00 95.06 344 VAL A N 1
ATOM 2665 C CA . VAL A 1 344 ? 7.455 -4.734 -21.636 1.00 95.06 344 VAL A CA 1
ATOM 2666 C C . VAL A 1 344 ? 7.882 -6.065 -21.014 1.00 95.06 344 VAL A C 1
ATOM 2668 O O . VAL A 1 344 ? 8.747 -6.740 -21.559 1.00 95.06 344 VAL A O 1
ATOM 2671 N N . GLU A 1 345 ? 7.250 -6.484 -19.916 1.00 94.75 345 GLU A N 1
ATOM 2672 C CA . GLU A 1 345 ? 7.529 -7.771 -19.269 1.00 94.75 345 GLU A CA 1
ATOM 2673 C C . GLU A 1 345 ? 7.180 -8.957 -20.179 1.00 94.75 345 GLU A C 1
ATOM 2675 O O . GLU A 1 345 ? 7.949 -9.912 -20.267 1.00 94.75 345 GLU A O 1
ATOM 2680 N N . ALA A 1 346 ? 6.066 -8.891 -20.914 1.00 95.56 346 ALA A N 1
ATOM 2681 C CA . ALA A 1 346 ? 5.706 -9.919 -21.888 1.00 95.56 346 ALA A CA 1
ATOM 2682 C C . ALA A 1 346 ? 6.747 -10.037 -23.015 1.00 95.56 346 ALA A C 1
ATOM 2684 O O . ALA A 1 346 ? 7.130 -11.153 -23.369 1.00 95.56 346 ALA A O 1
ATOM 2685 N N . TRP A 1 347 ? 7.235 -8.905 -23.537 1.00 96.75 347 TRP A N 1
ATOM 2686 C CA . TRP A 1 347 ? 8.327 -8.876 -24.516 1.00 96.75 347 TRP A CA 1
ATOM 2687 C C . TRP A 1 347 ? 9.613 -9.469 -23.927 1.00 96.75 347 TRP A C 1
ATOM 2689 O O . TRP A 1 347 ? 10.209 -10.377 -24.507 1.00 96.75 347 TRP A O 1
ATOM 2699 N N . PHE A 1 348 ? 9.988 -9.049 -22.720 1.00 95.94 348 PHE A N 1
ATOM 2700 C CA . PHE A 1 348 ? 11.189 -9.540 -22.052 1.00 95.94 348 PHE A CA 1
ATOM 2701 C C . PHE A 1 348 ? 11.136 -11.052 -21.803 1.00 95.94 348 PHE A C 1
ATOM 2703 O O . PHE A 1 348 ? 12.105 -11.764 -22.055 1.00 95.94 348 PHE A O 1
ATOM 2710 N N . ASN A 1 349 ? 9.983 -11.571 -21.379 1.00 95.81 349 ASN A N 1
ATOM 2711 C CA . ASN A 1 349 ? 9.778 -13.005 -21.199 1.00 95.81 349 ASN A CA 1
ATOM 2712 C C . ASN A 1 349 ? 9.913 -13.776 -22.520 1.00 95.81 349 ASN A C 1
ATOM 2714 O O . ASN A 1 349 ? 10.477 -14.869 -22.515 1.00 95.81 349 ASN A O 1
ATOM 2718 N N . SER A 1 350 ? 9.455 -13.225 -23.652 1.00 97.12 350 SER A N 1
ATOM 2719 C CA . SER A 1 350 ? 9.674 -13.865 -24.959 1.00 97.12 350 SER A CA 1
ATOM 2720 C C . SER A 1 350 ? 11.147 -13.890 -25.378 1.00 97.12 350 SER A C 1
ATOM 2722 O O . SER A 1 350 ? 11.606 -14.900 -25.914 1.00 97.12 350 SER A O 1
ATOM 2724 N N . GLU A 1 351 ? 11.914 -12.846 -25.058 1.00 96.12 351 GLU A N 1
ATOM 2725 C CA . GLU A 1 351 ? 13.364 -12.832 -25.282 1.00 96.12 351 GLU A CA 1
ATOM 2726 C C . GLU A 1 351 ? 14.068 -13.866 -24.389 1.00 96.12 351 GLU A C 1
ATOM 2728 O O . GLU A 1 351 ? 14.870 -14.663 -24.870 1.00 96.12 351 GLU A O 1
ATOM 2733 N N . VAL A 1 352 ? 13.706 -13.951 -23.104 1.00 95.31 352 VAL A N 1
ATOM 2734 C CA . VAL A 1 352 ? 14.249 -14.966 -22.180 1.00 95.31 352 VAL A CA 1
ATOM 2735 C C . VAL A 1 352 ? 13.928 -16.391 -22.635 1.00 95.31 352 VAL A C 1
ATOM 2737 O O . VAL A 1 352 ? 14.766 -17.283 -22.511 1.00 95.31 352 VAL A O 1
ATOM 2740 N N . LEU A 1 353 ? 12.745 -16.634 -23.198 1.00 96.06 353 LEU A N 1
ATOM 2741 C CA . LEU A 1 353 ? 12.417 -17.943 -23.771 1.00 96.06 353 LEU A CA 1
ATOM 2742 C C . LEU A 1 353 ? 13.265 -18.269 -25.008 1.00 96.06 353 LEU A C 1
ATOM 2744 O O . LEU A 1 353 ? 13.609 -19.432 -25.210 1.00 96.06 353 LEU A O 1
ATOM 2748 N N . SER A 1 354 ? 13.625 -17.260 -25.801 1.00 95.19 354 SER A N 1
ATOM 2749 C CA . SER A 1 354 ? 14.391 -17.429 -27.043 1.00 95.19 354 SER A CA 1
ATOM 2750 C C . SER A 1 354 ? 15.891 -17.613 -26.788 1.00 95.19 354 SER A C 1
ATOM 2752 O O . SER A 1 354 ? 16.534 -18.445 -27.424 1.00 95.19 354 SER A O 1
ATOM 2754 N N . TRP A 1 355 ? 16.447 -16.877 -25.822 1.00 93.25 355 TRP A N 1
ATOM 2755 C CA . TRP A 1 355 ? 17.890 -16.827 -25.546 1.00 93.25 355 TRP A CA 1
ATOM 2756 C C . TRP A 1 355 ? 18.314 -17.597 -24.284 1.00 93.25 355 TRP A C 1
ATOM 2758 O O . TRP A 1 355 ? 19.507 -17.725 -23.996 1.00 93.25 355 TRP A O 1
ATOM 2768 N N . GLY A 1 356 ? 17.351 -18.137 -23.533 1.00 94.62 356 GLY A N 1
ATOM 2769 C CA . GLY A 1 356 ? 17.569 -18.859 -22.283 1.00 94.62 356 GLY A CA 1
ATOM 2770 C C . GLY A 1 356 ? 17.578 -17.953 -21.047 1.00 94.62 356 GLY A C 1
ATOM 2771 O O . GLY A 1 356 ? 17.245 -16.770 -21.094 1.00 94.62 356 GLY A O 1
ATOM 2772 N N . LYS A 1 357 ? 17.963 -18.524 -19.896 1.00 95.25 357 LYS A N 1
ATOM 2773 C CA . LYS A 1 357 ? 17.946 -17.835 -18.592 1.00 95.25 357 LYS A CA 1
ATOM 2774 C C . LYS A 1 357 ? 18.637 -16.468 -18.679 1.00 95.25 357 LYS A C 1
ATOM 2776 O O . LYS A 1 357 ? 19.767 -16.390 -19.154 1.00 95.25 357 LYS A O 1
ATOM 2781 N N . TYR A 1 358 ? 17.970 -15.424 -18.179 1.00 93.88 358 TYR A N 1
ATOM 2782 C CA . TYR A 1 358 ? 18.521 -14.070 -18.128 1.00 93.88 358 TYR A CA 1
ATOM 2783 C C . TYR A 1 358 ? 19.810 -14.038 -17.302 1.00 93.88 358 TYR A C 1
ATOM 2785 O O . TYR A 1 358 ? 19.785 -14.215 -16.080 1.00 93.88 358 TYR A O 1
ATOM 2793 N N . ASP A 1 359 ? 20.931 -13.848 -17.991 1.00 94.81 359 ASP A N 1
ATOM 2794 C CA . ASP A 1 359 ? 22.258 -13.757 -17.398 1.00 94.81 359 ASP A CA 1
ATOM 2795 C C . ASP A 1 359 ? 23.155 -12.883 -18.279 1.00 94.81 359 ASP A C 1
ATOM 2797 O O . ASP A 1 359 ? 23.693 -13.341 -19.286 1.00 94.81 359 ASP A O 1
ATOM 2801 N N . LEU A 1 360 ? 23.348 -11.623 -17.880 1.00 91.94 360 LEU A N 1
ATOM 2802 C CA . LEU A 1 360 ? 24.209 -10.671 -18.590 1.00 91.94 360 LEU A CA 1
ATOM 2803 C C . LEU A 1 360 ? 25.690 -11.087 -18.604 1.00 91.94 360 LEU A C 1
ATOM 2805 O O . LEU A 1 360 ? 26.478 -10.524 -19.364 1.00 91.94 360 LEU A O 1
ATOM 2809 N N . SER A 1 361 ? 26.100 -12.066 -17.790 1.00 94.44 361 SER A N 1
ATOM 2810 C CA . SER A 1 361 ? 27.454 -12.620 -17.853 1.00 94.44 361 SER A CA 1
ATOM 2811 C C . SER A 1 361 ? 27.626 -13.629 -18.998 1.00 94.44 361 SER A C 1
ATOM 2813 O O . SER A 1 361 ? 28.745 -13.773 -19.510 1.00 94.44 361 SER A O 1
ATOM 2815 N N . SER A 1 362 ? 26.525 -14.245 -19.452 1.00 96.56 362 SER A N 1
ATOM 2816 C CA . SER A 1 362 ? 26.489 -15.222 -20.543 1.00 96.56 362 SER A CA 1
ATOM 2817 C C . SER A 1 362 ? 26.873 -14.599 -21.884 1.00 96.56 362 SER A C 1
ATOM 2819 O O . SER A 1 362 ? 26.425 -13.511 -22.249 1.00 96.56 362 SER A O 1
ATOM 2821 N N . THR A 1 363 ? 27.671 -15.323 -22.671 1.00 96.25 363 THR A N 1
ATOM 2822 C CA . THR A 1 363 ? 28.100 -14.895 -24.010 1.00 96.25 363 THR A CA 1
ATOM 2823 C C . THR A 1 363 ? 26.922 -14.660 -24.958 1.00 96.25 363 THR A C 1
ATOM 2825 O O . THR A 1 363 ? 27.004 -13.778 -25.809 1.00 96.25 363 THR A O 1
ATOM 2828 N N . ALA A 1 364 ? 25.829 -15.421 -24.816 1.00 95.81 364 ALA A N 1
ATOM 2829 C CA . ALA A 1 364 ? 24.639 -15.266 -25.653 1.00 95.81 364 ALA A CA 1
ATOM 2830 C C . ALA A 1 364 ? 23.966 -13.904 -25.420 1.00 95.81 364 ALA A C 1
ATOM 2832 O O . ALA A 1 364 ? 23.806 -13.133 -26.362 1.00 95.81 364 ALA A O 1
ATOM 2833 N N . TRP A 1 365 ? 23.678 -13.571 -24.158 1.00 96.25 365 TRP A N 1
ATOM 2834 C CA . TRP A 1 365 ? 23.080 -12.289 -23.777 1.00 96.25 365 TRP A CA 1
ATOM 2835 C C . TRP A 1 365 ? 23.986 -11.100 -24.082 1.00 96.25 365 TRP A C 1
ATOM 2837 O O . TRP A 1 365 ? 23.498 -10.094 -24.582 1.00 96.25 365 TRP A O 1
ATOM 2847 N N . LYS A 1 366 ? 25.302 -11.214 -23.857 1.00 96.50 366 LYS A N 1
ATOM 2848 C CA . LYS A 1 366 ? 26.259 -10.157 -24.233 1.00 96.50 366 LYS A CA 1
ATOM 2849 C C . LYS A 1 366 ? 26.210 -9.852 -25.723 1.00 96.50 366 LYS A C 1
ATOM 2851 O O . LYS A 1 366 ? 26.121 -8.692 -26.101 1.00 96.50 366 LYS A O 1
ATOM 2856 N N . ARG A 1 367 ? 26.236 -10.893 -26.565 1.00 97.19 367 ARG A N 1
ATOM 2857 C CA . ARG A 1 367 ? 26.135 -10.728 -28.020 1.00 97.19 367 ARG A CA 1
ATOM 2858 C C . ARG A 1 367 ? 24.801 -10.098 -28.413 1.00 97.19 367 ARG A C 1
ATOM 2860 O O . ARG A 1 367 ? 24.784 -9.245 -29.289 1.00 97.19 367 ARG A O 1
ATOM 2867 N N . TRP A 1 368 ? 23.710 -10.505 -27.771 1.00 96.94 368 TRP A N 1
ATOM 2868 C CA . TRP A 1 368 ? 22.391 -9.949 -28.050 1.00 96.94 368 TRP A CA 1
ATOM 2869 C C . TRP A 1 368 ? 22.288 -8.464 -27.679 1.00 96.94 368 TRP A C 1
ATOM 2871 O O . TRP A 1 368 ? 21.892 -7.647 -28.505 1.00 96.94 368 TRP A O 1
ATOM 2881 N N 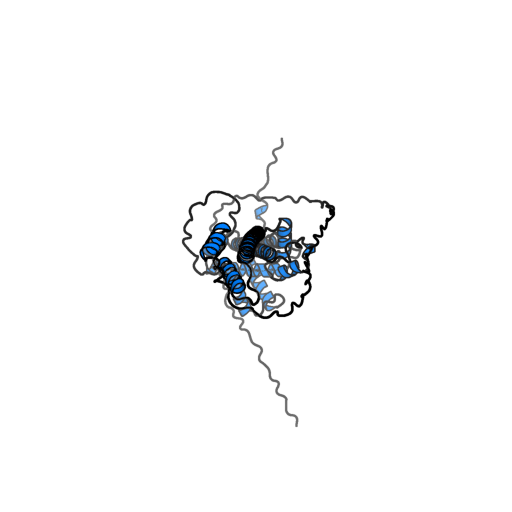. VAL A 1 369 ? 22.728 -8.086 -26.477 1.00 97.12 369 VAL A N 1
ATOM 2882 C CA . VAL A 1 369 ? 22.774 -6.681 -26.037 1.00 97.12 369 VAL A CA 1
ATOM 2883 C C . VAL A 1 369 ? 23.683 -5.843 -26.936 1.00 97.12 369 VAL A C 1
ATOM 2885 O O . VAL A 1 369 ? 23.326 -4.718 -27.269 1.00 97.12 369 VAL A O 1
ATOM 2888 N N . GLU A 1 370 ? 24.820 -6.383 -27.375 1.00 97.50 370 GLU A N 1
ATOM 2889 C CA . GLU A 1 370 ? 25.715 -5.712 -28.325 1.00 97.50 370 GLU A CA 1
ATOM 2890 C C . GLU A 1 370 ? 25.015 -5.453 -29.671 1.00 97.50 370 GLU A C 1
ATOM 2892 O O . GLU A 1 370 ? 25.061 -4.342 -30.190 1.00 97.50 370 GLU A O 1
ATOM 2897 N N . GLN A 1 371 ? 24.289 -6.442 -30.205 1.00 97.25 371 GLN A N 1
ATOM 2898 C CA . GLN A 1 371 ? 23.507 -6.281 -31.438 1.00 97.25 371 GLN A CA 1
ATOM 2899 C C . GLN A 1 371 ? 22.417 -5.213 -31.296 1.00 97.25 371 GLN A C 1
ATOM 2901 O O . GLN A 1 371 ? 22.244 -4.389 -32.192 1.00 97.25 371 GLN A O 1
ATOM 2906 N N . LEU A 1 372 ? 21.704 -5.198 -30.167 1.00 97.31 372 LEU A N 1
ATOM 2907 C CA . LEU A 1 372 ? 20.698 -4.174 -29.885 1.00 97.31 372 LEU A CA 1
ATOM 2908 C C . LEU A 1 372 ? 21.324 -2.785 -29.709 1.00 97.31 372 LEU A C 1
ATOM 2910 O O . LEU A 1 372 ? 20.762 -1.806 -30.188 1.00 97.31 372 LEU A O 1
ATOM 2914 N N . THR A 1 373 ? 22.499 -2.699 -29.082 1.00 97.00 373 THR A N 1
ATOM 2915 C CA . THR A 1 373 ? 23.266 -1.449 -28.952 1.00 97.00 373 THR A CA 1
ATOM 2916 C C . THR A 1 373 ? 23.647 -0.897 -30.322 1.00 97.00 373 THR A C 1
ATOM 2918 O O . THR A 1 373 ? 23.429 0.281 -30.590 1.00 97.00 373 THR A O 1
ATOM 2921 N N . GLN A 1 374 ? 24.161 -1.746 -31.216 1.00 97.06 374 GLN A N 1
ATOM 2922 C CA . GLN A 1 374 ? 24.519 -1.348 -32.581 1.00 97.06 374 GLN A CA 1
ATOM 2923 C C . GLN A 1 374 ? 23.292 -0.909 -33.389 1.00 97.06 374 GLN A C 1
ATOM 2925 O O . GLN A 1 374 ? 23.362 0.074 -34.125 1.00 97.06 374 GLN A O 1
ATOM 2930 N N . ALA A 1 375 ? 22.159 -1.600 -33.230 1.00 96.38 375 ALA A N 1
ATOM 2931 C CA . ALA A 1 375 ? 20.905 -1.218 -33.871 1.00 96.38 375 ALA A CA 1
ATOM 2932 C C . ALA A 1 375 ? 20.377 0.133 -33.354 1.00 96.38 375 ALA A C 1
ATOM 2934 O O . ALA A 1 375 ? 19.967 0.969 -34.155 1.00 96.38 375 ALA A O 1
ATOM 2935 N N . ASP A 1 376 ? 20.428 0.377 -32.040 1.00 96.25 376 ASP A N 1
ATOM 2936 C CA . ASP A 1 376 ? 20.067 1.669 -31.441 1.00 96.25 376 ASP A CA 1
ATOM 2937 C C . ASP A 1 376 ? 20.993 2.786 -31.948 1.00 96.25 376 ASP A C 1
ATOM 2939 O O . ASP A 1 376 ? 20.521 3.821 -32.416 1.00 96.25 376 ASP A O 1
ATOM 2943 N N . GLN A 1 377 ? 22.306 2.543 -31.979 1.00 95.31 377 GLN A N 1
ATOM 2944 C CA . GLN A 1 377 ? 23.282 3.502 -32.494 1.00 95.31 377 GLN A CA 1
ATOM 2945 C C . GLN A 1 377 ? 23.076 3.807 -33.984 1.00 95.31 377 GLN A C 1
ATOM 2947 O O . GLN A 1 377 ? 23.235 4.953 -34.394 1.00 95.31 377 GLN A O 1
ATOM 2952 N N . ALA A 1 378 ? 22.680 2.827 -34.797 1.00 95.12 378 ALA A N 1
ATOM 2953 C CA . ALA A 1 378 ? 22.346 3.065 -36.200 1.00 95.12 378 ALA A CA 1
ATOM 2954 C C . ALA A 1 378 ? 21.086 3.936 -36.370 1.00 95.12 378 ALA A C 1
ATOM 2956 O O . ALA A 1 378 ? 20.984 4.675 -37.346 1.00 95.12 378 ALA A O 1
ATOM 2957 N N . LEU A 1 379 ? 20.134 3.867 -35.432 1.00 93.62 379 LEU A N 1
ATOM 2958 C CA . LEU A 1 379 ? 18.895 4.651 -35.469 1.00 93.62 379 LEU A CA 1
ATOM 2959 C C . LEU A 1 379 ? 19.052 6.054 -34.865 1.00 93.62 379 LEU A C 1
ATOM 2961 O O . LEU A 1 379 ? 18.420 6.996 -35.342 1.00 93.62 379 LEU A O 1
ATOM 2965 N N . PHE A 1 380 ? 19.867 6.197 -33.817 1.00 93.44 380 PHE A N 1
ATOM 2966 C CA . PHE A 1 380 ? 19.914 7.405 -32.984 1.00 93.44 380 PHE A CA 1
ATOM 2967 C C . PHE A 1 380 ? 21.316 8.006 -32.802 1.00 93.44 380 PHE A C 1
ATOM 2969 O O . PHE A 1 380 ? 21.460 9.034 -32.138 1.00 93.44 380 PHE A O 1
ATOM 2976 N N . GLY A 1 381 ? 22.358 7.389 -33.360 1.00 87.31 381 GLY A N 1
ATOM 2977 C CA . GLY A 1 381 ? 23.756 7.778 -33.146 1.00 87.31 381 GLY A CA 1
ATOM 2978 C C . GLY A 1 381 ? 24.176 9.085 -33.820 1.00 87.31 381 GLY A C 1
ATOM 2979 O O . GLY A 1 381 ? 25.099 9.733 -33.336 1.00 87.31 381 GLY A O 1
ATOM 2980 N N . GLU A 1 382 ? 23.493 9.516 -34.885 1.00 82.25 382 GLU A N 1
ATOM 2981 C CA . GLU A 1 382 ? 23.820 10.769 -35.591 1.00 82.25 382 GLU A CA 1
ATOM 2982 C C . GLU A 1 382 ? 23.373 12.037 -34.843 1.00 82.25 382 GLU A C 1
ATOM 2984 O O . GLU A 1 382 ? 23.810 13.134 -35.180 1.00 82.25 382 GLU A O 1
ATOM 2989 N N . TYR A 1 383 ? 22.581 11.921 -33.771 1.00 66.88 383 TYR A N 1
ATOM 2990 C CA . TYR A 1 383 ? 22.151 13.057 -32.938 1.00 66.88 383 TYR A CA 1
ATOM 2991 C C . TYR A 1 383 ? 23.242 13.519 -31.952 1.00 66.88 383 TYR A C 1
ATOM 2993 O O . TYR A 1 383 ? 22.988 13.754 -30.763 1.00 66.88 383 TYR A O 1
ATOM 3001 N N . SER A 1 384 ? 24.481 13.617 -32.430 1.00 57.59 384 SER A N 1
ATOM 3002 C CA . SER A 1 384 ? 25.648 13.949 -31.620 1.00 57.59 384 SER A CA 1
ATOM 3003 C C . SER A 1 384 ? 25.823 15.467 -31.514 1.00 57.59 384 SER A C 1
ATOM 3005 O O . SER A 1 384 ? 26.195 16.112 -32.481 1.00 57.59 384 SER A O 1
ATOM 3007 N N . LEU A 1 385 ? 25.493 16.007 -30.333 1.00 55.78 385 LEU A N 1
ATOM 3008 C CA . LEU A 1 385 ? 25.994 17.198 -29.605 1.00 55.78 385 LEU A CA 1
ATOM 3009 C C . LEU A 1 385 ? 26.414 18.520 -30.295 1.00 55.78 385 LEU A C 1
ATOM 3011 O O . LEU A 1 385 ? 26.580 19.502 -29.569 1.00 55.78 385 LEU A O 1
ATOM 3015 N N . GLU A 1 386 ? 26.552 18.631 -31.614 1.00 58.34 386 GLU A N 1
ATOM 3016 C CA . GLU A 1 386 ? 27.066 19.855 -32.252 1.00 58.34 386 GLU A CA 1
ATOM 3017 C C . GLU A 1 386 ? 26.067 21.031 -32.217 1.00 58.34 386 GLU A C 1
ATOM 3019 O O . GLU A 1 386 ? 26.472 22.195 -32.213 1.00 58.34 386 GLU A O 1
ATOM 3024 N N . ASP A 1 387 ? 24.772 20.760 -32.029 1.00 54.50 387 ASP A N 1
ATOM 3025 C CA . ASP A 1 387 ? 23.713 21.781 -32.096 1.00 54.50 387 ASP A CA 1
ATOM 3026 C C . ASP A 1 387 ? 23.512 22.631 -30.826 1.00 54.50 387 ASP A C 1
ATOM 3028 O O . ASP A 1 387 ? 22.653 23.511 -30.803 1.00 54.50 387 ASP A O 1
ATOM 3032 N N . THR A 1 388 ? 24.290 22.434 -29.751 1.00 55.62 388 THR A N 1
ATOM 3033 C CA . THR A 1 388 ? 24.133 23.261 -28.524 1.00 55.62 388 THR A CA 1
ATOM 3034 C C . THR A 1 388 ? 25.121 24.434 -28.441 1.00 55.62 388 THR A C 1
ATOM 3036 O O . THR A 1 388 ? 25.044 25.236 -27.515 1.00 55.62 388 THR A O 1
ATOM 3039 N N . SER A 1 389 ? 26.031 24.595 -29.408 1.00 55.28 389 SER A N 1
ATOM 3040 C CA . SER A 1 389 ? 27.031 25.680 -29.374 1.00 55.28 389 SER A CA 1
ATOM 3041 C C . SER A 1 389 ? 26.604 26.988 -30.064 1.00 55.28 389 SER A C 1
ATOM 3043 O O . SER A 1 389 ? 27.310 27.988 -29.954 1.00 55.28 389 SER A O 1
ATOM 3045 N N . ALA A 1 390 ? 25.450 27.032 -30.741 1.00 56.12 390 ALA A N 1
ATOM 3046 C CA . ALA A 1 390 ? 25.116 28.142 -31.643 1.00 56.12 390 ALA A CA 1
ATOM 3047 C C . ALA A 1 390 ? 24.226 29.263 -31.054 1.00 56.12 390 ALA A C 1
ATOM 3049 O O . ALA A 1 390 ? 23.869 30.185 -31.784 1.00 56.12 390 ALA A O 1
ATOM 3050 N N . GLY A 1 391 ? 23.835 29.219 -29.773 1.00 57.03 391 GLY A N 1
ATOM 3051 C CA . GLY A 1 391 ? 22.626 29.937 -29.339 1.00 57.03 391 GLY A CA 1
ATOM 3052 C C . GLY A 1 391 ? 22.646 30.717 -28.028 1.00 57.03 391 GLY A C 1
ATOM 3053 O O . GLY A 1 391 ? 21.566 30.916 -27.491 1.00 57.03 391 GLY A O 1
ATOM 3054 N N . GLU A 1 392 ? 23.782 31.166 -27.486 1.00 53.41 392 GLU A N 1
ATOM 3055 C CA . GLU A 1 392 ? 23.739 32.085 -26.329 1.00 53.41 392 GLU A CA 1
ATOM 3056 C C . GLU A 1 392 ? 24.934 33.050 -26.280 1.00 53.41 392 GLU A C 1
ATOM 3058 O O . GLU A 1 392 ? 25.673 33.144 -25.306 1.00 53.41 392 GLU A O 1
ATOM 3063 N N . LEU A 1 393 ? 25.120 33.818 -27.358 1.00 54.00 393 LEU A N 1
ATOM 3064 C CA . LEU A 1 393 ? 25.911 35.050 -27.316 1.00 54.00 393 LEU A CA 1
ATOM 3065 C C . LEU A 1 393 ? 24.991 36.179 -26.825 1.00 54.00 393 LEU A C 1
ATOM 3067 O O . LEU A 1 393 ? 24.540 37.027 -27.594 1.00 54.00 393 LEU A O 1
ATOM 3071 N N . VAL A 1 394 ? 24.647 36.141 -25.533 1.00 61.62 394 VAL A N 1
ATOM 3072 C CA . VAL A 1 394 ? 23.974 37.253 -24.851 1.00 61.62 394 VAL A CA 1
ATOM 3073 C C . VAL A 1 394 ? 24.938 38.434 -24.863 1.00 61.62 394 VAL A C 1
ATOM 3075 O O . VAL A 1 394 ? 25.951 38.450 -24.164 1.00 61.62 394 VAL A O 1
ATOM 3078 N N . GLN A 1 395 ? 24.630 39.419 -25.706 1.00 51.47 395 GLN A N 1
ATOM 3079 C CA . GLN A 1 395 ? 25.247 40.736 -25.668 1.00 51.47 395 GLN A CA 1
ATOM 3080 C C . GLN A 1 395 ? 25.080 41.307 -24.259 1.00 51.47 395 GLN A C 1
ATOM 3082 O O . GLN A 1 395 ? 23.972 41.631 -23.833 1.00 51.47 395 GLN A O 1
ATOM 3087 N N . GLY A 1 396 ? 26.193 41.436 -23.538 1.00 57.03 396 GLY A N 1
ATOM 3088 C CA . GLY A 1 396 ? 26.239 42.184 -22.293 1.00 57.03 396 GLY A CA 1
ATOM 3089 C C . GLY A 1 396 ? 25.798 43.624 -22.543 1.00 57.03 396 GLY A C 1
ATOM 3090 O O . GLY A 1 396 ? 26.476 44.380 -23.236 1.00 57.03 396 GLY A O 1
ATOM 3091 N N . HIS A 1 397 ? 24.656 44.009 -21.980 1.00 55.91 397 HIS A N 1
ATOM 3092 C CA . HIS A 1 397 ? 24.364 45.410 -21.722 1.00 55.91 397 HIS A CA 1
ATOM 3093 C C . HIS A 1 397 ? 25.147 45.827 -20.479 1.00 55.91 397 HIS A C 1
ATOM 3095 O O . HIS A 1 397 ? 24.808 45.458 -19.357 1.00 55.91 397 HIS A O 1
ATOM 3101 N N . SER A 1 398 ? 26.227 46.571 -20.709 1.00 54.44 398 SER A N 1
ATOM 3102 C CA . SER A 1 398 ? 26.836 47.422 -19.695 1.00 54.44 398 SER A CA 1
ATOM 3103 C C . SER A 1 398 ? 25.864 48.539 -19.324 1.00 54.44 398 SER A C 1
ATOM 3105 O O . SER A 1 398 ? 25.436 49.296 -20.197 1.00 54.44 398 SER A O 1
ATOM 3107 N N . THR A 1 399 ? 25.588 48.671 -18.032 1.00 61.75 399 THR A N 1
ATOM 3108 C CA . THR A 1 399 ? 25.199 49.928 -17.381 1.00 61.75 399 THR A CA 1
ATOM 3109 C C . THR A 1 399 ? 25.951 50.049 -16.078 1.00 61.75 399 THR A C 1
ATOM 3111 O O . THR A 1 399 ? 25.971 49.026 -15.353 1.00 61.75 399 THR A O 1
#

Organism: NCBI:txid1128425

pLDDT: mean 74.62, std 24.54, range [26.7, 98.19]

Foldseek 3Di:
DDDDDDDDDDDDDDDPPPPDPDPDDDDDDDDDDDDDDDDDDDDDDDDDDDDDDDDDDDDDDDDDDDDDDDDDDDDDDDDDDDDDDDDDDPDLDADDPVLLVVLCVVLVADPVLSVVLVVLSVCCCPDPDNDHPVRSSVVSNVSSVVRSVVVVVVVVVVVVVVVVVVVVVVVVVVVVVCLVPDDDDPQLLVLLCVQCLPQDDPVSLVVCVVCVPVRVNPVQPPDPSSSVNSVVSSVLVSLLLVLVLLVLLLCCQPVNPAFLVVSLQVNQVPRPPPGADPVGDPVSSLVSLLSNVLSVVCCVVPNSVVSVVLSPPRDDPPDDPDPDDDPPPPDDPDPPDDHPVVSSVVVVVVVCVVQPHDDCVDPSSVVVSVVSSVVSCVVRVVVDDPPPPPDDPPPDDDD

Mean predicted aligned error: 15.42 Å

Secondary structure (DSSP, 8-state):
---------PPP----------S---------------PPPP------PPP-PPPPP--------------------------------S--PPPPHHHHHHHHHHHT--HHHHHHHHHHHHHHHHSSSPPPHHHHHHHHHHHHHHHHHHHHHHHHHHHHHHHHHHHHHHHHHHHHHHHHT----HHHHHHHHHHH-STT-THHHHHHHH-TTTTT-TTTTT-HHHHHHHHHHHHHHHHHHHHHHHHHHHHHTTTT---HHHHHHHHHHHHSTT---TT--HHHHHHHHHHHHHHHHHHHHH-SHHHHGGGSSSS---S----------------SPPPHHHHHHHHHHHHHHHH-S--TTSHHHHHHHHHHHHHHHHHHTT--SGGGSSS--------